Protein AF-A0A5N4C9R6-F1 (afdb_monomer)

pLDDT: mean 80.44, std 19.62, range [25.28, 94.69]

Radius of gyration: 49.01 Å; Cα contacts (8 Å, |Δi|>4): 873; chains: 1; bounding box: 115×78×114 Å

InterPro domains:
  IPR000742 EGF-like domain [PS00022] (72-83)
  IPR000742 EGF-like domain [PS00022] (144-155)
  IPR000742 EGF-like domain [PS00022] (232-243)
  IPR000742 EGF-like domain [PS50026] (50-84)
  IPR000742 EGF-like domain [PS50026] (210-244)
  IPR000742 EGF-like domain [SM00181] (53-84)
  IPR000742 EGF-like domain [SM00181] (95-127)
  IPR000742 EGF-like domain [SM00181] (129-156)
  IPR000742 EGF-like domain [SM00181] (175-215)
  IPR000742 EGF-like domain [SM00181] (217-244)
  IPR000742 EGF-like domain [SM00181] (255-289)
  IPR000742 EGF-like domain [SM00181] (291-334)
  IPR002049 Laminin-type EGF domain [PF00053] (100-131)
  IPR002049 Laminin-type EGF domain [PF00053] (159-190)
  IPR002049 Laminin-type EGF domain [SM00180] (52-96)
  IPR002049 Laminin-type EGF domain [SM00180] (100-144)
  IPR002049 Laminin-type EGF domain [SM00180] (189-215)
  IPR002049 Laminin-type EGF domain [SM00180] (218-256)
  IPR002049 Laminin-type EGF domain [SM00180] (305-346)
  IPR009030 Growth factor receptor cysteine-rich domain superfamily [SSF57184] (219-356)

Secondary structure (DSSP, 8-state):
-------------------------------------------------------SS--PPTTEEEEETTEEEEPBTEESTTS-EEPPTTEESBTT-EEPTTTTTEEE-TTT--EEE-TTEESTTS-EEP--SSEEE-TTT--EEEPTTEESTTS-EE----TTSEE-TTT--EEPPTTEESTTS-EEP-STT--B-TTT--B-PPTTEESTTS-EE---SSEEEPTTT--EEEPTTEETTTT-EEPPTTEESGGG-EEP--BGGGPPPPTTT---SSBPTTEESTTS-EEPPTTEESGGG-EEPP--GGGPPBPTTT--BS---TTEESTTS-EEPPTTEESGGG-EEPP--TTEEE-TTT--EEEPTT--S--

Mean predicted aligned error: 17.15 Å

Sequence (375 aa):
EPAGWGGGRTGHPGPGGGGARDLTAPDLRAPRAALNDAGSAPGRARASGHDAVCEGNSTCSENEVCVRPGECRCRHGYFGANCDTKCPRQFWGPDCKELCVCHPHGQCEDVTGQCTCHARRWGSRCEHACQCQHGACHPRSGACRCEPGWWGAQCASACYCSATSRCDPQTGACLCHSGWWGRSCNNQCSCNTSPCEQQSGRCQCRERTFGARCERYCQCFRGRCHPVDGTCACEPGYRGKYCREPCPAGFYGLGCRRRCGQCKGQQPCTVAEGRCLTCEPGWNGTKCDQPCASGFYGEGCGHRCPPCRDGHSCNHVTGKCTRCNAGWIGDRCETKCSNGTYGEDCAFVCADCGSGHCDFQSGRCLCSPGVHGTQ

Organism: Camelus dromedarius (NCBI:txid9838)

Nearest PDB structures (foldseek):
  8hna-assembly1_B  TM=7.157E-01  e=2.640E-18  Homo sapiens
  8hn0-assembly1_A  TM=8.263E-01  e=8.871E-09  Homo sapiens
  8hn0-assembly1_B  TM=8.198E-01  e=9.963E-09  Homo sapiens
  4k0v-assembly1_A  TM=3.740E-01  e=1.813E-07  Homo sapiens
  2gy7-assembly1_B  TM=3.763E-01  e=3.114E-06  Homo sapiens

Solvent-accessible surface area (backbone atoms only — not comparable to full-atom values): 20984 Å² total; per-residue (Å²): 142,91,87,81,90,80,88,88,90,87,82,87,82,87,89,83,91,85,84,90,82,86,91,77,88,86,86,89,80,87,86,88,88,80,91,86,86,91,86,85,87,87,84,89,82,89,87,87,80,86,75,72,72,78,78,67,100,59,72,52,58,77,56,42,41,68,72,43,81,84,41,66,42,31,32,57,23,13,22,70,100,70,23,83,40,67,34,56,60,55,22,10,27,52,50,32,74,42,73,33,79,16,54,98,38,28,35,30,39,28,56,80,50,52,50,46,47,38,82,60,20,11,34,82,39,23,78,39,76,49,75,33,71,40,42,43,40,37,50,67,78,52,52,43,46,45,41,95,52,22,11,37,81,35,15,78,40,77,48,77,48,30,93,76,38,46,63,37,42,69,79,48,50,38,47,48,41,93,52,24,10,32,78,31,31,78,41,70,45,73,12,71,93,27,50,38,38,46,70,80,46,51,45,49,46,49,93,57,25,9,36,85,28,25,79,40,77,41,73,41,66,43,37,50,60,38,43,65,83,40,51,40,51,41,38,53,17,15,26,69,80,34,14,75,42,63,38,57,84,51,24,11,18,64,65,40,76,42,69,37,39,46,27,42,90,77,49,67,31,40,32,49,83,21,37,38,97,48,44,30,54,13,19,30,70,64,31,14,76,37,65,28,59,92,58,22,9,24,63,79,36,70,41,71,39,67,79,23,59,94,70,48,59,45,34,25,47,80,34,30,38,70,61,45,59,48,17,19,31,66,61,40,34,77,39,67,39,58,93,60,23,9,26,55,75,36,74,40,72,42,69,81,19,85,72,35,45,58,35,33,43,79,43,46,46,46,56,39,96,94,58,86,69,91,76

Structure (mmCIF, N/CA/C/O backbone):
data_AF-A0A5N4C9R6-F1
#
_entry.id   AF-A0A5N4C9R6-F1
#
loop_
_atom_site.group_PDB
_atom_site.id
_atom_site.type_symbol
_atom_site.label_atom_id
_atom_site.label_alt_id
_atom_site.label_comp_id
_atom_site.label_asym_id
_atom_site.label_entity_id
_atom_site.label_seq_id
_atom_site.pdbx_PDB_ins_code
_atom_site.Cartn_x
_atom_site.Cartn_y
_atom_site.Cartn_z
_atom_site.occupancy
_atom_site.B_iso_or_equiv
_atom_site.auth_seq_id
_atom_site.auth_comp_id
_atom_site.auth_asym_id
_atom_site.auth_atom_id
_atom_site.pdbx_PDB_model_num
ATOM 1 N N . GLU A 1 1 ? -46.265 -23.656 1.760 1.00 44.09 1 GLU A N 1
ATOM 2 C CA . GLU A 1 1 ? -45.886 -25.066 1.541 1.00 44.09 1 GLU A CA 1
ATOM 3 C C . GLU A 1 1 ? -44.726 -25.423 2.468 1.00 44.09 1 GLU A C 1
ATOM 5 O O . GLU A 1 1 ? -43.701 -24.755 2.390 1.00 44.09 1 GLU A O 1
ATOM 10 N N . PRO A 1 2 ? -44.897 -26.359 3.416 1.00 49.41 2 PRO A N 1
ATOM 11 C CA . PRO A 1 2 ? -43.826 -26.839 4.290 1.00 49.41 2 PRO A CA 1
ATOM 12 C C . PRO A 1 2 ? -43.415 -28.293 3.972 1.00 49.41 2 PRO A C 1
ATOM 14 O O . PRO A 1 2 ? -44.280 -29.112 3.687 1.00 49.41 2 PRO A O 1
ATOM 17 N N . ALA A 1 3 ? -42.110 -28.591 4.056 1.00 37.62 3 ALA A N 1
ATOM 18 C CA . ALA A 1 3 ? -41.437 -29.885 4.339 1.00 37.62 3 ALA A CA 1
ATOM 19 C C . ALA A 1 3 ? -39.974 -29.768 3.835 1.00 37.62 3 ALA A C 1
ATOM 21 O O . ALA A 1 3 ? -39.758 -29.228 2.760 1.00 37.62 3 ALA A O 1
ATOM 22 N N . GLY A 1 4 ? -38.888 -30.182 4.495 1.00 32.06 4 GLY A N 1
ATOM 23 C CA . GLY A 1 4 ? -38.702 -31.008 5.685 1.00 32.06 4 GLY A CA 1
ATOM 24 C C . GLY A 1 4 ? -37.670 -32.125 5.421 1.00 32.06 4 GLY A C 1
ATOM 25 O O . GLY A 1 4 ? -38.041 -33.101 4.791 1.00 32.06 4 GLY A O 1
ATOM 26 N N . TRP A 1 5 ? -36.446 -31.978 5.976 1.00 33.53 5 TRP A N 1
ATOM 27 C CA . TRP A 1 5 ? -35.481 -33.027 6.427 1.00 33.53 5 TRP A CA 1
ATOM 28 C C . TRP A 1 5 ? -34.819 -33.936 5.361 1.00 33.53 5 TRP A C 1
ATOM 30 O O . TRP A 1 5 ? -35.389 -34.165 4.310 1.00 33.53 5 TRP A O 1
ATOM 40 N N . GLY A 1 6 ? -33.621 -34.529 5.496 1.00 30.03 6 GLY A N 1
ATOM 41 C CA . GLY A 1 6 ? -32.549 -34.696 6.503 1.00 30.03 6 GLY A CA 1
ATOM 42 C C . GLY A 1 6 ? -31.364 -35.388 5.763 1.00 30.03 6 GLY A C 1
ATOM 43 O O . GLY A 1 6 ? -31.570 -35.945 4.693 1.00 30.03 6 GLY A O 1
ATOM 44 N N . GLY A 1 7 ? -30.077 -35.250 6.104 1.00 31.39 7 GLY A N 1
ATOM 45 C CA . GLY A 1 7 ? -29.399 -35.824 7.273 1.00 31.39 7 GLY A CA 1
ATOM 46 C C . GLY A 1 7 ? -28.845 -37.239 6.987 1.00 31.39 7 GLY A C 1
ATOM 47 O O . GLY A 1 7 ? -29.633 -38.163 6.845 1.00 31.39 7 GLY A O 1
ATOM 48 N N . GLY A 1 8 ? -27.513 -37.436 6.959 1.00 30.39 8 GLY A N 1
ATOM 49 C CA . GLY A 1 8 ? -26.916 -38.788 6.964 1.00 30.39 8 GLY A CA 1
ATOM 50 C C . GLY A 1 8 ? -25.402 -38.876 6.708 1.00 30.39 8 GLY A C 1
ATOM 51 O O . GLY A 1 8 ? -24.961 -38.814 5.569 1.00 30.39 8 GLY A O 1
ATOM 52 N N . ARG A 1 9 ? -24.616 -39.052 7.783 1.00 37.06 9 ARG A N 1
ATOM 53 C CA . ARG A 1 9 ? -23.184 -39.429 7.799 1.00 37.06 9 ARG A CA 1
ATOM 54 C C . ARG A 1 9 ? -23.022 -40.953 7.825 1.00 37.06 9 ARG A C 1
ATOM 56 O O . ARG A 1 9 ? -23.869 -41.616 8.406 1.00 37.06 9 ARG A O 1
ATOM 63 N N . THR A 1 10 ? -21.881 -41.454 7.348 1.00 33.34 10 THR A N 1
ATOM 64 C CA . THR A 1 10 ? -21.048 -42.596 7.832 1.00 33.34 10 THR A CA 1
ATOM 65 C C . THR A 1 10 ? -19.875 -42.715 6.829 1.00 33.34 10 THR A C 1
ATOM 67 O O . THR A 1 10 ? -20.065 -42.393 5.665 1.00 33.34 10 THR A O 1
ATOM 70 N N . GLY A 1 11 ? -18.609 -43.034 7.116 1.00 31.91 11 GLY A N 1
ATOM 71 C CA . GLY A 1 11 ? -17.927 -43.645 8.257 1.00 31.91 11 GLY A CA 1
ATOM 72 C C . GLY A 1 11 ? -17.006 -44.771 7.738 1.00 31.91 11 GLY A C 1
ATOM 73 O O . GLY A 1 11 ? -17.548 -45.809 7.407 1.00 31.91 11 GLY A O 1
ATOM 74 N N . HIS A 1 12 ? -15.685 -44.504 7.633 1.00 35.59 12 HIS A N 1
ATOM 75 C CA . HIS A 1 12 ? -14.454 -45.349 7.763 1.00 35.59 12 HIS A CA 1
ATOM 76 C C . HIS A 1 12 ? -14.440 -46.880 7.463 1.00 35.59 12 HIS A C 1
ATOM 78 O O . HIS A 1 12 ? -15.473 -47.519 7.615 1.00 35.59 12 HIS A O 1
ATOM 84 N N . PRO A 1 13 ? -13.277 -47.524 7.131 1.00 43.31 13 PRO A N 1
ATOM 85 C CA . PRO A 1 13 ? -11.973 -47.400 7.834 1.00 43.31 13 PRO A CA 1
ATOM 86 C C . PRO A 1 13 ? -10.665 -47.460 6.993 1.00 43.31 13 PRO A C 1
ATOM 88 O O . PRO A 1 13 ? -10.677 -47.731 5.798 1.00 43.31 13 PRO A O 1
ATOM 91 N N . GLY A 1 14 ? -9.530 -47.163 7.661 1.00 32.09 14 GLY A N 1
ATOM 92 C CA . GLY A 1 14 ? -8.139 -47.456 7.229 1.00 32.09 14 GLY A CA 1
ATOM 93 C C . GLY A 1 14 ? -7.779 -48.953 7.353 1.00 32.09 14 GLY A C 1
ATOM 94 O O . GLY A 1 14 ? -8.715 -49.743 7.489 1.00 32.09 14 GLY A O 1
ATOM 95 N N . PRO A 1 15 ? -6.491 -49.392 7.335 1.00 44.94 15 PRO A N 1
ATOM 96 C CA . PRO A 1 15 ? -5.259 -48.783 7.904 1.00 44.94 15 PRO A CA 1
ATOM 97 C C . PRO A 1 15 ? -4.090 -48.724 6.869 1.00 44.94 15 PRO A C 1
ATOM 99 O O . PRO A 1 15 ? -4.286 -49.101 5.726 1.00 44.94 15 PRO A O 1
ATOM 102 N N . GLY A 1 16 ? -2.842 -48.288 7.092 1.00 31.25 16 GLY A N 1
ATOM 103 C CA . GLY A 1 16 ? -2.062 -47.751 8.210 1.00 31.25 16 GLY A CA 1
ATOM 104 C C . GLY A 1 16 ? -0.559 -47.750 7.829 1.00 31.25 16 GLY A C 1
ATOM 105 O O . GLY A 1 16 ? -0.136 -48.580 7.032 1.00 31.25 16 GLY A O 1
ATOM 106 N N . GLY A 1 17 ? 0.237 -46.853 8.433 1.00 29.61 17 GLY A N 1
ATOM 107 C CA . GLY A 1 17 ? 1.679 -47.057 8.677 1.00 29.61 17 GLY A CA 1
ATOM 108 C C . GLY A 1 17 ? 2.705 -46.250 7.858 1.00 29.61 17 GLY A C 1
ATOM 109 O O . GLY A 1 17 ? 2.921 -46.533 6.687 1.00 29.61 17 GLY A O 1
ATOM 110 N N . GLY A 1 18 ? 3.455 -45.364 8.539 1.00 30.39 18 GLY A N 1
ATOM 111 C CA . GLY A 1 18 ? 4.898 -45.202 8.279 1.00 30.39 18 GLY A CA 1
ATOM 112 C C . GLY A 1 18 ? 5.482 -43.787 8.117 1.00 30.39 18 GLY A C 1
ATOM 113 O O . GLY A 1 18 ? 5.650 -43.327 7.000 1.00 30.39 18 GLY A O 1
ATOM 114 N N . GLY A 1 19 ? 5.926 -43.181 9.229 1.00 31.23 19 GLY A N 1
ATOM 115 C CA . GLY A 1 19 ? 7.279 -42.595 9.351 1.00 31.23 19 GLY A CA 1
ATOM 116 C C . GLY A 1 19 ? 7.577 -41.199 8.779 1.00 31.23 19 GLY A C 1
ATOM 117 O O . GLY A 1 19 ? 7.948 -41.057 7.621 1.00 31.23 19 GLY A O 1
ATOM 118 N N . ALA A 1 20 ? 7.574 -40.188 9.654 1.00 33.88 20 ALA A N 1
ATOM 119 C CA . ALA A 1 20 ? 8.186 -38.871 9.447 1.00 33.88 20 ALA A CA 1
ATOM 120 C C . ALA A 1 20 ? 9.710 -38.917 9.651 1.00 33.88 20 ALA A C 1
ATOM 122 O O . ALA A 1 20 ? 10.138 -39.536 10.626 1.00 33.88 20 ALA A O 1
ATOM 123 N N . ARG A 1 21 ? 10.508 -38.217 8.821 1.00 34.38 21 ARG A N 1
ATOM 124 C CA . ARG A 1 21 ? 11.868 -37.747 9.174 1.00 34.38 21 ARG A CA 1
ATOM 125 C C . ARG A 1 21 ? 12.246 -36.449 8.448 1.00 34.38 21 ARG A C 1
ATOM 127 O O . ARG A 1 21 ? 12.081 -36.333 7.236 1.00 34.38 21 ARG A O 1
ATOM 134 N N . ASP A 1 22 ? 12.771 -35.529 9.251 1.00 31.20 22 ASP A N 1
ATOM 135 C CA . ASP A 1 22 ? 13.370 -34.232 8.939 1.00 31.20 22 ASP A CA 1
ATOM 136 C C . ASP A 1 22 ? 14.572 -34.295 7.982 1.00 31.20 22 ASP A C 1
ATOM 138 O O . ASP A 1 22 ? 15.370 -35.234 8.019 1.00 31.20 22 ASP A O 1
ATOM 142 N N . LEU A 1 23 ? 14.746 -33.237 7.182 1.00 33.28 23 LEU A N 1
ATOM 143 C CA . LEU A 1 23 ? 15.944 -32.974 6.382 1.00 33.28 23 LEU A CA 1
ATOM 144 C C . LEU A 1 23 ? 16.725 -31.802 6.997 1.00 33.28 23 LEU A C 1
ATOM 146 O O . LEU A 1 23 ? 16.427 -30.637 6.742 1.00 33.28 23 LEU A O 1
ATOM 150 N N . THR A 1 24 ? 17.748 -32.128 7.786 1.00 33.88 24 THR A N 1
ATOM 151 C CA . THR A 1 24 ? 18.818 -31.212 8.211 1.00 33.88 24 THR A CA 1
ATOM 152 C C . THR A 1 24 ? 20.143 -31.601 7.553 1.00 33.88 24 THR A C 1
ATOM 154 O O . THR A 1 24 ? 20.473 -32.781 7.450 1.00 33.88 24 THR A O 1
ATOM 157 N N . ALA A 1 25 ? 20.876 -30.580 7.104 1.00 36.88 25 ALA A N 1
ATOM 158 C CA . ALA A 1 25 ? 22.179 -30.630 6.440 1.00 36.88 25 ALA A CA 1
ATOM 159 C C . ALA A 1 25 ? 23.297 -31.283 7.282 1.00 36.88 25 ALA A C 1
ATOM 161 O O . ALA A 1 25 ? 23.206 -31.264 8.510 1.00 36.88 25 ALA A O 1
ATOM 162 N N . PRO A 1 26 ? 24.403 -31.743 6.661 1.00 40.00 26 PRO A N 1
ATOM 163 C CA . PRO A 1 26 ? 25.643 -31.984 7.379 1.00 40.00 26 PRO A CA 1
ATOM 164 C C . PRO A 1 26 ? 26.758 -31.007 6.979 1.00 40.00 26 PRO A C 1
ATOM 166 O O . PRO A 1 26 ? 27.140 -30.875 5.816 1.00 40.00 26 PRO A O 1
ATOM 169 N N . ASP A 1 27 ? 27.281 -30.372 8.020 1.00 30.56 27 ASP A N 1
ATOM 170 C CA . ASP A 1 27 ? 28.571 -29.703 8.140 1.00 30.56 27 ASP A CA 1
ATOM 171 C C . ASP A 1 27 ? 29.613 -30.777 8.527 1.00 30.56 27 ASP A C 1
ATOM 173 O O . ASP A 1 27 ? 29.328 -31.626 9.377 1.00 30.56 27 ASP A O 1
ATOM 177 N N . LEU A 1 28 ? 30.805 -30.790 7.923 1.00 32.62 28 LEU A N 1
ATOM 178 C CA . LEU A 1 28 ? 31.879 -31.730 8.278 1.00 32.62 28 LEU A CA 1
ATOM 179 C C . LEU A 1 28 ? 33.193 -30.981 8.491 1.00 32.62 28 LEU A C 1
ATOM 181 O O . LEU A 1 28 ? 33.879 -30.587 7.547 1.00 32.62 28 LEU A O 1
ATOM 185 N N . ARG A 1 29 ? 33.576 -30.862 9.767 1.00 29.66 29 ARG A N 1
ATOM 186 C CA . ARG A 1 29 ? 34.921 -30.497 10.214 1.00 29.66 29 ARG A CA 1
ATOM 187 C C . ARG A 1 29 ? 35.479 -31.603 11.121 1.00 29.66 29 ARG A C 1
ATOM 189 O O . ARG A 1 29 ? 34.800 -32.073 12.023 1.00 29.66 29 ARG A O 1
ATOM 196 N N . ALA A 1 30 ? 36.716 -31.980 10.794 1.00 32.19 30 ALA A N 1
ATOM 197 C CA . ALA A 1 30 ? 37.706 -32.884 11.398 1.00 32.19 30 ALA A CA 1
ATOM 198 C C . ALA A 1 30 ? 37.570 -33.364 12.863 1.00 32.19 30 ALA A C 1
ATOM 200 O O . ALA A 1 30 ? 37.120 -32.627 13.739 1.00 32.19 30 ALA A O 1
ATOM 201 N N . PRO A 1 31 ? 38.263 -34.482 13.164 1.00 33.44 31 PRO A N 1
ATOM 202 C CA . PRO A 1 31 ? 39.230 -34.474 14.264 1.00 33.44 31 PRO A CA 1
ATOM 203 C C . PRO A 1 31 ? 40.626 -35.033 13.903 1.00 33.44 31 PRO A C 1
ATOM 205 O O . PRO A 1 31 ? 40.820 -35.750 12.925 1.00 33.44 31 PRO A O 1
ATOM 208 N N . ARG A 1 32 ? 41.602 -34.638 14.734 1.00 30.62 32 ARG A N 1
ATOM 209 C CA . ARG A 1 32 ? 43.041 -34.980 14.760 1.00 30.62 32 ARG A CA 1
ATOM 210 C C . ARG A 1 32 ? 43.321 -36.261 15.564 1.00 30.62 32 ARG A C 1
ATOM 212 O O . ARG A 1 32 ? 42.657 -36.453 16.575 1.00 30.62 32 ARG A O 1
ATOM 219 N N . ALA A 1 33 ? 44.395 -36.984 15.214 1.00 28.19 33 ALA A N 1
ATOM 220 C CA . ALA A 1 33 ? 45.407 -37.652 16.077 1.00 28.19 33 ALA A CA 1
ATOM 221 C C . ALA A 1 33 ? 46.212 -38.648 15.207 1.00 28.19 33 ALA A C 1
ATOM 223 O O . ALA A 1 33 ? 45.643 -39.183 14.268 1.00 28.19 33 ALA A O 1
ATOM 224 N N . ALA A 1 34 ? 47.469 -39.038 15.419 1.00 28.11 34 ALA A N 1
ATOM 225 C CA . ALA A 1 34 ? 48.663 -38.556 16.111 1.00 28.11 34 ALA A CA 1
ATOM 226 C C . ALA A 1 34 ? 49.817 -39.496 15.652 1.00 28.11 34 ALA A C 1
ATOM 228 O O . ALA A 1 34 ? 49.571 -40.625 15.239 1.00 28.11 34 ALA A O 1
ATOM 229 N N . LEU A 1 35 ? 51.048 -38.989 15.704 1.00 29.66 35 LEU A N 1
ATOM 230 C CA . LEU A 1 35 ? 52.359 -39.596 15.416 1.00 29.66 35 LEU A CA 1
ATOM 231 C C . LEU A 1 35 ? 52.643 -41.029 15.963 1.00 29.66 35 LEU A C 1
ATOM 233 O O . LEU A 1 35 ? 52.332 -41.281 17.123 1.00 29.66 35 LEU A O 1
ATOM 237 N N . ASN A 1 36 ? 53.349 -41.907 15.212 1.00 27.64 36 ASN A N 1
ATOM 238 C CA . ASN A 1 36 ? 54.810 -42.197 15.335 1.00 27.64 36 ASN A CA 1
ATOM 239 C C . ASN A 1 36 ? 55.304 -43.492 14.612 1.00 27.64 36 ASN A C 1
ATOM 241 O O . ASN A 1 36 ? 54.755 -44.571 14.797 1.00 27.64 36 ASN A O 1
ATOM 245 N N . ASP A 1 37 ? 56.382 -43.300 13.838 1.00 27.91 37 ASP A N 1
ATOM 246 C CA . ASP A 1 37 ? 57.601 -44.080 13.509 1.00 27.91 37 ASP A CA 1
ATOM 247 C C . ASP A 1 37 ? 57.736 -45.616 13.275 1.00 27.91 37 ASP A C 1
ATOM 249 O O . ASP A 1 37 ? 57.458 -46.451 14.128 1.00 27.91 37 ASP A O 1
ATOM 253 N N . ALA A 1 38 ? 58.439 -45.871 12.149 1.00 30.03 38 ALA A N 1
ATOM 254 C CA . ALA A 1 38 ? 59.589 -46.764 11.872 1.00 30.03 38 ALA A CA 1
ATOM 255 C C . ALA A 1 38 ? 59.460 -48.301 11.695 1.00 30.03 38 ALA A C 1
ATOM 257 O O . ALA A 1 38 ? 59.084 -49.043 12.596 1.00 30.03 38 ALA A O 1
ATOM 258 N N . GLY A 1 39 ? 59.977 -48.788 10.548 1.00 25.28 39 GLY A N 1
ATOM 259 C CA . GLY A 1 39 ? 60.382 -50.188 10.318 1.00 25.28 39 GLY A CA 1
ATOM 260 C C . GLY A 1 39 ? 60.564 -50.573 8.835 1.00 25.28 39 GLY A C 1
ATOM 261 O O . GLY A 1 39 ? 59.590 -50.722 8.107 1.00 25.28 39 GLY A O 1
ATOM 262 N N . SER A 1 40 ? 61.812 -50.734 8.387 1.00 28.53 40 SER A N 1
ATOM 263 C CA . SER A 1 40 ? 62.265 -50.978 7.001 1.00 28.53 40 SER A CA 1
ATOM 264 C C . SER A 1 40 ? 61.996 -52.382 6.404 1.00 28.53 40 SER A C 1
ATOM 266 O O . SER A 1 40 ? 62.307 -53.362 7.065 1.00 28.53 40 SER A O 1
ATOM 268 N N . ALA A 1 41 ? 61.591 -52.409 5.111 1.00 32.94 41 ALA A N 1
ATOM 269 C CA . ALA A 1 41 ? 61.956 -53.277 3.943 1.00 32.94 41 ALA A CA 1
ATOM 270 C C . ALA A 1 41 ? 61.961 -54.841 4.046 1.00 32.94 41 ALA A C 1
ATOM 272 O O . ALA A 1 41 ? 61.952 -55.359 5.154 1.00 32.94 41 ALA A O 1
ATOM 273 N N . PRO A 1 42 ? 62.087 -55.648 2.943 1.00 47.03 42 PRO A N 1
ATOM 274 C CA . PRO A 1 42 ? 62.089 -55.377 1.482 1.00 47.03 42 PRO A CA 1
ATOM 275 C C . PRO A 1 42 ? 61.207 -56.335 0.602 1.00 47.03 42 PRO A C 1
ATOM 277 O O . PRO A 1 42 ? 60.759 -57.379 1.058 1.00 47.03 42 PRO A O 1
ATOM 280 N N . GLY A 1 43 ? 61.076 -56.049 -0.714 1.00 30.05 43 GLY A N 1
ATOM 281 C CA . GLY A 1 43 ? 61.004 -57.101 -1.766 1.00 30.05 43 GLY A CA 1
ATOM 282 C C . GLY A 1 43 ? 59.827 -57.141 -2.775 1.00 30.05 43 GLY A C 1
ATOM 283 O O . GLY A 1 43 ? 58.869 -57.859 -2.544 1.00 30.05 43 GLY A O 1
ATOM 284 N N . ARG A 1 44 ? 59.978 -56.426 -3.916 1.00 37.53 44 ARG A N 1
ATOM 285 C CA . ARG A 1 44 ? 59.680 -56.738 -5.363 1.00 37.53 44 ARG A CA 1
ATOM 286 C C . ARG A 1 44 ? 58.530 -57.729 -5.737 1.00 37.53 44 ARG A C 1
ATOM 288 O O . ARG A 1 44 ? 58.480 -58.812 -5.189 1.00 37.53 44 ARG A O 1
ATOM 295 N N . ALA A 1 45 ? 57.682 -57.557 -6.776 1.00 33.31 45 ALA A N 1
ATOM 296 C CA . ALA A 1 45 ? 57.704 -56.734 -8.003 1.00 33.31 45 ALA A CA 1
ATOM 297 C C . ALA A 1 45 ? 56.347 -56.718 -8.788 1.00 33.31 45 ALA A C 1
ATOM 299 O O . ALA A 1 45 ? 55.676 -57.741 -8.829 1.00 33.31 45 ALA A O 1
ATOM 300 N N . ARG A 1 46 ? 56.105 -55.603 -9.526 1.00 37.53 46 ARG A N 1
ATOM 301 C CA . ARG A 1 46 ? 55.545 -55.418 -10.912 1.00 37.53 46 ARG A CA 1
ATOM 302 C C . ARG A 1 46 ? 54.087 -55.824 -11.250 1.00 37.53 46 ARG A C 1
ATOM 304 O O . ARG A 1 46 ? 53.642 -56.878 -10.840 1.00 37.53 46 ARG A O 1
ATOM 311 N N . ALA A 1 47 ? 53.308 -55.101 -12.079 1.00 37.12 47 ALA A N 1
ATOM 312 C CA . ALA A 1 47 ? 53.509 -53.967 -13.017 1.00 37.12 47 ALA A CA 1
ATOM 313 C C . ALA A 1 47 ? 52.127 -53.272 -13.271 1.00 37.12 47 ALA A C 1
ATOM 315 O O . ALA A 1 47 ? 51.111 -53.882 -12.964 1.00 37.12 47 ALA A O 1
ATOM 316 N N . SER A 1 48 ? 51.921 -52.056 -13.796 1.00 34.38 48 SER A N 1
ATOM 317 C CA . SER A 1 48 ? 52.724 -51.121 -14.594 1.00 34.38 48 SER A CA 1
ATOM 318 C C . SER A 1 48 ? 52.153 -49.701 -14.412 1.00 34.38 48 SER A C 1
ATOM 320 O O . SER A 1 48 ? 51.030 -49.438 -14.834 1.00 34.38 48 SER A O 1
ATOM 322 N N . GLY A 1 49 ? 52.922 -48.785 -13.826 1.00 40.50 49 GLY A N 1
ATOM 323 C CA . GLY A 1 49 ? 52.632 -47.350 -13.801 1.00 40.50 49 GLY A CA 1
ATOM 324 C C . GLY A 1 49 ? 53.876 -46.612 -14.273 1.00 40.50 49 GLY A C 1
ATOM 325 O O . GLY A 1 49 ? 54.881 -46.597 -13.570 1.00 40.50 49 GLY A O 1
ATOM 326 N N . HIS A 1 50 ? 53.845 -46.095 -15.498 1.00 41.44 50 HIS A N 1
ATOM 327 C CA . HIS A 1 50 ? 54.821 -45.116 -15.964 1.00 41.44 50 HIS A CA 1
ATOM 328 C C . HIS A 1 50 ? 54.212 -43.736 -15.715 1.00 41.44 50 HIS A C 1
ATOM 330 O O . HIS A 1 50 ? 53.580 -43.166 -16.600 1.00 41.44 50 HIS A O 1
ATOM 336 N N . ASP A 1 51 ? 54.386 -43.213 -14.505 1.00 50.31 51 ASP A N 1
ATOM 337 C CA . ASP A 1 51 ? 54.332 -41.770 -14.303 1.00 50.31 51 ASP A CA 1
ATOM 338 C C . ASP A 1 51 ? 55.544 -41.175 -15.036 1.00 50.31 51 ASP A C 1
ATOM 340 O O . ASP A 1 51 ? 56.685 -41.601 -14.829 1.00 50.31 51 ASP A O 1
ATOM 344 N N . ALA A 1 52 ? 55.309 -40.258 -15.975 1.00 47.19 52 ALA A N 1
ATOM 345 C CA . ALA A 1 52 ? 56.380 -39.576 -16.691 1.00 47.19 52 ALA A CA 1
ATOM 346 C C . ALA A 1 52 ? 57.146 -38.680 -15.703 1.00 47.19 52 ALA A C 1
ATOM 348 O O . ALA A 1 52 ? 56.683 -37.600 -15.345 1.00 47.19 52 ALA A O 1
ATOM 349 N N . VAL A 1 53 ? 58.309 -39.138 -15.234 1.00 57.75 53 VAL A N 1
ATOM 350 C CA . VAL A 1 53 ? 59.177 -38.348 -14.353 1.00 57.75 53 VAL A CA 1
ATOM 351 C C . VAL A 1 53 ? 59.953 -37.344 -15.201 1.00 57.75 53 VAL A C 1
ATOM 353 O O . VAL A 1 53 ? 60.902 -37.694 -15.902 1.00 57.75 53 VAL A O 1
ATOM 356 N N . CYS A 1 54 ? 59.524 -36.089 -15.139 1.00 62.50 54 CYS A N 1
ATOM 357 C CA . CYS A 1 54 ? 60.239 -34.935 -15.666 1.00 62.50 54 CYS A CA 1
ATOM 358 C C . CYS A 1 54 ? 61.074 -34.307 -14.537 1.00 62.50 54 CYS A C 1
ATOM 360 O O . CYS A 1 54 ? 60.654 -33.321 -13.941 1.00 62.50 54 CYS A O 1
ATOM 362 N N . GLU A 1 55 ? 62.233 -34.883 -14.210 1.00 56.28 55 GLU A N 1
ATOM 363 C CA . GLU A 1 55 ? 63.179 -34.316 -13.232 1.00 56.28 55 GLU A CA 1
ATOM 364 C C . GLU A 1 55 ? 64.613 -34.305 -13.789 1.00 56.28 55 GLU A C 1
ATOM 366 O O . GLU A 1 55 ? 65.063 -35.276 -14.398 1.00 56.28 55 GLU A O 1
ATOM 371 N N . GLY A 1 56 ? 65.336 -33.197 -13.577 1.00 61.41 56 GLY A N 1
ATOM 372 C CA . GLY A 1 56 ? 66.688 -32.947 -14.107 1.00 61.41 56 GLY A CA 1
ATOM 373 C C . GLY A 1 56 ? 66.713 -31.935 -15.263 1.00 61.41 56 GLY A C 1
ATOM 374 O O . GLY A 1 56 ? 65.710 -31.275 -15.504 1.00 61.41 56 GLY A O 1
ATOM 375 N N . ASN A 1 57 ? 67.844 -31.808 -15.982 1.00 54.88 57 ASN A N 1
ATOM 376 C CA . ASN A 1 57 ? 68.155 -30.831 -17.064 1.00 54.88 57 ASN A CA 1
ATOM 377 C C . ASN A 1 57 ? 67.223 -30.884 -18.312 1.00 54.88 57 ASN A C 1
ATOM 379 O O . ASN A 1 57 ? 67.595 -30.485 -19.409 1.00 54.88 57 ASN A O 1
ATOM 383 N N . SER A 1 58 ? 66.020 -31.439 -18.158 1.00 57.81 58 SER A N 1
ATOM 384 C CA . SER A 1 58 ? 64.869 -31.430 -19.066 1.00 57.81 58 SER A CA 1
ATOM 385 C C . SER A 1 58 ? 63.859 -30.356 -18.636 1.00 57.81 58 SER A C 1
ATOM 387 O O . SER A 1 58 ? 62.649 -30.583 -18.634 1.00 57.81 58 SER A O 1
ATOM 389 N N . THR A 1 59 ? 64.350 -29.203 -18.185 1.00 64.88 59 THR A N 1
ATOM 390 C CA . THR A 1 59 ? 63.506 -28.060 -17.842 1.00 64.88 59 THR A CA 1
ATOM 391 C C . THR A 1 59 ? 63.037 -27.422 -19.138 1.00 64.88 59 THR A C 1
ATOM 393 O O . THR A 1 59 ? 63.762 -26.634 -19.742 1.00 64.88 59 THR A O 1
ATOM 396 N N . CYS A 1 60 ? 61.848 -27.820 -19.585 1.00 70.75 60 CYS A N 1
ATOM 397 C CA . CYS A 1 60 ? 61.161 -27.156 -20.683 1.00 70.75 60 CYS A CA 1
ATOM 398 C C . CYS A 1 60 ? 61.072 -25.641 -20.421 1.00 70.75 60 CYS A C 1
ATOM 400 O O . CYS A 1 60 ? 61.008 -25.209 -19.264 1.00 70.75 60 CYS A O 1
ATOM 402 N N . SER A 1 61 ? 61.103 -24.846 -21.487 1.00 74.44 61 SER A N 1
ATOM 403 C CA . SER A 1 61 ? 61.110 -23.383 -21.427 1.00 74.44 61 SER A CA 1
ATOM 404 C C . SER A 1 61 ? 59.784 -22.808 -20.899 1.00 74.44 61 SER A C 1
ATOM 406 O O . SER A 1 61 ? 58.813 -23.526 -20.634 1.00 74.44 61 SER A O 1
ATOM 408 N N . GLU A 1 62 ? 59.737 -21.491 -20.676 1.00 70.81 62 GLU A N 1
ATOM 409 C CA . GLU A 1 62 ? 58.503 -20.812 -20.266 1.00 70.81 62 GLU A CA 1
ATOM 410 C C . GLU A 1 62 ? 57.385 -21.096 -21.292 1.00 70.81 62 GLU A C 1
ATOM 412 O O . GLU A 1 62 ? 57.614 -21.069 -22.493 1.00 70.81 62 GLU A O 1
ATOM 417 N N . ASN A 1 63 ? 56.173 -21.414 -20.823 1.00 72.81 63 ASN A N 1
ATOM 418 C CA . ASN A 1 63 ? 55.037 -21.876 -21.642 1.00 72.81 63 ASN A CA 1
ATOM 419 C C . ASN A 1 63 ? 55.129 -23.292 -22.243 1.00 72.81 63 ASN A C 1
ATOM 421 O O . ASN A 1 63 ? 54.270 -23.658 -23.045 1.00 72.81 63 ASN A O 1
ATOM 425 N N . GLU A 1 64 ? 56.044 -24.143 -21.779 1.00 80.12 64 GLU A N 1
ATOM 426 C CA . GLU A 1 64 ? 56.101 -25.559 -22.162 1.00 80.12 64 GLU A CA 1
ATOM 427 C C . GLU A 1 64 ? 55.660 -26.507 -21.028 1.00 80.12 64 GLU A C 1
ATOM 429 O O . GLU A 1 64 ? 55.657 -26.170 -19.833 1.00 80.12 64 GLU A O 1
ATOM 434 N N . VAL A 1 65 ? 55.235 -27.711 -21.411 1.00 81.75 65 VAL A N 1
ATOM 435 C CA . VAL A 1 65 ? 54.945 -28.844 -20.524 1.00 81.75 65 VAL A CA 1
ATOM 436 C C . VAL A 1 65 ? 55.764 -30.038 -20.989 1.00 81.75 65 VAL A C 1
ATOM 438 O O . VAL A 1 65 ? 55.709 -30.424 -22.158 1.00 81.75 65 VAL A O 1
ATOM 441 N N . CYS A 1 66 ? 56.494 -30.645 -20.059 1.00 80.81 66 CYS A N 1
ATOM 442 C CA . CYS A 1 66 ? 57.204 -31.889 -20.310 1.00 80.81 66 CYS A CA 1
ATOM 443 C C . CYS A 1 66 ? 56.192 -33.028 -20.471 1.00 80.81 66 CYS A C 1
ATOM 445 O O . CYS A 1 66 ? 55.410 -33.302 -19.559 1.00 80.81 66 CYS A O 1
ATOM 447 N N . VAL A 1 67 ? 56.188 -33.671 -21.641 1.00 77.50 67 VAL A N 1
ATOM 448 C CA . VAL A 1 67 ? 55.350 -34.854 -21.893 1.00 77.50 67 VAL A CA 1
ATOM 449 C C . VAL A 1 67 ? 56.122 -36.149 -21.677 1.00 77.50 67 VAL A C 1
ATOM 451 O O . VAL A 1 67 ? 55.541 -37.133 -21.221 1.00 77.50 67 VAL A O 1
ATOM 454 N N . ARG A 1 68 ? 57.429 -36.146 -21.970 1.00 73.25 68 ARG A N 1
ATOM 455 C CA . ARG A 1 68 ? 58.395 -37.224 -21.707 1.00 73.25 68 ARG A CA 1
ATOM 456 C C . ARG A 1 68 ? 59.801 -36.619 -21.547 1.00 73.25 68 ARG A C 1
ATOM 458 O O . ARG A 1 68 ? 60.019 -35.499 -22.006 1.00 73.25 68 ARG A O 1
ATOM 465 N N . PRO A 1 69 ? 60.772 -37.332 -20.948 1.00 71.00 69 PRO A N 1
ATOM 466 C CA . PRO A 1 69 ? 62.149 -36.845 -20.845 1.00 71.00 69 PRO A CA 1
ATOM 467 C C . PRO A 1 69 ? 62.717 -36.433 -22.214 1.00 71.00 69 PRO A C 1
ATOM 469 O O . PRO A 1 69 ? 62.743 -37.242 -23.140 1.00 71.00 69 PRO A O 1
ATOM 472 N N . GLY A 1 70 ? 63.148 -35.174 -22.341 1.00 68.00 70 GLY A N 1
ATOM 473 C CA . GLY A 1 70 ? 63.674 -34.601 -23.589 1.00 68.00 70 GLY A CA 1
ATOM 474 C C . GLY A 1 70 ? 62.627 -34.189 -24.636 1.00 68.00 70 GLY A C 1
ATOM 475 O O . GLY A 1 70 ? 63.013 -33.725 -25.705 1.00 68.00 70 GLY A O 1
ATOM 476 N N . GLU A 1 71 ? 61.327 -34.328 -24.354 1.00 76.88 71 GLU A N 1
ATOM 477 C CA . GLU A 1 71 ? 60.232 -33.936 -25.250 1.00 76.88 71 GLU A CA 1
ATOM 478 C C . GLU A 1 71 ? 59.287 -32.952 -24.543 1.00 76.88 71 GLU A C 1
ATOM 480 O O . GLU A 1 71 ? 58.506 -33.313 -23.654 1.00 76.88 71 GLU A O 1
ATOM 485 N N . CYS A 1 72 ? 59.364 -31.690 -24.960 1.00 78.69 72 CYS A N 1
ATOM 486 C CA . CYS A 1 72 ? 58.545 -30.589 -24.466 1.00 78.69 72 CYS A CA 1
ATOM 487 C C . CYS A 1 72 ? 57.462 -30.245 -25.497 1.00 78.69 72 CYS A C 1
ATOM 489 O O . CYS A 1 72 ? 57.712 -30.262 -26.702 1.00 78.69 72 CYS A O 1
ATOM 491 N N . ARG A 1 73 ? 56.244 -29.956 -25.032 1.00 83.50 73 ARG A N 1
ATOM 492 C CA . ARG A 1 73 ? 55.141 -29.454 -25.868 1.00 83.50 73 ARG A CA 1
ATOM 493 C C . ARG A 1 73 ? 54.662 -28.111 -25.353 1.00 83.50 73 ARG A C 1
ATOM 495 O O . ARG A 1 73 ? 54.748 -27.848 -24.153 1.00 83.50 73 ARG A O 1
ATOM 502 N N . CYS A 1 74 ? 54.092 -27.294 -26.228 1.00 86.88 74 CYS A N 1
ATOM 503 C CA . CYS A 1 74 ? 53.536 -26.021 -25.807 1.00 86.88 74 CYS A CA 1
ATOM 504 C C . CYS A 1 74 ? 52.336 -26.218 -24.883 1.00 86.88 74 CYS A C 1
ATOM 506 O O . CYS A 1 74 ? 51.489 -27.099 -25.081 1.00 86.88 74 CYS A O 1
ATOM 508 N N . ARG A 1 75 ? 52.238 -25.352 -23.871 1.00 85.12 75 ARG A N 1
ATOM 509 C CA . ARG A 1 75 ? 51.031 -25.194 -23.059 1.00 85.12 75 ARG A CA 1
ATOM 510 C C . ARG A 1 75 ? 49.862 -24.792 -23.947 1.00 85.12 75 ARG A C 1
ATOM 512 O O . ARG A 1 75 ? 50.019 -24.273 -25.051 1.00 85.12 75 ARG A O 1
ATOM 519 N N . HIS A 1 76 ? 48.667 -25.038 -23.426 1.00 89.88 76 HIS A N 1
ATOM 520 C CA . HIS A 1 76 ? 47.436 -24.653 -24.097 1.00 89.88 76 HIS A CA 1
ATOM 521 C C . HIS A 1 76 ? 47.466 -23.153 -24.422 1.00 89.88 76 HIS A C 1
ATOM 523 O O . HIS A 1 76 ? 47.839 -22.338 -23.575 1.00 89.88 76 HIS A O 1
ATOM 529 N N . GLY A 1 77 ? 47.097 -22.804 -25.652 1.00 85.62 77 GLY A N 1
ATOM 530 C CA . GLY A 1 77 ? 47.076 -21.424 -26.127 1.00 85.62 77 GLY A CA 1
ATOM 531 C C . GLY A 1 77 ? 48.377 -20.919 -26.759 1.00 85.62 77 GLY A C 1
ATOM 532 O O . GLY A 1 77 ? 48.412 -19.763 -27.182 1.00 85.62 77 GLY A O 1
ATOM 533 N N . TYR A 1 78 ? 49.415 -21.755 -26.866 1.00 89.06 78 TYR A N 1
ATOM 534 C CA . TYR A 1 78 ? 50.704 -21.399 -27.467 1.00 89.06 78 TYR A CA 1
ATOM 535 C C . TYR A 1 78 ? 51.150 -22.404 -28.537 1.00 89.06 78 TYR A C 1
ATOM 537 O O . TYR A 1 78 ? 50.830 -23.592 -28.467 1.00 89.06 78 TYR A O 1
ATOM 545 N N . PHE A 1 79 ? 51.911 -21.921 -29.520 1.00 87.94 79 PHE A N 1
ATOM 546 C CA . PHE A 1 79 ? 52.569 -22.726 -30.550 1.00 87.94 79 PHE A CA 1
ATOM 547 C C . PHE A 1 79 ? 53.907 -22.115 -30.986 1.00 87.94 79 PHE A C 1
ATOM 549 O O . PHE A 1 79 ? 54.264 -20.994 -30.616 1.00 87.94 79 PHE A O 1
ATOM 556 N N . GLY A 1 80 ? 54.627 -22.860 -31.825 1.00 85.44 80 GLY A N 1
ATOM 557 C CA . GLY A 1 80 ? 55.951 -22.504 -32.329 1.00 85.44 80 GLY A CA 1
ATOM 558 C C . GLY A 1 80 ? 57.040 -23.346 -31.674 1.00 85.44 80 GLY A C 1
ATOM 559 O O . GLY A 1 80 ? 56.779 -24.064 -30.716 1.00 85.44 80 GLY A O 1
ATOM 560 N N . ALA A 1 81 ? 58.262 -23.266 -32.202 1.00 81.12 81 ALA A N 1
ATOM 561 C CA . ALA A 1 81 ? 59.381 -24.087 -31.732 1.00 81.12 81 ALA A CA 1
ATOM 562 C C . ALA A 1 81 ? 59.750 -23.842 -30.255 1.00 81.12 81 ALA A C 1
ATOM 564 O O . ALA A 1 81 ? 60.221 -24.767 -29.610 1.00 81.12 81 ALA A O 1
ATOM 565 N N . ASN A 1 82 ? 59.483 -22.630 -29.748 1.00 82.19 82 ASN A N 1
ATOM 566 C CA . ASN A 1 82 ? 59.758 -22.210 -28.367 1.00 82.19 82 ASN A CA 1
ATOM 567 C C . ASN A 1 82 ? 58.483 -21.784 -27.611 1.00 82.19 82 ASN A C 1
ATOM 569 O O . ASN A 1 82 ? 58.560 -21.155 -26.565 1.00 82.19 82 ASN A O 1
ATOM 573 N N . CYS A 1 83 ? 57.294 -22.023 -28.177 1.00 84.94 83 CYS A N 1
ATOM 574 C CA . CYS A 1 83 ?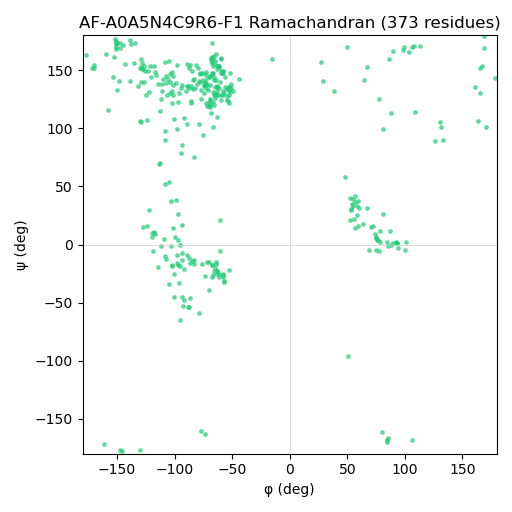 56.014 -21.671 -27.547 1.00 84.94 83 CYS A CA 1
ATOM 575 C C . CYS A 1 83 ? 55.804 -20.180 -27.200 1.00 84.94 83 CYS A C 1
ATOM 577 O O . CYS A 1 83 ? 54.976 -19.853 -26.353 1.00 84.94 83 CYS A O 1
ATOM 579 N N . ASP A 1 84 ? 56.478 -19.268 -27.905 1.00 86.38 84 ASP A N 1
ATOM 580 C CA . ASP A 1 84 ? 56.354 -17.815 -27.696 1.00 86.38 84 ASP A CA 1
ATOM 581 C C . ASP A 1 84 ? 55.148 -17.183 -28.415 1.00 86.38 84 ASP A C 1
ATOM 583 O O . ASP A 1 84 ? 54.784 -16.034 -28.158 1.00 86.38 84 ASP A O 1
ATOM 587 N N . THR A 1 85 ? 54.509 -17.906 -29.344 1.00 89.56 85 THR A N 1
ATOM 588 C CA . THR A 1 85 ? 53.415 -17.358 -30.162 1.00 89.56 85 THR A CA 1
ATOM 589 C C . THR A 1 85 ? 52.060 -17.863 -29.679 1.00 89.56 85 THR A C 1
ATOM 591 O O . THR A 1 85 ? 51.849 -19.062 -29.515 1.00 89.56 85 THR A O 1
ATOM 594 N N . LYS A 1 86 ? 51.107 -16.948 -29.481 1.00 88.00 86 LYS A N 1
ATOM 595 C CA . LYS A 1 86 ? 49.722 -17.270 -29.104 1.00 88.00 86 LYS A CA 1
ATOM 596 C C . LYS A 1 86 ? 48.936 -17.901 -30.247 1.00 88.00 86 LYS A C 1
ATOM 598 O O . LYS A 1 86 ? 49.078 -17.453 -31.383 1.00 88.00 86 LYS A O 1
ATOM 603 N N . CYS A 1 87 ? 48.059 -18.865 -29.948 1.00 89.06 87 CYS A N 1
ATOM 604 C CA . CYS A 1 87 ? 47.244 -19.524 -30.971 1.00 89.06 87 CYS A CA 1
ATOM 605 C C . CYS A 1 87 ? 46.511 -18.521 -31.876 1.00 89.06 87 CYS A C 1
ATOM 607 O O . CYS A 1 87 ? 45.880 -17.581 -31.379 1.00 89.06 87 CYS A O 1
ATOM 609 N N . PRO A 1 88 ? 46.523 -18.726 -33.207 1.00 89.19 88 PRO A N 1
ATOM 610 C CA . PRO A 1 88 ? 45.654 -17.980 -34.103 1.00 89.19 88 PRO A CA 1
ATOM 611 C C . PRO A 1 88 ? 44.187 -18.229 -33.739 1.00 89.19 88 PRO A C 1
ATOM 613 O O . PRO A 1 88 ? 43.826 -19.327 -33.335 1.00 89.19 88 PRO A O 1
ATOM 616 N N . ARG A 1 89 ? 43.304 -17.251 -33.973 1.00 84.31 89 ARG A N 1
ATOM 617 C CA . ARG A 1 89 ? 41.882 -17.288 -33.547 1.00 84.31 89 ARG A CA 1
ATOM 618 C C . ARG A 1 89 ? 41.033 -18.437 -34.128 1.00 84.31 89 ARG A C 1
ATOM 620 O O . ARG A 1 89 ? 39.858 -18.555 -33.787 1.00 84.31 89 ARG A O 1
ATOM 627 N N . GLN A 1 90 ? 41.600 -19.222 -35.041 1.00 87.94 90 GLN A N 1
ATOM 628 C CA . GLN A 1 90 ? 40.971 -20.376 -35.685 1.00 87.94 90 GLN A CA 1
ATOM 629 C C . GLN A 1 90 ? 41.369 -21.701 -35.024 1.00 87.94 90 GLN A C 1
ATOM 631 O O . GLN A 1 90 ? 40.792 -22.724 -35.372 1.00 87.94 90 GLN A O 1
ATOM 636 N N . PHE A 1 91 ? 42.333 -21.691 -34.101 1.00 89.75 91 PHE A N 1
ATOM 637 C CA . PHE A 1 91 ? 42.891 -22.881 -33.472 1.00 89.75 91 PHE A CA 1
ATOM 638 C C . PHE A 1 91 ? 43.032 -22.698 -31.957 1.00 89.75 91 PHE A C 1
ATOM 640 O O . PHE A 1 91 ? 43.128 -21.575 -31.464 1.00 89.75 91 PHE A O 1
ATOM 647 N N . TRP A 1 92 ? 43.049 -23.799 -31.213 1.00 92.06 92 TRP A N 1
ATOM 648 C CA . TRP A 1 92 ? 43.161 -23.803 -29.754 1.00 92.06 92 TRP A CA 1
ATOM 649 C C . TRP A 1 92 ? 43.830 -25.088 -29.244 1.00 92.06 92 TRP A C 1
ATOM 651 O O . TRP A 1 92 ? 44.183 -25.980 -30.020 1.00 92.06 92 TRP A O 1
ATOM 661 N N . GLY A 1 93 ? 44.041 -25.172 -27.930 1.00 88.12 93 GLY A N 1
ATOM 662 C CA . GLY A 1 93 ? 44.647 -26.336 -27.284 1.00 88.12 93 GLY A CA 1
ATOM 663 C C . GLY A 1 93 ? 46.183 -26.309 -27.304 1.00 88.12 93 GLY A C 1
ATOM 664 O O . GLY A 1 93 ? 46.789 -25.275 -27.603 1.00 88.12 93 GLY A O 1
ATOM 665 N N . PRO A 1 94 ? 46.848 -27.414 -26.927 1.00 87.56 94 PRO A N 1
ATOM 666 C CA . PRO A 1 94 ? 48.306 -27.494 -26.890 1.00 87.56 94 PRO A CA 1
ATOM 667 C C . PRO A 1 94 ? 48.881 -27.556 -28.309 1.00 87.56 94 PRO A C 1
ATOM 669 O O . PRO A 1 94 ? 48.389 -28.301 -29.160 1.00 87.56 94 PRO A O 1
ATOM 672 N N . ASP A 1 95 ? 49.929 -26.776 -28.566 1.00 86.06 95 ASP A N 1
ATOM 673 C CA . ASP A 1 95 ? 50.506 -26.550 -29.900 1.00 86.06 95 ASP A CA 1
ATOM 674 C C . ASP A 1 95 ? 49.500 -26.001 -30.942 1.00 86.06 95 ASP A C 1
ATOM 676 O O . ASP A 1 95 ? 49.772 -26.062 -32.140 1.00 86.06 95 ASP A O 1
ATOM 680 N N . CYS A 1 96 ? 48.327 -25.511 -30.514 1.00 88.31 96 CYS A N 1
ATOM 681 C CA . CYS A 1 96 ? 47.238 -25.029 -31.378 1.00 88.31 96 CYS A CA 1
ATOM 682 C C . CYS A 1 96 ? 46.798 -26.035 -32.460 1.00 88.31 96 CYS A C 1
ATOM 684 O O . CYS A 1 96 ? 46.547 -25.663 -33.606 1.00 88.31 96 CYS A O 1
ATOM 686 N N . LYS A 1 97 ? 46.738 -27.326 -32.112 1.00 88.88 97 LYS A N 1
ATOM 687 C CA . LYS A 1 97 ? 46.385 -28.407 -33.052 1.00 88.88 97 LYS A CA 1
ATOM 688 C C . LYS A 1 97 ? 44.879 -28.607 -33.236 1.00 88.88 97 LYS A C 1
ATOM 690 O O . LYS A 1 97 ? 44.481 -29.233 -34.214 1.00 88.88 97 LYS A O 1
ATOM 695 N N . GLU A 1 98 ? 44.052 -28.079 -32.335 1.00 90.38 98 GLU A N 1
ATOM 696 C CA . GLU A 1 98 ? 42.595 -28.206 -32.421 1.00 90.38 98 GLU A CA 1
ATOM 697 C C . GLU A 1 98 ? 41.996 -27.056 -33.234 1.00 90.38 98 GLU A C 1
ATOM 699 O O . GLU A 1 98 ? 42.355 -25.898 -33.036 1.00 90.38 98 GLU A O 1
ATOM 704 N N . LEU A 1 99 ? 41.055 -27.352 -34.132 1.00 90.19 99 LEU A N 1
ATOM 705 C CA . LEU A 1 99 ? 40.355 -26.346 -34.943 1.00 90.19 99 LEU A CA 1
ATOM 706 C C . LEU A 1 99 ? 39.170 -25.737 -34.166 1.00 90.19 99 LEU A C 1
ATOM 708 O O . LEU A 1 99 ? 38.431 -26.459 -33.489 1.00 90.19 99 LEU A O 1
ATOM 712 N N . CYS A 1 100 ? 38.911 -24.427 -34.293 1.00 89.44 100 CYS A N 1
ATOM 713 C CA . CYS A 1 100 ? 37.686 -23.844 -33.737 1.00 89.44 100 CYS A CA 1
ATOM 714 C C . CYS A 1 100 ? 36.463 -24.321 -34.508 1.00 89.44 100 CYS A C 1
ATOM 716 O O . CYS A 1 100 ? 36.241 -23.933 -35.656 1.00 89.44 100 CYS A O 1
ATOM 718 N N . VAL A 1 101 ? 35.575 -25.018 -33.809 1.00 89.75 101 VAL A N 1
ATOM 719 C CA . VAL A 1 101 ? 34.249 -25.402 -34.314 1.00 89.75 101 VAL A CA 1
ATOM 720 C C . VAL A 1 101 ? 33.334 -24.205 -34.607 1.00 89.75 101 VAL A C 1
ATOM 722 O O . VAL A 1 101 ? 32.334 -24.351 -35.300 1.00 89.75 101 VAL A O 1
ATOM 725 N N . CYS A 1 102 ? 33.666 -23.029 -34.073 1.00 89.38 102 CYS A N 1
ATOM 726 C CA . CYS A 1 102 ? 32.948 -21.776 -34.271 1.00 89.38 102 CYS A CA 1
ATOM 727 C C . CYS A 1 102 ? 33.335 -21.005 -35.530 1.00 89.38 102 CYS A C 1
ATOM 729 O O . CYS A 1 102 ? 32.666 -20.032 -35.879 1.00 89.38 102 CYS A O 1
ATOM 731 N N . HIS A 1 103 ? 34.447 -21.352 -36.176 1.00 88.31 103 HIS A N 1
ATOM 732 C CA . HIS A 1 103 ? 34.943 -20.624 -37.336 1.00 88.31 103 HIS A CA 1
ATOM 733 C C . HIS A 1 103 ? 34.065 -20.933 -38.566 1.00 88.31 103 HIS A C 1
ATOM 735 O O . HIS A 1 103 ? 33.698 -22.092 -38.752 1.00 88.31 103 HIS A O 1
ATOM 741 N N . PRO A 1 104 ? 33.701 -19.950 -39.419 1.00 88.06 104 PRO A N 1
ATOM 742 C CA . PRO A 1 104 ? 34.174 -18.556 -39.504 1.00 88.06 104 PRO A CA 1
ATOM 743 C C . PRO A 1 104 ? 33.266 -17.538 -38.786 1.00 88.06 104 PRO A C 1
ATOM 745 O O . PRO A 1 104 ? 33.126 -16.384 -39.184 1.00 88.06 104 PRO A O 1
ATOM 748 N N . HIS A 1 105 ? 32.540 -17.985 -37.774 1.00 89.00 105 HIS A N 1
ATOM 749 C CA . HIS A 1 105 ? 31.330 -17.353 -37.255 1.00 89.00 105 HIS A CA 1
ATOM 750 C C . HIS A 1 105 ? 31.435 -16.912 -35.787 1.00 89.00 105 HIS A C 1
ATOM 752 O O . HIS A 1 105 ? 30.567 -16.199 -35.271 1.00 89.00 105 HIS A O 1
ATOM 758 N N . GLY A 1 106 ? 32.548 -17.264 -35.161 1.00 88.44 106 GLY A N 1
ATOM 759 C CA . GLY A 1 106 ? 33.013 -16.830 -33.862 1.00 88.44 106 GLY A CA 1
ATOM 760 C C . GLY A 1 106 ? 34.509 -17.109 -33.734 1.00 88.44 106 GLY A C 1
ATOM 761 O O . GLY A 1 106 ? 35.173 -17.491 -34.700 1.00 88.44 106 GLY A O 1
ATOM 762 N N . GLN A 1 107 ? 35.032 -16.916 -32.531 1.00 90.38 107 GLN A N 1
ATOM 763 C CA . GLN A 1 107 ? 36.437 -17.135 -32.182 1.00 90.38 107 GLN A CA 1
ATOM 764 C C . GLN A 1 107 ? 36.515 -18.021 -30.936 1.00 90.38 107 GLN A C 1
ATOM 766 O O . GLN A 1 107 ? 35.707 -17.838 -30.024 1.00 90.38 107 GLN A O 1
ATOM 771 N N . CYS A 1 108 ? 37.452 -18.970 -30.881 1.00 90.31 108 CYS A N 1
ATOM 772 C CA . CYS A 1 108 ? 37.703 -19.745 -29.664 1.00 90.31 108 CYS A CA 1
ATOM 773 C C . CYS A 1 108 ? 38.659 -19.018 -28.727 1.00 90.31 108 CYS A C 1
ATOM 775 O O . CYS A 1 108 ? 39.582 -18.328 -29.163 1.00 90.31 108 CYS A O 1
ATOM 777 N N . GLU A 1 109 ? 38.468 -19.250 -27.436 1.00 91.00 109 GLU A N 1
ATOM 778 C CA . GLU A 1 109 ? 39.524 -19.093 -26.447 1.00 91.00 109 GLU A CA 1
ATOM 779 C C . GLU A 1 109 ? 40.667 -20.082 -26.731 1.00 91.00 109 GLU A C 1
ATOM 781 O O . GLU A 1 109 ? 40.430 -21.255 -27.030 1.00 91.00 109 GLU A O 1
ATOM 786 N N . ASP A 1 110 ? 41.902 -19.594 -26.635 1.00 86.44 110 ASP A N 1
ATOM 787 C CA . ASP A 1 110 ? 43.127 -20.302 -27.023 1.00 86.44 110 ASP A CA 1
ATOM 788 C C . ASP A 1 110 ? 43.427 -21.521 -26.121 1.00 86.44 110 ASP A C 1
ATOM 790 O O . ASP A 1 110 ? 43.991 -22.514 -26.587 1.00 86.44 110 ASP A O 1
ATOM 794 N N . VAL A 1 111 ? 42.983 -21.488 -24.858 1.00 87.12 111 VAL A N 1
ATOM 795 C CA . VAL A 1 111 ? 43.162 -22.573 -23.882 1.00 87.12 111 VAL A CA 1
ATOM 796 C C . VAL A 1 111 ? 42.048 -23.622 -23.934 1.00 87.12 111 VAL A C 1
ATOM 798 O O . VAL A 1 111 ? 42.336 -24.813 -24.028 1.00 87.12 111 VAL A O 1
ATOM 801 N N . THR A 1 112 ? 40.783 -23.204 -23.831 1.00 89.31 112 THR A N 1
ATOM 802 C CA . THR A 1 112 ? 39.644 -24.114 -23.588 1.00 89.31 112 THR A CA 1
ATOM 803 C C . THR A 1 112 ? 38.874 -24.499 -24.849 1.00 89.31 112 THR A C 1
ATOM 805 O O . THR A 1 112 ? 38.063 -25.424 -24.809 1.00 89.31 112 THR A O 1
ATOM 808 N N . GLY A 1 113 ? 39.057 -23.762 -25.949 1.00 86.31 113 GLY A N 1
ATOM 809 C CA . GLY A 1 113 ? 38.236 -23.911 -27.150 1.00 86.31 113 GLY A CA 1
ATOM 810 C C . GLY A 1 113 ? 36.841 -23.294 -27.039 1.00 86.31 113 GLY A C 1
ATOM 811 O O . GLY A 1 113 ? 36.039 -23.416 -27.970 1.00 86.31 113 GLY A O 1
ATOM 812 N N . GLN A 1 114 ? 36.514 -22.618 -25.929 1.00 90.38 114 GLN A N 1
ATOM 813 C CA . GLN A 1 114 ? 35.197 -22.019 -25.740 1.00 90.38 114 GLN A CA 1
ATOM 814 C C . GLN A 1 114 ? 34.934 -20.926 -26.779 1.00 90.38 114 GLN A C 1
ATOM 816 O O . GLN A 1 114 ? 35.718 -19.998 -26.967 1.00 90.38 114 GLN A O 1
ATOM 821 N N . CYS A 1 115 ? 33.786 -21.029 -27.441 1.00 89.88 115 CYS A N 1
ATOM 822 C CA . CYS A 1 115 ? 33.430 -20.173 -28.560 1.00 89.88 115 CYS A CA 1
ATOM 823 C C . CYS A 1 115 ? 32.818 -18.843 -28.095 1.00 89.88 115 CYS A C 1
ATOM 825 O O . CYS A 1 115 ? 31.905 -18.810 -27.267 1.00 89.88 115 CYS A O 1
ATOM 827 N N . THR A 1 116 ? 33.281 -17.747 -28.692 1.00 90.81 116 THR A N 1
ATOM 828 C CA . THR A 1 116 ? 32.696 -16.407 -28.592 1.00 90.81 116 THR A CA 1
ATOM 829 C C . THR A 1 116 ? 32.141 -16.013 -29.954 1.00 90.81 116 THR A C 1
ATOM 831 O O . THR A 1 116 ? 32.889 -15.873 -30.923 1.00 90.81 116 THR A O 1
ATOM 834 N N . CYS A 1 117 ? 30.824 -15.850 -30.045 1.00 90.88 117 CYS A N 1
ATOM 835 C CA . CYS A 1 117 ? 30.159 -15.577 -31.316 1.00 90.88 117 CYS A CA 1
ATOM 836 C C . CYS A 1 117 ? 30.298 -14.129 -31.769 1.00 90.88 117 CYS A C 1
ATOM 838 O O . CYS A 1 117 ? 30.294 -13.198 -30.963 1.00 90.88 117 CYS A O 1
ATOM 840 N N . HIS A 1 118 ? 30.375 -13.937 -33.086 1.00 89.38 118 HIS A N 1
ATOM 841 C CA . HIS A 1 118 ? 30.234 -12.614 -33.685 1.00 89.38 118 HIS A CA 1
ATOM 842 C C . HIS A 1 118 ? 28.800 -12.087 -33.519 1.00 89.38 118 HIS A C 1
ATOM 844 O O . HIS A 1 118 ? 27.859 -12.866 -33.399 1.00 89.38 118 HIS A O 1
ATOM 850 N N . ALA A 1 119 ? 28.618 -10.761 -33.571 1.00 84.00 119 ALA A N 1
ATOM 851 C CA . ALA A 1 119 ? 27.371 -10.065 -33.208 1.00 84.00 119 ALA A CA 1
ATOM 852 C C . ALA A 1 119 ? 26.085 -10.568 -33.903 1.00 84.00 119 ALA A C 1
ATOM 854 O O . ALA A 1 119 ? 24.985 -10.349 -33.406 1.00 84.00 119 ALA A O 1
ATOM 855 N N . ARG A 1 120 ? 26.209 -11.242 -35.053 1.00 85.94 120 ARG A N 1
ATOM 856 C CA . ARG A 1 120 ? 25.087 -11.751 -35.859 1.00 85.94 120 ARG A CA 1
ATOM 857 C C . ARG A 1 120 ? 24.844 -13.251 -35.686 1.00 85.94 120 ARG A C 1
ATOM 859 O O . ARG A 1 120 ? 24.125 -13.837 -36.496 1.00 85.94 120 ARG A O 1
ATOM 866 N N . ARG A 1 121 ? 25.433 -13.883 -34.668 1.00 92.00 121 ARG A N 1
ATOM 867 C CA . ARG A 1 121 ? 25.339 -15.328 -34.435 1.00 92.00 121 ARG A CA 1
ATOM 868 C C . ARG A 1 121 ? 25.251 -15.678 -32.960 1.00 92.00 121 ARG A C 1
ATOM 870 O O . ARG A 1 121 ? 25.712 -14.930 -32.105 1.00 92.00 121 ARG A O 1
ATOM 877 N N . TRP A 1 122 ? 24.666 -16.832 -32.682 1.00 93.38 122 TRP A N 1
ATOM 878 C CA . TRP A 1 122 ? 24.498 -17.352 -31.332 1.00 93.38 122 TRP A CA 1
ATOM 879 C C . TRP A 1 122 ? 24.488 -18.884 -31.339 1.00 93.38 122 TRP A C 1
ATOM 881 O O . TRP A 1 122 ? 24.406 -19.515 -32.394 1.00 93.38 122 TRP A O 1
ATOM 891 N N . GLY A 1 123 ? 24.581 -19.469 -30.151 1.00 90.81 123 GLY A N 1
ATOM 892 C CA . GLY A 1 123 ? 24.677 -20.910 -29.944 1.00 90.81 123 GLY A CA 1
ATOM 893 C C . GLY A 1 123 ? 26.035 -21.295 -29.370 1.00 90.81 123 GLY A C 1
ATOM 894 O O . GLY A 1 123 ? 26.943 -20.473 -29.256 1.00 90.81 123 GLY A O 1
ATOM 895 N N . SER A 1 124 ? 26.173 -22.554 -28.968 1.00 89.56 124 SER A N 1
ATOM 896 C CA . SER A 1 124 ? 27.407 -23.050 -28.343 1.00 89.56 124 SER A CA 1
ATOM 897 C C . SER A 1 124 ? 28.612 -23.040 -29.295 1.00 89.56 124 SER A C 1
ATOM 899 O O . SER A 1 124 ? 29.753 -22.975 -28.842 1.00 89.56 124 SER A O 1
ATOM 901 N N . ARG A 1 125 ? 28.347 -23.058 -30.606 1.00 89.88 125 ARG A N 1
ATOM 902 C CA . ARG A 1 125 ? 29.305 -23.049 -31.718 1.00 89.88 125 ARG A CA 1
ATOM 903 C C . ARG A 1 125 ? 28.997 -21.942 -32.734 1.00 89.88 125 ARG A C 1
ATOM 905 O O . ARG A 1 125 ? 29.522 -21.966 -33.842 1.00 89.88 125 ARG A O 1
ATOM 912 N N . CYS A 1 126 ? 28.160 -20.966 -32.383 1.00 91.19 126 CYS A N 1
ATOM 913 C CA . CYS A 1 126 ? 27.747 -19.878 -33.279 1.00 91.19 126 CYS A CA 1
ATOM 914 C C . CYS A 1 126 ? 27.025 -20.364 -34.552 1.00 91.19 126 CYS A C 1
ATOM 916 O O . CYS A 1 126 ? 27.110 -19.753 -35.625 1.00 91.19 126 CYS A O 1
ATOM 918 N N . GLU A 1 127 ? 26.308 -21.476 -34.416 1.00 90.69 127 GLU A N 1
ATOM 919 C CA . GLU A 1 127 ? 25.612 -22.207 -35.467 1.00 90.69 127 GLU A CA 1
ATOM 920 C C . GLU A 1 127 ? 24.342 -21.491 -35.952 1.00 90.69 127 GLU A C 1
ATOM 922 O O . GLU A 1 127 ? 23.964 -21.617 -37.118 1.00 90.69 127 GLU A O 1
ATOM 927 N N . HIS A 1 128 ? 23.711 -20.680 -35.101 1.00 92.69 128 HIS A N 1
ATOM 928 C CA . HIS A 1 128 ? 22.454 -20.013 -35.419 1.00 92.69 128 HIS A CA 1
ATOM 929 C C . HIS A 1 128 ? 22.661 -18.550 -35.809 1.00 92.69 128 HIS A C 1
ATOM 931 O O . HIS A 1 128 ? 23.406 -17.804 -35.170 1.00 92.69 128 HIS A O 1
ATOM 937 N N . ALA A 1 129 ? 21.954 -18.118 -36.855 1.00 91.69 129 ALA A N 1
ATOM 938 C CA . ALA A 1 129 ? 21.903 -16.718 -37.250 1.00 91.69 129 ALA A CA 1
ATOM 939 C C . ALA A 1 129 ? 21.011 -15.910 -36.294 1.00 91.69 129 ALA A C 1
ATOM 941 O O . ALA A 1 129 ? 19.956 -16.364 -35.847 1.00 91.69 129 ALA A O 1
ATOM 942 N N . CYS A 1 130 ? 21.439 -14.689 -35.997 1.00 91.81 130 CYS A N 1
ATOM 943 C CA . CYS A 1 130 ? 20.682 -13.724 -35.212 1.00 91.81 130 CYS A CA 1
ATOM 944 C C . CYS A 1 130 ? 19.518 -13.171 -36.043 1.00 91.81 130 CYS A C 1
ATOM 946 O O . CYS A 1 130 ? 19.747 -12.605 -37.110 1.00 91.81 130 CYS A O 1
ATOM 948 N N . GLN A 1 131 ? 18.286 -13.325 -35.555 1.00 91.94 131 GLN A N 1
ATOM 949 C CA . GLN A 1 131 ? 17.067 -12.851 -36.233 1.00 91.94 131 GLN A CA 1
ATOM 950 C C . GLN A 1 131 ? 16.575 -11.490 -35.713 1.00 91.94 131 GLN A C 1
ATOM 952 O O . GLN A 1 131 ? 15.516 -11.020 -36.119 1.00 91.94 131 GLN A O 1
ATOM 957 N N . CYS A 1 132 ? 17.312 -10.867 -34.792 1.00 91.88 132 CYS A N 1
ATOM 958 C CA . CYS A 1 132 ? 16.955 -9.564 -34.243 1.00 91.88 132 CYS A CA 1
ATOM 959 C C . CYS A 1 132 ? 17.113 -8.491 -35.328 1.00 91.88 132 CYS A C 1
ATOM 961 O O . CYS A 1 132 ? 18.190 -8.381 -35.914 1.00 91.88 132 CYS A O 1
ATOM 963 N N . GLN A 1 133 ? 16.061 -7.714 -35.595 1.00 90.81 133 GLN A N 1
ATOM 964 C CA . GLN A 1 133 ? 16.112 -6.631 -36.584 1.00 90.81 133 GLN A CA 1
ATOM 965 C C . GLN A 1 133 ? 16.806 -5.397 -35.994 1.00 90.81 133 GLN A C 1
ATOM 967 O O . GLN A 1 133 ? 17.858 -4.990 -36.479 1.00 90.81 133 GLN A O 1
ATOM 972 N N . HIS A 1 134 ? 16.259 -4.868 -34.895 1.00 90.94 134 HIS A N 1
ATOM 973 C CA . HIS A 1 134 ? 16.779 -3.703 -34.170 1.00 90.94 134 HIS A CA 1
ATOM 974 C C . HIS A 1 134 ? 17.281 -4.094 -32.777 1.00 90.94 134 HIS A C 1
ATOM 976 O O . HIS A 1 134 ? 16.646 -3.818 -31.755 1.00 90.94 134 HIS A O 1
ATOM 982 N N . GLY A 1 135 ? 18.390 -4.832 -32.728 1.00 90.69 135 GLY A N 1
ATOM 983 C CA . GLY A 1 135 ? 18.947 -5.337 -31.477 1.00 90.69 135 GLY A CA 1
ATOM 984 C C . GLY A 1 135 ? 20.055 -6.368 -31.652 1.00 90.69 135 GLY A C 1
ATOM 985 O O . GLY A 1 135 ? 20.397 -6.770 -32.761 1.00 90.69 135 GLY A O 1
ATOM 986 N N . ALA A 1 136 ? 20.586 -6.836 -30.525 1.00 91.50 136 ALA A N 1
ATOM 987 C CA . ALA A 1 136 ? 21.605 -7.882 -30.473 1.00 91.50 136 ALA A CA 1
ATOM 988 C C . ALA A 1 136 ? 21.053 -9.143 -29.800 1.00 91.50 136 ALA A C 1
ATOM 990 O O . ALA A 1 136 ? 20.377 -9.059 -28.775 1.00 91.50 136 ALA A O 1
ATOM 991 N N . CYS A 1 137 ? 21.356 -10.322 -30.336 1.00 92.31 137 CYS A N 1
ATOM 992 C CA . CYS A 1 137 ? 21.001 -11.585 -29.692 1.00 92.31 137 CYS A CA 1
ATOM 993 C C . CYS A 1 137 ? 21.960 -11.919 -28.551 1.00 92.31 137 CYS A C 1
ATOM 995 O O . CYS A 1 137 ? 23.162 -11.651 -28.591 1.00 92.31 137 CYS A O 1
ATOM 997 N N . HIS A 1 138 ? 21.420 -12.576 -27.534 1.00 91.75 138 HIS A N 1
ATOM 998 C CA . HIS A 1 138 ? 22.206 -13.174 -26.477 1.00 91.75 138 HIS A CA 1
ATOM 999 C C . HIS A 1 138 ? 23.077 -14.317 -27.045 1.00 91.75 138 HIS A C 1
ATOM 1001 O O . HIS A 1 138 ? 22.524 -15.219 -27.684 1.00 91.75 138 HIS A O 1
ATOM 1007 N N . PRO A 1 139 ? 24.400 -14.357 -26.773 1.00 87.62 139 PRO A N 1
ATOM 1008 C CA . PRO A 1 139 ? 25.336 -15.271 -27.441 1.00 87.62 139 PRO A CA 1
ATOM 1009 C C . PRO A 1 139 ? 25.016 -16.764 -27.307 1.00 87.62 139 PRO A C 1
ATOM 1011 O O . PRO A 1 139 ? 25.401 -17.548 -28.167 1.00 87.62 139 PRO A O 1
ATOM 1014 N N . ARG A 1 140 ? 24.310 -17.177 -26.244 1.00 86.94 140 ARG A N 1
ATOM 1015 C CA . ARG A 1 140 ? 23.981 -18.593 -25.990 1.00 86.94 140 ARG A CA 1
ATOM 1016 C C . ARG A 1 140 ? 22.531 -18.976 -26.272 1.00 86.94 140 ARG A C 1
ATOM 1018 O O . ARG A 1 140 ? 22.288 -20.104 -26.670 1.00 86.94 140 ARG A O 1
ATOM 1025 N N . SER A 1 141 ? 21.582 -18.073 -26.036 1.00 90.81 141 SER A N 1
ATOM 1026 C CA . SER A 1 141 ? 20.144 -18.391 -26.097 1.00 90.81 141 SER A CA 1
ATOM 1027 C C . SER A 1 141 ? 19.440 -17.810 -27.316 1.00 90.81 141 SER A C 1
ATOM 1029 O O . SER A 1 141 ? 18.286 -18.146 -27.555 1.00 90.81 141 SER A O 1
ATOM 1031 N N . GLY A 1 142 ? 20.080 -16.892 -28.045 1.00 89.50 142 GLY A N 1
ATOM 1032 C CA . GLY A 1 142 ? 19.472 -16.236 -29.201 1.00 89.50 142 GLY A CA 1
ATOM 1033 C C . GLY A 1 142 ? 18.431 -15.174 -28.858 1.00 89.50 142 GLY A C 1
ATOM 1034 O O . GLY A 1 142 ? 17.964 -14.485 -29.759 1.00 89.50 142 GLY A O 1
ATOM 1035 N N . ALA A 1 143 ? 18.096 -14.996 -27.576 1.00 91.25 143 ALA A N 1
ATOM 1036 C CA . ALA A 1 143 ? 17.121 -14.008 -27.130 1.00 91.25 143 ALA A CA 1
ATOM 1037 C C . ALA A 1 143 ? 17.558 -12.590 -27.516 1.00 91.25 143 ALA A C 1
ATOM 1039 O O . ALA A 1 143 ? 18.683 -12.183 -27.216 1.00 91.25 143 ALA A O 1
ATOM 1040 N N . CYS A 1 144 ? 16.675 -11.837 -28.166 1.00 91.75 144 CYS A N 1
ATOM 1041 C CA . CYS A 1 144 ? 16.985 -10.495 -28.631 1.00 91.75 144 CYS A CA 1
ATOM 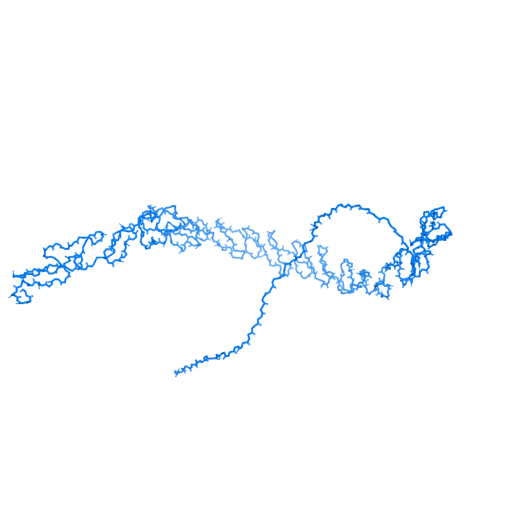1042 C C . CYS A 1 144 ? 16.948 -9.471 -27.494 1.00 91.75 144 CYS A C 1
ATOM 1044 O O . CYS A 1 144 ? 15.997 -9.401 -26.717 1.00 91.75 144 CYS A O 1
ATOM 1046 N N . ARG A 1 145 ? 17.984 -8.636 -27.432 1.00 92.88 145 ARG A N 1
ATOM 1047 C CA . ARG A 1 145 ? 18.020 -7.395 -26.665 1.00 92.88 145 ARG A CA 1
ATOM 1048 C C . ARG A 1 145 ? 17.783 -6.243 -27.630 1.00 92.88 145 ARG A C 1
ATOM 1050 O O . ARG A 1 145 ? 18.664 -5.931 -28.430 1.00 92.88 145 ARG A O 1
ATOM 1057 N N . CYS A 1 146 ? 16.601 -5.647 -27.546 1.00 92.62 146 CYS A N 1
ATOM 1058 C CA . CYS A 1 146 ? 16.194 -4.579 -28.448 1.00 92.62 146 CYS A CA 1
ATOM 1059 C C . CYS A 1 146 ? 16.904 -3.260 -28.153 1.00 92.62 146 CYS A C 1
ATOM 1061 O O . CYS A 1 146 ? 17.218 -2.943 -27.002 1.00 92.62 146 CYS A O 1
ATOM 1063 N N . GLU A 1 147 ? 17.144 -2.499 -29.214 1.00 91.81 147 GLU A N 1
ATOM 1064 C CA . GLU A 1 147 ? 17.568 -1.106 -29.137 1.00 91.81 147 GLU A CA 1
ATOM 1065 C C . GLU A 1 147 ? 16.439 -0.224 -28.570 1.00 91.81 147 GLU A C 1
ATOM 1067 O O . GLU A 1 147 ? 15.258 -0.586 -28.660 1.00 91.81 147 GLU A O 1
ATOM 1072 N N . PRO A 1 148 ? 16.761 0.943 -27.979 1.00 89.12 148 PRO A N 1
ATOM 1073 C CA . PRO A 1 148 ? 15.747 1.866 -27.480 1.00 89.12 148 PRO A CA 1
ATOM 1074 C C . PRO A 1 148 ? 14.727 2.235 -28.566 1.00 89.12 148 PRO A C 1
ATOM 1076 O O . PRO A 1 148 ? 15.098 2.670 -29.652 1.00 89.12 148 PRO A O 1
ATOM 1079 N N . GLY A 1 149 ? 13.437 2.082 -28.256 1.00 88.56 149 GLY A N 1
ATOM 1080 C CA . GLY A 1 149 ? 12.344 2.378 -29.188 1.00 88.56 149 GLY A CA 1
ATOM 1081 C C . GLY A 1 149 ? 11.849 1.183 -30.005 1.00 88.56 149 GLY A C 1
ATOM 1082 O O . GLY A 1 149 ? 10.914 1.358 -30.782 1.00 88.56 149 GLY A O 1
ATOM 1083 N N . TRP A 1 150 ? 12.403 -0.015 -29.801 1.00 92.62 150 TRP A N 1
ATOM 1084 C CA . TRP A 1 150 ? 11.945 -1.252 -30.436 1.00 92.62 150 TRP A CA 1
ATOM 1085 C C . TRP A 1 150 ? 11.574 -2.314 -29.407 1.00 92.62 150 TRP A C 1
ATOM 1087 O O . TRP A 1 150 ? 12.149 -2.376 -28.319 1.00 92.62 150 TRP A O 1
ATOM 1097 N N . TRP A 1 151 ? 10.618 -3.168 -29.762 1.00 94.31 151 TRP A N 1
ATOM 1098 C CA . TRP A 1 151 ? 10.123 -4.216 -28.879 1.00 94.31 151 TRP A CA 1
ATOM 1099 C C . TRP A 1 151 ? 9.695 -5.486 -29.623 1.00 94.31 151 TRP A C 1
ATOM 1101 O O . TRP A 1 151 ? 9.585 -5.532 -30.856 1.00 94.31 151 TRP A O 1
ATOM 1111 N N . GLY A 1 152 ? 9.459 -6.533 -28.835 1.00 92.31 152 GLY A N 1
ATOM 1112 C CA . GLY A 1 152 ? 9.016 -7.849 -29.282 1.00 92.31 152 GLY A CA 1
ATOM 1113 C C . GLY A 1 152 ? 10.166 -8.850 -29.390 1.00 92.31 152 GLY A C 1
ATOM 1114 O O . GLY A 1 152 ? 11.340 -8.494 -29.318 1.00 92.31 152 GLY A O 1
ATOM 1115 N N . ALA A 1 153 ? 9.834 -10.126 -29.597 1.00 91.44 153 ALA A N 1
ATOM 1116 C CA . ALA A 1 153 ? 10.805 -11.228 -29.552 1.00 91.44 153 ALA A CA 1
ATOM 1117 C C . ALA A 1 153 ? 11.983 -11.085 -30.539 1.00 91.44 153 ALA A C 1
ATOM 1119 O O . ALA A 1 153 ? 13.070 -11.586 -30.266 1.00 91.44 153 ALA A O 1
ATOM 1120 N N . GLN A 1 154 ? 11.771 -10.392 -31.664 1.00 91.81 154 GLN A N 1
ATOM 1121 C CA . GLN A 1 154 ? 12.779 -10.115 -32.698 1.00 91.81 154 GLN A CA 1
ATOM 1122 C C . GLN A 1 154 ? 13.081 -8.615 -32.865 1.00 91.81 154 GLN A C 1
ATOM 1124 O O . GLN A 1 154 ? 13.767 -8.230 -33.812 1.00 91.81 154 GLN A O 1
ATOM 1129 N N . CYS A 1 155 ? 12.570 -7.757 -31.975 1.00 93.38 155 CYS A N 1
ATOM 1130 C CA . CYS A 1 155 ? 12.725 -6.301 -32.069 1.00 93.38 155 CYS A CA 1
ATOM 1131 C C . CYS A 1 155 ? 12.235 -5.724 -33.410 1.00 93.38 155 CYS A C 1
ATOM 1133 O O . CYS A 1 155 ? 12.883 -4.863 -33.998 1.00 93.38 155 CYS A O 1
ATOM 1135 N N . ALA A 1 156 ? 11.118 -6.251 -33.920 1.00 93.00 156 ALA A N 1
ATOM 1136 C CA . ALA A 1 156 ? 10.549 -5.881 -35.218 1.00 93.00 156 ALA A CA 1
ATOM 1137 C C . ALA A 1 156 ? 9.489 -4.771 -35.120 1.00 93.00 156 ALA A C 1
ATOM 1139 O O . ALA A 1 156 ? 9.071 -4.224 -36.135 1.00 93.00 156 ALA A O 1
ATOM 1140 N N . SER A 1 157 ? 9.009 -4.467 -33.911 1.00 93.81 157 SER A N 1
ATOM 1141 C CA . SER A 1 157 ? 7.951 -3.480 -33.692 1.00 93.81 157 SER A CA 1
ATOM 1142 C C . SER A 1 157 ? 8.524 -2.206 -33.090 1.00 93.81 157 SER A C 1
ATOM 1144 O O . SER A 1 157 ? 9.225 -2.259 -32.081 1.00 93.81 157 SER A O 1
ATOM 1146 N N . ALA A 1 158 ? 8.209 -1.062 -33.695 1.00 92.12 158 ALA A N 1
ATOM 1147 C CA . ALA A 1 158 ? 8.558 0.240 -33.145 1.00 92.12 158 ALA A CA 1
ATOM 1148 C C . ALA A 1 158 ? 7.621 0.609 -31.983 1.00 92.12 158 ALA A C 1
ATOM 1150 O O . ALA A 1 158 ? 6.438 0.254 -31.967 1.00 92.12 158 ALA A O 1
ATOM 1151 N N . CYS A 1 159 ? 8.148 1.334 -31.004 1.00 91.31 159 CYS A N 1
ATOM 1152 C CA . CYS A 1 159 ? 7.388 1.885 -29.893 1.00 91.31 159 CYS A CA 1
ATOM 1153 C C . CYS A 1 159 ? 6.862 3.280 -30.237 1.00 91.31 159 CYS A C 1
ATOM 1155 O O . CYS A 1 159 ? 7.618 4.157 -30.649 1.00 91.31 159 CYS A O 1
ATOM 1157 N N . TYR A 1 160 ? 5.578 3.514 -29.975 1.00 90.56 160 TYR A N 1
ATOM 1158 C CA . TYR A 1 160 ? 4.914 4.803 -30.198 1.00 90.56 160 TYR A CA 1
ATOM 1159 C C . TYR A 1 160 ? 4.691 5.543 -28.873 1.00 90.56 160 TYR A C 1
ATOM 1161 O O . TYR A 1 160 ? 3.566 5.894 -28.516 1.00 90.56 160 TYR A O 1
ATOM 1169 N N . CYS A 1 161 ? 5.770 5.724 -28.113 1.00 90.81 161 CYS A N 1
ATOM 1170 C CA . CYS A 1 161 ? 5.756 6.396 -26.816 1.00 90.81 161 CYS A CA 1
ATOM 1171 C C . CYS A 1 161 ? 6.191 7.867 -26.952 1.00 90.81 161 CYS A C 1
ATOM 1173 O O . CYS A 1 161 ? 6.923 8.219 -27.877 1.00 90.81 161 CYS A O 1
ATOM 1175 N N . SER A 1 162 ? 5.761 8.738 -26.037 1.00 89.38 162 SER A N 1
ATOM 1176 C CA . SER A 1 162 ? 6.193 10.139 -26.004 1.00 89.38 162 SER A CA 1
ATOM 1177 C C . SER A 1 162 ? 7.697 10.269 -25.733 1.00 89.38 162 SER A C 1
ATOM 1179 O O . SER A 1 162 ? 8.302 9.400 -25.103 1.00 89.38 162 SER A O 1
ATOM 1181 N N . ALA A 1 163 ? 8.315 11.371 -26.170 1.00 84.25 163 ALA A N 1
ATOM 1182 C CA . ALA A 1 163 ? 9.773 11.552 -26.135 1.00 84.25 163 ALA A CA 1
ATOM 1183 C C . ALA A 1 163 ? 10.410 11.427 -24.735 1.00 84.25 163 ALA A C 1
ATOM 1185 O O . ALA A 1 163 ? 11.588 11.104 -24.615 1.00 84.25 163 ALA A O 1
ATOM 1186 N N . THR A 1 164 ? 9.646 11.679 -23.670 1.00 82.88 164 THR A N 1
ATOM 1187 C CA . THR A 1 164 ? 10.109 11.609 -22.274 1.00 82.88 164 THR A CA 1
ATOM 1188 C C . THR A 1 164 ? 9.814 10.267 -21.600 1.00 82.88 164 THR A C 1
ATOM 1190 O O . THR A 1 164 ? 10.146 10.082 -20.428 1.00 82.88 164 THR A O 1
ATOM 1193 N N . SER A 1 165 ? 9.191 9.326 -22.311 1.00 86.75 165 SER A N 1
ATOM 1194 C CA . SER A 1 165 ? 8.771 8.026 -21.785 1.00 86.75 165 SER A CA 1
ATOM 1195 C C . SER A 1 165 ? 9.676 6.888 -22.260 1.00 86.75 165 SER A C 1
ATOM 1197 O O . SER A 1 165 ? 10.396 7.004 -23.252 1.00 86.75 165 SER A O 1
ATOM 1199 N N . ARG A 1 166 ? 9.680 5.778 -21.516 1.00 90.25 166 ARG A N 1
ATOM 1200 C CA . ARG A 1 166 ? 10.491 4.591 -21.830 1.00 90.25 166 ARG A CA 1
ATOM 1201 C C . ARG A 1 166 ? 9.597 3.477 -22.342 1.00 90.25 166 ARG A C 1
ATOM 1203 O O . ARG A 1 166 ? 8.537 3.250 -21.779 1.00 90.25 166 ARG A O 1
ATOM 1210 N N . CYS A 1 167 ? 10.032 2.760 -23.369 1.00 91.25 167 CYS A N 1
ATOM 1211 C CA . CYS A 1 167 ? 9.304 1.599 -23.865 1.00 91.25 167 CYS A CA 1
ATOM 1212 C C . CYS A 1 167 ? 9.826 0.310 -23.228 1.00 91.25 167 CYS A C 1
ATOM 1214 O O . CYS A 1 167 ? 11.040 0.127 -23.110 1.00 91.25 167 CYS A O 1
ATOM 1216 N N . ASP A 1 168 ? 8.919 -0.580 -22.845 1.00 91.12 168 ASP A N 1
ATOM 1217 C CA . ASP A 1 168 ? 9.246 -1.948 -22.468 1.00 91.12 168 ASP A CA 1
ATOM 1218 C C . ASP A 1 168 ? 9.636 -2.758 -23.727 1.00 91.12 168 ASP A C 1
ATOM 1220 O O . ASP A 1 168 ? 8.808 -2.923 -24.627 1.00 91.12 168 ASP A O 1
ATOM 1224 N N . PRO A 1 169 ? 10.870 -3.292 -23.809 1.00 88.38 169 PRO A N 1
ATOM 1225 C CA . PRO A 1 169 ? 11.356 -4.011 -24.987 1.00 88.38 169 PRO A CA 1
ATOM 1226 C C . PRO A 1 169 ? 10.685 -5.378 -25.203 1.00 88.38 169 PRO A C 1
ATOM 1228 O O . PRO A 1 169 ? 10.805 -5.954 -26.283 1.00 88.38 169 PRO A O 1
ATOM 1231 N N . GLN A 1 170 ? 9.983 -5.926 -24.210 1.00 86.69 170 GLN A N 1
ATOM 1232 C CA . GLN A 1 170 ? 9.276 -7.202 -24.335 1.00 86.69 170 GLN A CA 1
ATOM 1233 C C . GLN A 1 170 ? 7.818 -7.009 -24.744 1.00 86.69 170 GLN A C 1
ATOM 1235 O O . GLN A 1 170 ? 7.336 -7.712 -25.631 1.00 86.69 170 GLN A O 1
ATOM 1240 N N . THR A 1 171 ? 7.123 -6.065 -24.106 1.00 90.56 171 THR A N 1
ATOM 1241 C CA . THR A 1 171 ? 5.668 -5.889 -24.266 1.00 90.56 171 THR A CA 1
ATOM 1242 C C . THR A 1 171 ? 5.275 -4.729 -25.175 1.00 90.56 171 THR A C 1
ATOM 1244 O O . THR A 1 171 ? 4.132 -4.673 -25.623 1.00 90.56 171 THR A O 1
ATOM 1247 N N . GLY A 1 172 ? 6.186 -3.784 -25.425 1.00 89.25 172 GLY A N 1
ATOM 1248 C CA . GLY A 1 172 ? 5.889 -2.548 -26.148 1.00 89.25 172 GLY A CA 1
ATOM 1249 C C . GLY A 1 172 ? 5.111 -1.516 -25.335 1.00 89.25 172 GLY A C 1
ATOM 1250 O O . GLY A 1 172 ? 4.678 -0.503 -25.885 1.00 89.25 172 GLY A O 1
ATOM 1251 N N . ALA A 1 173 ? 4.895 -1.757 -24.038 1.00 91.06 173 ALA A N 1
ATOM 1252 C CA . ALA A 1 173 ? 4.185 -0.829 -23.171 1.00 91.06 173 ALA A CA 1
ATOM 1253 C C . ALA A 1 173 ? 5.031 0.419 -22.878 1.00 91.06 173 ALA A C 1
ATOM 1255 O O . ALA A 1 173 ? 6.225 0.329 -22.585 1.00 91.06 173 ALA A O 1
ATOM 1256 N N . CYS A 1 174 ? 4.399 1.592 -22.911 1.00 91.62 174 CYS A N 1
ATOM 1257 C CA . CYS A 1 174 ? 5.054 2.848 -22.567 1.00 91.62 174 CYS A CA 1
ATOM 1258 C C . CYS A 1 174 ? 4.990 3.095 -21.053 1.00 91.62 174 CYS A C 1
ATOM 1260 O O . CYS A 1 174 ? 3.915 3.153 -20.458 1.00 91.62 174 CYS A O 1
ATOM 1262 N N . LEU A 1 175 ? 6.157 3.268 -20.441 1.00 91.56 175 LEU A N 1
ATOM 1263 C CA . LEU A 1 175 ? 6.355 3.679 -19.058 1.00 91.56 175 LEU A CA 1
ATOM 1264 C C . LEU A 1 175 ? 6.483 5.201 -19.018 1.00 91.56 175 LEU A C 1
ATOM 1266 O O . LEU A 1 175 ? 7.481 5.774 -19.475 1.00 91.56 175 LEU A O 1
ATOM 1270 N N . CYS A 1 176 ? 5.456 5.855 -18.487 1.00 91.38 176 CYS A N 1
ATOM 1271 C CA . CYS A 1 176 ? 5.356 7.304 -18.511 1.00 91.38 176 CYS A CA 1
ATOM 1272 C C . CYS A 1 176 ? 6.232 7.942 -17.436 1.00 91.38 176 CYS A C 1
ATOM 1274 O O . CYS A 1 176 ? 6.301 7.474 -16.298 1.00 91.38 176 CYS A O 1
ATOM 1276 N N . HIS A 1 177 ? 6.870 9.060 -17.785 1.00 89.19 177 HIS A N 1
ATOM 1277 C CA . HIS A 1 177 ? 7.492 9.919 -16.786 1.00 89.19 177 HIS A CA 1
ATOM 1278 C C . HIS A 1 177 ? 6.423 10.477 -15.831 1.00 89.19 177 HIS A C 1
ATOM 1280 O O . HIS A 1 177 ? 5.261 10.646 -16.211 1.00 89.19 177 HIS A O 1
ATOM 1286 N N . SER A 1 178 ? 6.814 10.809 -14.597 1.00 87.81 178 SER A N 1
ATOM 1287 C CA . SER A 1 178 ? 5.923 11.479 -13.648 1.00 87.81 178 SER A CA 1
ATOM 1288 C C . SER A 1 178 ? 5.297 12.726 -14.282 1.00 87.81 178 SER A C 1
ATOM 1290 O O . SER A 1 178 ? 5.985 13.534 -14.910 1.00 87.81 178 SER A O 1
ATOM 1292 N N . GLY A 1 179 ? 3.975 12.852 -14.154 1.00 88.62 179 GLY A N 1
ATOM 1293 C CA . GLY A 1 179 ? 3.212 13.929 -14.784 1.00 88.62 179 GLY A CA 1
ATOM 1294 C C . GLY A 1 179 ? 2.622 13.593 -16.157 1.00 88.62 179 GLY A C 1
ATOM 1295 O O . GLY A 1 179 ? 1.948 14.453 -16.714 1.00 88.62 179 GLY A O 1
ATOM 1296 N N . TRP A 1 180 ? 2.806 12.375 -16.680 1.00 91.75 180 TRP A N 1
ATOM 1297 C CA . TRP A 1 180 ? 2.203 11.924 -17.938 1.00 91.75 180 TRP A CA 1
ATOM 1298 C C . TRP A 1 180 ? 1.483 10.583 -17.791 1.00 91.75 180 TRP A C 1
ATOM 1300 O O . TRP A 1 180 ? 1.837 9.759 -16.948 1.00 91.75 180 TRP A O 1
ATOM 1310 N N . TRP A 1 181 ? 0.475 10.361 -18.630 1.00 93.00 181 TRP A N 1
ATOM 1311 C CA . TRP A 1 181 ? -0.331 9.146 -18.642 1.00 93.00 181 TRP A CA 1
ATOM 1312 C C . TRP A 1 181 ? -0.880 8.829 -20.042 1.00 93.00 181 TRP A C 1
ATOM 1314 O O . TRP A 1 181 ? -0.740 9.599 -20.998 1.00 93.00 181 TRP A O 1
ATOM 1324 N N . GLY A 1 182 ? -1.533 7.678 -20.151 1.00 91.69 182 GLY A N 1
ATOM 1325 C CA . GLY A 1 182 ? -2.100 7.113 -21.366 1.00 91.69 182 GLY A CA 1
ATOM 1326 C C . GLY A 1 182 ? -1.181 6.065 -21.984 1.00 91.69 182 GLY A C 1
ATOM 1327 O O . GLY A 1 182 ? -0.008 5.957 -21.640 1.00 91.69 182 GLY A O 1
ATOM 1328 N N . ARG A 1 183 ? -1.708 5.304 -22.949 1.00 90.25 183 ARG A N 1
ATOM 1329 C CA . ARG A 1 183 ? -0.974 4.207 -23.605 1.00 90.25 183 ARG A CA 1
ATOM 1330 C C . ARG A 1 183 ? 0.339 4.655 -24.260 1.00 90.25 183 ARG A C 1
ATOM 1332 O O . ARG A 1 183 ? 1.277 3.874 -24.294 1.00 90.25 183 ARG A O 1
ATOM 1339 N N . SER A 1 184 ? 0.392 5.889 -24.759 1.00 90.50 184 SER A N 1
ATOM 1340 C CA . SER A 1 184 ? 1.569 6.498 -25.391 1.00 90.50 184 SER A CA 1
ATOM 1341 C C . SER A 1 184 ? 2.224 7.595 -24.546 1.00 90.50 184 SER A C 1
ATOM 1343 O O . SER A 1 184 ? 3.146 8.249 -25.020 1.00 90.50 184 SER A O 1
ATOM 1345 N N . CYS A 1 185 ? 1.759 7.838 -23.314 1.00 92.75 185 CYS A N 1
ATOM 1346 C CA . CYS A 1 185 ? 2.266 8.909 -22.446 1.00 92.75 185 CYS A CA 1
ATOM 1347 C C . CYS A 1 185 ? 2.160 10.329 -23.038 1.00 92.75 185 CYS A C 1
ATOM 1349 O O . CYS A 1 185 ? 3.012 11.176 -22.769 1.00 92.75 185 CYS A O 1
ATOM 1351 N N . ASN A 1 186 ? 1.121 10.593 -23.840 1.00 91.38 186 ASN A N 1
ATOM 1352 C CA . ASN A 1 186 ? 0.867 11.897 -24.475 1.00 91.38 186 ASN A CA 1
ATOM 1353 C C . ASN A 1 186 ? -0.067 12.811 -23.665 1.00 91.38 186 ASN A C 1
ATOM 1355 O O . ASN A 1 186 ? -0.254 13.968 -24.034 1.00 91.38 186 ASN A O 1
ATOM 1359 N N . ASN A 1 187 ? -0.664 12.320 -22.577 1.00 91.38 187 ASN A N 1
ATOM 1360 C CA . ASN A 1 187 ? -1.588 13.110 -21.768 1.00 91.38 187 ASN A CA 1
ATOM 1361 C C . ASN A 1 187 ? -0.888 13.614 -20.507 1.00 91.38 187 ASN A C 1
ATOM 1363 O O . ASN A 1 187 ? -0.322 12.821 -19.759 1.00 91.38 187 ASN A O 1
ATOM 1367 N N . GLN A 1 188 ? -0.958 14.916 -20.236 1.00 91.25 188 GLN A N 1
ATOM 1368 C CA . GLN A 1 188 ? -0.393 15.499 -19.016 1.00 91.25 188 GLN A CA 1
ATOM 1369 C C . GLN A 1 188 ? -1.335 15.298 -17.821 1.00 91.25 188 GLN A C 1
ATOM 1371 O O . GLN A 1 188 ? -2.554 15.470 -17.927 1.00 91.25 188 GLN A O 1
ATOM 1376 N N . CYS A 1 189 ? -0.774 14.959 -16.661 1.00 91.69 189 CYS A N 1
ATOM 1377 C CA . CYS A 1 189 ? -1.511 14.841 -15.408 1.00 91.69 189 CYS A CA 1
ATOM 1378 C C . CYS A 1 189 ? -2.060 16.208 -14.986 1.00 91.69 189 CYS A C 1
ATOM 1380 O O . CYS A 1 189 ? -1.327 17.178 -14.806 1.00 91.69 189 CYS A O 1
ATOM 1382 N N . SER A 1 190 ? -3.365 16.262 -14.743 1.00 92.12 190 SER A N 1
ATOM 1383 C CA . SER A 1 190 ? -4.102 17.482 -14.416 1.00 92.12 190 SER A CA 1
ATOM 1384 C C . SER A 1 190 ? -4.540 17.505 -12.947 1.00 92.12 190 SER A C 1
ATOM 1386 O O . SER A 1 190 ? -5.717 17.697 -12.656 1.00 92.12 190 SER A O 1
ATOM 1388 N N . CYS A 1 191 ? -3.590 17.286 -12.030 1.00 91.56 191 CYS A N 1
ATOM 1389 C CA . CYS A 1 191 ? -3.852 16.915 -10.630 1.00 91.56 191 CYS A CA 1
ATOM 1390 C C . CYS A 1 191 ? -3.261 17.881 -9.588 1.00 91.56 191 CYS A C 1
ATOM 1392 O O . CYS A 1 191 ? -2.859 17.450 -8.507 1.00 91.56 191 CYS A O 1
ATOM 1394 N N . ASN A 1 192 ? -3.130 19.170 -9.920 1.00 89.19 192 ASN A N 1
ATOM 1395 C CA . ASN A 1 192 ? -2.632 20.208 -9.007 1.00 89.19 192 ASN A CA 1
ATOM 1396 C C . ASN A 1 192 ? -1.337 19.792 -8.273 1.00 89.19 192 ASN A C 1
ATOM 1398 O O . ASN A 1 192 ? -1.300 19.684 -7.049 1.00 89.19 192 ASN A O 1
ATOM 1402 N N . THR A 1 193 ? -0.286 19.470 -9.040 1.00 86.62 193 THR A N 1
ATOM 1403 C CA . THR A 1 193 ? 1.030 18.950 -8.585 1.00 86.62 193 THR A CA 1
ATOM 1404 C C . THR A 1 193 ? 1.046 17.530 -7.996 1.00 86.62 193 THR A C 1
ATOM 1406 O O . THR A 1 193 ? 2.118 16.981 -7.715 1.00 86.62 193 THR A O 1
ATOM 1409 N N . SER A 1 194 ? -0.114 16.891 -7.844 1.00 90.06 194 SER A N 1
ATOM 1410 C CA . SER A 1 194 ? -0.216 15.493 -7.415 1.00 90.06 194 SER A CA 1
ATOM 1411 C C . SER A 1 194 ? 0.057 14.524 -8.580 1.00 90.06 194 SER A C 1
ATOM 1413 O O . SER A 1 194 ? -0.160 14.883 -9.740 1.00 90.06 194 SER A O 1
ATOM 1415 N N . PRO A 1 195 ? 0.560 13.307 -8.308 1.00 91.94 195 PRO A N 1
ATOM 1416 C CA . PRO A 1 195 ? 0.733 12.285 -9.339 1.00 91.94 195 PRO A CA 1
ATOM 1417 C C . PRO A 1 195 ? -0.616 11.789 -9.884 1.00 91.94 195 PRO A C 1
ATOM 1419 O O . PRO A 1 195 ? -1.655 11.930 -9.238 1.00 91.94 195 PRO A O 1
ATOM 1422 N N . CYS A 1 196 ? -0.600 11.190 -11.075 1.00 92.00 196 CYS A N 1
ATOM 1423 C CA . CYS A 1 196 ? -1.763 10.528 -11.659 1.00 92.00 196 CYS A CA 1
ATOM 1424 C C . CYS A 1 196 ? -1.427 9.104 -12.106 1.00 92.00 196 CYS A C 1
ATOM 1426 O O . CYS A 1 196 ? -0.265 8.766 -12.334 1.00 92.00 196 CYS A O 1
ATOM 1428 N N . GLU A 1 197 ? -2.444 8.254 -12.188 1.00 91.81 197 GLU A N 1
ATOM 1429 C CA . GLU A 1 197 ? -2.296 6.882 -12.657 1.00 91.81 197 GLU A CA 1
ATOM 1430 C C . GLU A 1 197 ? -1.908 6.848 -14.142 1.00 91.81 197 GLU A C 1
ATOM 1432 O O . GLU A 1 197 ? -2.556 7.480 -14.975 1.00 91.81 197 GLU A O 1
ATOM 1437 N N . GLN A 1 198 ? -0.881 6.062 -14.482 1.00 89.12 198 GLN A N 1
ATOM 1438 C CA . GLN A 1 198 ? -0.279 6.049 -15.821 1.00 89.12 198 GLN A CA 1
ATOM 1439 C C . GLN A 1 198 ? -1.232 5.589 -16.934 1.00 89.12 198 GLN A C 1
ATOM 1441 O O . GLN A 1 198 ? -1.006 5.930 -18.087 1.00 89.12 198 GLN A O 1
ATOM 1446 N N . GLN A 1 199 ? -2.292 4.835 -16.626 1.00 86.38 199 GLN A N 1
ATOM 1447 C CA . GLN A 1 199 ? -3.208 4.301 -17.643 1.00 86.38 199 GLN A CA 1
ATOM 1448 C C . GLN A 1 199 ? -4.503 5.106 -17.774 1.00 86.38 199 GLN A C 1
ATOM 1450 O O . GLN A 1 199 ? -4.914 5.403 -18.893 1.00 86.38 199 GLN A O 1
ATOM 1455 N N . SER A 1 200 ? -5.136 5.465 -16.652 1.00 90.25 200 SER A N 1
ATOM 1456 C CA . SER A 1 200 ? -6.433 6.157 -16.646 1.00 90.25 200 SER A CA 1
ATOM 1457 C C . SER A 1 200 ? -6.337 7.675 -16.489 1.00 90.25 200 SER A C 1
ATOM 1459 O O . SER A 1 200 ? -7.317 8.373 -16.736 1.00 90.25 200 SER A O 1
ATOM 1461 N N . GLY A 1 201 ? -5.195 8.191 -16.021 1.00 89.69 201 GLY A N 1
ATOM 1462 C CA . GLY A 1 201 ? -5.036 9.605 -15.682 1.00 89.69 201 GLY A CA 1
ATOM 1463 C C . GLY A 1 201 ? -5.714 10.017 -14.380 1.00 89.69 201 GLY A C 1
ATOM 1464 O O . GLY A 1 201 ? -5.717 11.202 -14.044 1.00 89.69 201 GLY A O 1
ATOM 1465 N N . ARG A 1 202 ? -6.279 9.069 -13.619 1.00 91.69 202 ARG A N 1
ATOM 1466 C CA . ARG A 1 202 ? -6.919 9.355 -12.334 1.00 91.69 202 ARG A CA 1
ATOM 1467 C C . ARG A 1 202 ? -5.905 9.923 -11.346 1.00 91.69 202 ARG A C 1
ATOM 1469 O O . ARG A 1 202 ? -4.846 9.338 -11.114 1.00 91.69 202 ARG A O 1
ATOM 1476 N N . CYS A 1 203 ? -6.249 11.051 -10.739 1.00 92.00 203 CYS A N 1
ATOM 1477 C CA . CYS A 1 203 ? -5.377 11.726 -9.793 1.00 92.00 203 CYS A CA 1
ATOM 1478 C C . CYS A 1 203 ? -5.217 10.943 -8.485 1.00 92.00 203 CYS A C 1
ATOM 1480 O O . CYS A 1 203 ? -6.185 10.440 -7.912 1.00 92.00 203 CYS A O 1
ATOM 1482 N N . GLN A 1 204 ? -3.979 10.886 -8.003 1.00 92.06 204 GLN A N 1
ATOM 1483 C CA . GLN A 1 204 ? -3.605 10.343 -6.705 1.00 92.06 204 GLN A CA 1
ATOM 1484 C C . GLN A 1 204 ? -3.212 11.513 -5.808 1.00 92.06 204 GLN A C 1
ATOM 1486 O O . GLN A 1 204 ? -2.067 11.964 -5.813 1.00 92.06 204 GLN A O 1
ATOM 1491 N N . CYS A 1 205 ? -4.195 12.055 -5.092 1.00 91.44 205 CYS A N 1
ATOM 1492 C CA . CYS A 1 205 ? -3.999 13.264 -4.305 1.00 91.44 205 CYS A CA 1
ATOM 1493 C C . CYS A 1 205 ? -2.976 13.065 -3.191 1.00 91.44 205 CYS A C 1
ATOM 1495 O O . CYS A 1 205 ? -2.983 12.055 -2.484 1.00 91.44 205 CYS A O 1
ATOM 1497 N N . ARG A 1 206 ? -2.085 14.052 -3.056 1.00 89.12 206 ARG A N 1
ATOM 1498 C CA . ARG A 1 206 ? -1.142 14.131 -1.939 1.00 89.12 206 ARG A CA 1
ATOM 1499 C C . ARG A 1 206 ? -1.899 14.316 -0.625 1.00 89.12 206 ARG A C 1
ATOM 1501 O O . ARG A 1 206 ? -3.076 14.677 -0.601 1.00 89.12 206 ARG A O 1
ATOM 1508 N N . GLU A 1 207 ? -1.211 14.080 0.488 1.00 84.38 207 GLU A N 1
ATOM 1509 C CA . GLU A 1 207 ? -1.813 14.277 1.803 1.00 84.38 207 GLU A CA 1
ATOM 1510 C C . GLU A 1 207 ? -2.399 15.689 1.928 1.00 84.38 207 GLU A C 1
ATOM 1512 O O . GLU A 1 207 ? -1.760 16.681 1.574 1.00 84.38 207 GLU A O 1
ATOM 1517 N N . ARG A 1 208 ? -3.621 15.760 2.464 1.00 85.56 208 ARG A N 1
ATOM 1518 C CA . ARG A 1 208 ? -4.401 16.988 2.675 1.00 85.56 208 ARG A CA 1
ATOM 1519 C C . ARG A 1 208 ? -5.019 17.622 1.422 1.00 85.56 208 ARG A C 1
ATOM 1521 O O . ARG A 1 208 ? -5.608 18.690 1.557 1.00 85.56 208 ARG A O 1
ATOM 1528 N N . THR A 1 209 ? -5.001 16.975 0.256 1.00 93.06 209 THR A N 1
ATOM 1529 C CA . THR A 1 209 ? -5.820 17.397 -0.897 1.00 93.06 209 THR A CA 1
ATOM 1530 C C . THR A 1 209 ? -6.832 16.336 -1.317 1.00 93.06 209 THR A C 1
ATOM 1532 O O . THR A 1 209 ? -6.665 15.146 -1.056 1.00 93.06 209 THR A O 1
ATOM 1535 N N . PHE A 1 210 ? -7.924 16.777 -1.937 1.00 93.81 210 PHE A N 1
ATOM 1536 C CA . PHE A 1 210 ? -8.982 15.910 -2.445 1.00 93.81 210 PHE A CA 1
ATOM 1537 C C . PHE A 1 210 ? -9.689 16.529 -3.656 1.00 93.81 210 PHE A C 1
ATOM 1539 O O . PHE A 1 210 ? -9.501 17.706 -3.976 1.00 93.81 210 PHE A O 1
ATOM 1546 N N . GLY A 1 211 ? -10.529 15.730 -4.308 1.00 92.00 211 GLY A N 1
ATOM 1547 C CA . GLY A 1 211 ? -11.271 16.102 -5.510 1.00 92.00 211 GLY A CA 1
ATOM 1548 C C . GLY A 1 211 ? -10.725 15.400 -6.748 1.00 92.00 211 GLY A C 1
ATOM 1549 O O . GLY A 1 211 ? -9.676 14.759 -6.712 1.00 92.00 211 GLY A O 1
ATOM 1550 N N . ALA A 1 212 ? -11.438 15.518 -7.867 1.00 90.81 212 ALA A N 1
ATOM 1551 C CA . ALA A 1 212 ? -11.064 14.835 -9.105 1.00 90.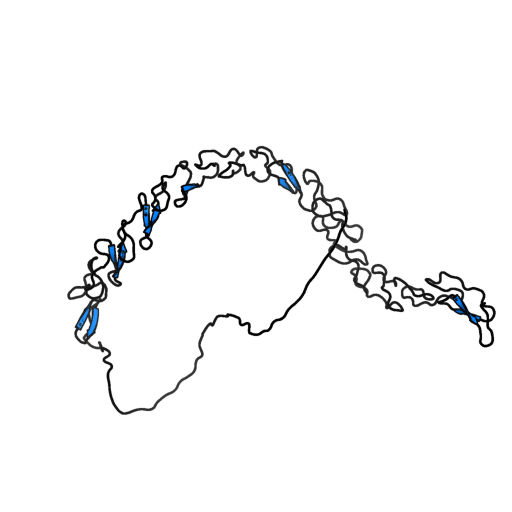81 212 ALA A CA 1
ATOM 1552 C C . ALA A 1 212 ? -9.688 15.274 -9.636 1.00 90.81 212 ALA A C 1
ATOM 1554 O O . ALA A 1 212 ? -9.034 14.499 -10.331 1.00 90.81 212 ALA A O 1
ATOM 1555 N N . ARG A 1 213 ? -9.244 16.493 -9.296 1.00 91.31 213 ARG A N 1
ATOM 1556 C CA . ARG A 1 213 ? -7.972 17.097 -9.716 1.00 91.31 213 ARG A CA 1
ATOM 1557 C C . ARG A 1 213 ? -7.112 17.546 -8.530 1.00 91.31 213 ARG A C 1
ATOM 1559 O O . ARG A 1 213 ? -6.159 18.299 -8.725 1.00 91.31 213 ARG A O 1
ATOM 1566 N N . CYS A 1 214 ? -7.409 17.072 -7.318 1.00 93.19 214 CYS A N 1
ATOM 1567 C CA . CYS A 1 214 ? -6.696 17.428 -6.083 1.00 93.19 214 CYS A CA 1
ATOM 1568 C C . CYS A 1 214 ? -6.626 18.945 -5.824 1.00 93.19 214 CYS A C 1
ATOM 1570 O O . CYS A 1 214 ? -5.647 19.478 -5.296 1.00 93.19 214 CYS A O 1
ATOM 1572 N N . GLU A 1 215 ? -7.668 19.653 -6.241 1.00 92.69 215 GLU A N 1
ATOM 1573 C CA . GLU A 1 215 ? -7.791 21.104 -6.191 1.00 92.69 215 GLU A CA 1
ATOM 1574 C C . GLU A 1 215 ? -8.342 21.612 -4.852 1.00 92.69 215 GLU A C 1
ATOM 1576 O O . GLU A 1 215 ? -8.214 22.793 -4.535 1.00 92.69 215 GLU A O 1
ATOM 1581 N N . ARG A 1 216 ? -8.942 20.730 -4.044 1.00 92.88 216 ARG A N 1
ATOM 1582 C CA . ARG A 1 216 ? -9.558 21.081 -2.759 1.00 92.88 216 ARG A CA 1
ATOM 1583 C C . ARG A 1 216 ? -8.670 20.640 -1.605 1.00 92.88 216 ARG A C 1
ATOM 1585 O O . ARG A 1 216 ? -8.012 19.606 -1.680 1.00 92.88 216 ARG A O 1
ATOM 1592 N N . TYR A 1 217 ? -8.683 21.402 -0.515 1.00 92.69 217 TYR A N 1
ATOM 1593 C CA . TYR A 1 217 ? -7.874 21.119 0.670 1.00 92.69 217 TYR A CA 1
ATOM 1594 C C . TYR A 1 217 ? -8.702 20.479 1.789 1.00 92.69 217 TYR A C 1
ATOM 1596 O O . TYR A 1 217 ? -9.783 20.958 2.142 1.00 92.69 217 TYR A O 1
ATOM 1604 N N . CYS A 1 218 ? -8.182 19.399 2.365 1.00 92.94 218 CYS A N 1
ATOM 1605 C CA . CYS A 1 218 ? -8.814 18.661 3.447 1.00 92.94 218 CYS A CA 1
ATOM 1606 C C . CYS A 1 218 ? -8.717 19.414 4.775 1.00 92.94 218 CYS A C 1
ATOM 1608 O O . CYS A 1 218 ? -7.660 19.909 5.155 1.00 92.94 218 CYS A O 1
ATOM 1610 N N . GLN A 1 219 ? -9.811 19.420 5.533 1.00 92.75 219 GLN A N 1
ATOM 1611 C CA . GLN A 1 219 ? -9.897 20.113 6.825 1.00 92.75 219 GLN A CA 1
ATOM 1612 C C . GLN A 1 219 ? -9.714 19.181 8.036 1.00 92.75 219 GLN A C 1
ATOM 1614 O O . GLN A 1 219 ? -9.918 19.608 9.176 1.00 92.75 219 GLN A O 1
ATOM 1619 N N . CYS A 1 220 ? -9.364 17.913 7.794 1.00 93.38 220 CYS A N 1
ATOM 1620 C CA . CYS A 1 220 ? -9.151 16.908 8.831 1.00 93.38 220 CYS A CA 1
ATOM 1621 C C . CYS A 1 220 ? -7.977 17.307 9.735 1.00 93.38 220 CYS A C 1
ATOM 1623 O O . CYS A 1 220 ? -6.915 17.669 9.232 1.00 93.38 220 CYS A O 1
ATOM 1625 N N . PHE A 1 221 ? -8.164 17.232 11.056 1.00 92.00 221 PHE A N 1
ATOM 1626 C CA . PHE A 1 221 ? -7.120 17.563 12.029 1.00 92.00 221 PHE A CA 1
ATOM 1627 C C . PHE A 1 221 ? -6.362 16.313 12.498 1.00 92.00 221 PHE A C 1
ATOM 1629 O O . PHE A 1 221 ? -5.189 16.156 12.176 1.00 92.00 221 PHE A O 1
ATOM 1636 N N . ARG A 1 222 ? -7.040 15.386 13.191 1.00 91.12 222 ARG A N 1
ATOM 1637 C CA . ARG A 1 222 ? -6.484 14.087 13.617 1.00 91.12 222 ARG A CA 1
ATOM 1638 C C . ARG A 1 222 ? -7.156 12.933 12.888 1.00 91.12 222 ARG A C 1
ATOM 1640 O O . ARG A 1 222 ? -7.986 12.214 13.443 1.00 91.12 222 ARG A O 1
ATOM 1647 N N . GLY A 1 223 ? -6.876 12.820 11.595 1.00 91.38 223 GLY A N 1
ATOM 1648 C CA . GLY A 1 223 ? -7.515 11.828 10.740 1.00 91.38 223 GLY A CA 1
ATOM 1649 C C . GLY A 1 223 ? -6.997 11.834 9.311 1.00 91.38 223 GLY A C 1
ATOM 1650 O O . GLY A 1 223 ? -6.387 12.798 8.850 1.00 91.38 223 GLY A O 1
ATOM 1651 N N . ARG A 1 224 ? -7.284 10.747 8.597 1.00 92.25 224 ARG A N 1
ATOM 1652 C CA . ARG A 1 224 ? -6.971 10.601 7.176 1.00 92.25 224 ARG A CA 1
ATOM 1653 C C . ARG A 1 224 ? -8.103 11.163 6.332 1.00 92.25 224 ARG A C 1
ATOM 1655 O O . ARG A 1 224 ? -9.270 10.892 6.597 1.00 92.25 224 ARG A O 1
ATOM 1662 N N . CYS A 1 225 ? -7.745 11.931 5.313 1.00 93.25 225 CYS A N 1
ATOM 1663 C CA . CYS A 1 225 ? -8.704 12.476 4.366 1.00 93.25 225 CYS A CA 1
ATOM 1664 C C . CYS A 1 225 ? -8.941 11.497 3.219 1.00 93.25 225 CYS A C 1
ATOM 1666 O O . CYS A 1 225 ? -7.991 10.937 2.670 1.00 93.25 225 CYS A O 1
ATOM 1668 N N . HIS A 1 226 ? -10.196 11.315 2.837 1.00 92.38 226 HIS A N 1
ATOM 1669 C CA . HIS A 1 226 ? -10.552 10.549 1.663 1.00 92.38 226 HIS A CA 1
ATOM 1670 C C . HIS A 1 226 ? -10.292 11.388 0.394 1.00 92.38 226 HIS A C 1
ATOM 1672 O O . HIS A 1 226 ? -10.810 12.501 0.275 1.00 92.38 226 HIS A O 1
ATOM 1678 N N . PRO A 1 227 ? -9.501 10.884 -0.571 1.00 89.50 227 PRO A N 1
ATOM 1679 C CA . PRO A 1 227 ? -8.974 11.695 -1.673 1.00 89.50 227 PRO A CA 1
ATOM 1680 C C . PRO A 1 227 ? -10.031 12.102 -2.710 1.00 89.50 227 PRO A C 1
ATOM 1682 O O . PRO A 1 227 ? -9.782 12.996 -3.513 1.00 89.50 227 PRO A O 1
ATOM 1685 N N . VAL A 1 228 ? -11.210 11.470 -2.719 1.00 88.88 228 VAL A N 1
ATOM 1686 C CA . VAL A 1 228 ? -12.268 11.766 -3.703 1.00 88.88 228 VAL A CA 1
ATOM 1687 C C . VAL A 1 228 ? -13.243 12.823 -3.186 1.00 88.88 228 VAL A C 1
ATOM 1689 O O . VAL A 1 228 ? -13.480 13.823 -3.857 1.00 88.88 228 VAL A O 1
ATOM 1692 N N . ASP A 1 229 ? -13.802 12.615 -1.995 1.00 91.62 229 ASP A N 1
ATOM 1693 C CA . ASP A 1 229 ? -14.892 13.436 -1.446 1.00 91.62 229 ASP A CA 1
ATOM 1694 C C . ASP A 1 229 ? -14.461 14.344 -0.281 1.00 91.62 229 ASP A C 1
ATOM 1696 O O . ASP A 1 229 ? -15.215 15.235 0.113 1.00 91.62 229 ASP A O 1
ATOM 1700 N N . GLY A 1 230 ? -13.248 14.161 0.248 1.00 91.88 230 GLY A N 1
ATOM 1701 C CA . GLY A 1 230 ? -12.703 14.963 1.339 1.00 91.88 230 GLY A CA 1
ATOM 1702 C C . GLY A 1 230 ? -13.227 14.593 2.726 1.00 91.88 230 GLY A C 1
ATOM 1703 O O . GLY A 1 230 ? -13.015 15.352 3.674 1.00 91.88 230 GLY A O 1
ATOM 1704 N N . THR A 1 231 ? -13.928 13.464 2.871 1.00 93.38 231 THR A N 1
ATOM 1705 C CA . THR A 1 231 ? -14.398 12.989 4.180 1.00 93.38 231 THR A CA 1
ATOM 1706 C C . THR A 1 231 ? -13.231 12.574 5.078 1.00 93.38 231 THR A C 1
ATOM 1708 O O . THR A 1 231 ? -12.190 12.119 4.607 1.00 93.38 231 THR A O 1
ATOM 1711 N N . CYS A 1 232 ? -13.377 12.755 6.393 1.00 93.75 232 CYS A N 1
ATOM 1712 C CA . CYS A 1 232 ? -12.315 12.467 7.353 1.00 93.75 232 CYS A CA 1
ATOM 1713 C C . CYS A 1 232 ? -12.561 11.139 8.076 1.00 93.75 232 CYS A C 1
ATOM 1715 O O . CYS A 1 232 ? -13.559 10.975 8.777 1.00 93.75 232 CYS A O 1
ATOM 1717 N N . ALA A 1 233 ? -11.609 10.219 7.969 1.00 93.44 233 ALA A N 1
ATOM 1718 C CA . ALA A 1 233 ? -11.510 9.041 8.816 1.00 93.44 233 ALA A CA 1
ATOM 1719 C C . ALA A 1 233 ? -10.664 9.385 10.049 1.00 93.44 233 ALA A C 1
ATOM 1721 O O . ALA A 1 233 ? -9.441 9.508 9.958 1.00 93.44 233 ALA A O 1
ATOM 1722 N N . CYS A 1 234 ? -11.319 9.585 11.193 1.00 94.31 234 CYS A N 1
ATOM 1723 C CA . CYS A 1 234 ? -10.647 10.019 12.416 1.00 94.31 234 CYS A CA 1
ATOM 1724 C C . CYS A 1 234 ? -9.709 8.960 12.990 1.00 94.31 234 CYS A C 1
ATOM 1726 O O . CYS A 1 234 ? -9.983 7.763 12.921 1.00 94.31 234 CYS A O 1
ATOM 1728 N N . GLU A 1 235 ? -8.616 9.416 13.593 1.00 94.31 235 GLU A N 1
ATOM 1729 C CA . GLU A 1 235 ? -7.765 8.580 14.433 1.00 94.31 235 GLU A CA 1
ATOM 1730 C C . GLU A 1 235 ? -8.557 8.097 15.667 1.00 94.31 235 GLU A C 1
ATOM 1732 O O . GLU A 1 235 ? -9.473 8.790 16.130 1.00 94.31 235 GLU A O 1
ATOM 1737 N N . PRO A 1 236 ? -8.234 6.917 16.229 1.00 94.19 236 PRO A N 1
ATOM 1738 C CA . PRO A 1 236 ? -8.830 6.465 17.483 1.00 94.19 236 PRO A CA 1
ATOM 1739 C C . PRO A 1 236 ? -8.694 7.521 18.587 1.00 94.19 236 PRO A C 1
ATOM 1741 O O . PRO A 1 236 ? -7.618 8.077 18.795 1.00 94.19 236 PRO A O 1
ATOM 1744 N N . GLY A 1 237 ? -9.788 7.786 19.302 1.00 91.69 237 GLY A N 1
ATOM 1745 C CA . GLY A 1 237 ? -9.834 8.824 20.334 1.00 91.69 237 GLY A CA 1
ATOM 1746 C C . GLY A 1 237 ? -10.339 10.187 19.867 1.00 91.69 237 GLY A C 1
ATOM 1747 O O . GLY A 1 237 ? -10.498 11.071 20.705 1.00 91.69 237 GLY A O 1
ATOM 1748 N N . TYR A 1 238 ? -10.639 10.345 18.574 1.00 93.94 238 TYR A N 1
ATOM 1749 C CA . TYR A 1 238 ? -11.225 11.559 18.009 1.00 93.94 238 TYR A CA 1
ATOM 1750 C C . TYR A 1 238 ? -12.495 11.256 17.206 1.00 93.94 238 TYR A C 1
ATOM 1752 O O . TYR A 1 238 ? -12.695 10.161 16.671 1.00 93.94 238 TYR A O 1
ATOM 1760 N N . ARG A 1 239 ? -13.373 12.255 17.124 1.00 92.38 239 ARG A N 1
ATOM 1761 C CA . ARG A 1 239 ? -14.658 12.218 16.422 1.00 92.38 239 ARG A CA 1
ATOM 1762 C C . ARG A 1 239 ? -15.000 13.575 15.797 1.00 92.38 239 ARG A C 1
ATOM 1764 O O . ARG A 1 239 ? -14.229 14.535 15.844 1.00 92.38 239 ARG A O 1
ATOM 1771 N N . GLY A 1 240 ? -16.182 13.622 15.192 1.00 92.69 240 GLY A N 1
ATOM 1772 C CA . GLY A 1 240 ? -16.696 14.785 14.478 1.00 92.69 240 GLY A CA 1
ATOM 1773 C C . GLY A 1 240 ? -16.303 14.775 13.002 1.00 92.69 240 GLY A C 1
ATOM 1774 O O . GLY A 1 240 ? -15.427 14.025 12.575 1.00 92.69 240 GLY A O 1
ATOM 1775 N N . LYS A 1 241 ? -16.951 15.635 12.209 1.00 92.56 241 LYS A N 1
ATOM 1776 C CA . LYS A 1 241 ? -16.766 15.708 10.746 1.00 92.56 241 LYS A CA 1
ATOM 1777 C C . LYS A 1 241 ? -15.309 15.954 10.329 1.00 92.56 241 LYS A C 1
ATOM 1779 O O . LYS A 1 241 ? -14.889 15.490 9.276 1.00 92.56 241 LYS A O 1
ATOM 1784 N N . TYR A 1 242 ? -14.555 16.679 11.158 1.00 93.75 242 TYR A N 1
ATOM 1785 C CA . TYR A 1 242 ? -13.167 17.076 10.893 1.00 93.75 242 TYR A CA 1
ATOM 1786 C C . TYR A 1 242 ? -12.157 16.512 11.905 1.00 93.75 242 TYR A C 1
ATOM 1788 O O . TYR A 1 242 ? -10.999 16.931 11.906 1.00 93.75 242 TYR A O 1
ATOM 1796 N N . CYS A 1 243 ? -12.571 15.577 12.768 1.00 94.56 243 CYS A N 1
ATOM 1797 C CA . CYS A 1 243 ? -11.696 14.919 13.748 1.00 94.56 243 CYS A CA 1
ATOM 1798 C C . CYS A 1 243 ? -10.985 15.895 14.701 1.00 94.56 243 CYS A C 1
ATOM 1800 O O . CYS A 1 243 ? -9.786 15.773 14.954 1.00 94.56 243 CYS A O 1
ATOM 1802 N N . ARG A 1 244 ? -11.722 16.908 15.173 1.00 94.25 244 ARG A N 1
ATOM 1803 C CA . ARG A 1 244 ? -11.240 17.922 16.130 1.00 94.25 244 ARG A CA 1
ATOM 1804 C C . ARG A 1 244 ? -11.698 17.641 17.554 1.00 94.25 244 ARG A C 1
ATOM 1806 O O . ARG A 1 244 ? -11.054 18.079 18.498 1.00 94.25 244 ARG A O 1
ATOM 1813 N N . GLU A 1 245 ? -12.807 16.929 17.697 1.00 92.75 245 GLU A N 1
ATOM 1814 C CA . GLU A 1 245 ? -13.393 16.623 18.993 1.00 92.75 245 GLU A CA 1
ATOM 1815 C C . GLU A 1 245 ? -12.721 15.361 19.547 1.00 92.75 245 GLU A C 1
ATOM 1817 O O . GLU A 1 245 ? -12.771 14.321 18.882 1.00 92.75 245 GLU A O 1
ATOM 1822 N N . PRO A 1 246 ? -12.095 15.405 20.733 1.00 91.06 246 PRO A N 1
ATOM 1823 C CA . PRO A 1 246 ? -11.684 14.187 21.418 1.00 91.06 246 PRO A CA 1
ATOM 1824 C C . PRO A 1 246 ? -12.916 13.375 21.844 1.00 91.06 246 PRO A C 1
ATOM 1826 O O . PRO A 1 246 ? -14.038 13.889 21.902 1.00 91.06 246 PRO A O 1
ATOM 1829 N N . CYS A 1 247 ? -12.727 12.091 22.145 1.00 91.38 247 CYS A N 1
ATOM 1830 C CA . CYS A 1 247 ? -13.815 11.281 22.678 1.00 91.38 247 CYS A CA 1
ATOM 1831 C C . CYS A 1 247 ? -14.344 11.844 24.006 1.00 91.38 247 CYS A C 1
ATOM 1833 O O . CYS A 1 247 ? -13.550 12.276 24.844 1.00 91.38 247 CYS A O 1
ATOM 1835 N N . PRO A 1 248 ? -15.676 11.830 24.213 1.00 90.06 248 PRO A N 1
ATOM 1836 C CA . PRO A 1 248 ? -16.258 12.229 25.486 1.00 90.06 248 PRO A CA 1
ATOM 1837 C C . PRO A 1 248 ? -15.788 11.293 26.604 1.00 90.06 248 PRO A C 1
ATOM 1839 O O . PRO A 1 248 ? -15.472 10.125 26.356 1.00 90.06 248 PRO A O 1
ATOM 1842 N N . ALA A 1 249 ? -15.767 11.802 27.837 1.00 86.50 249 ALA A N 1
ATOM 1843 C CA . ALA A 1 249 ? -15.376 11.022 29.007 1.00 86.50 249 ALA A CA 1
ATOM 1844 C C . ALA A 1 249 ? -16.178 9.712 29.089 1.00 86.50 249 ALA A C 1
ATOM 1846 O O . ALA A 1 249 ? -17.386 9.688 28.852 1.00 86.50 249 ALA A O 1
ATOM 1847 N N . GLY A 1 250 ? -15.488 8.610 29.385 1.00 87.69 250 GLY A N 1
ATOM 1848 C CA . GLY A 1 250 ? -16.095 7.280 29.410 1.00 87.69 250 GLY A CA 1
ATOM 1849 C C . GLY A 1 250 ? -16.159 6.573 28.051 1.00 87.69 250 GLY A C 1
ATOM 1850 O O . GLY A 1 250 ? -16.601 5.427 28.012 1.00 87.69 250 GLY A O 1
ATOM 1851 N N . PHE A 1 251 ? -15.698 7.188 26.953 1.00 90.88 251 PHE A N 1
ATOM 1852 C CA . PHE A 1 251 ? -15.662 6.565 25.627 1.00 90.88 251 PHE A CA 1
ATOM 1853 C C . PHE A 1 251 ? -14.273 6.604 24.987 1.00 90.88 251 PHE A C 1
ATOM 1855 O O . PHE A 1 251 ? -13.497 7.534 25.187 1.00 90.88 251 PHE A O 1
ATOM 1862 N N . TYR A 1 252 ? -13.973 5.602 24.162 1.00 92.44 252 TYR A N 1
ATOM 1863 C CA . TYR A 1 252 ? -12.686 5.476 23.483 1.00 92.44 252 TYR A CA 1
ATOM 1864 C C . TYR A 1 252 ? -12.794 4.768 22.123 1.00 92.44 252 TYR A C 1
ATOM 1866 O O . TYR A 1 252 ? -13.836 4.224 21.734 1.00 92.44 252 TYR A O 1
ATOM 1874 N N . GLY A 1 253 ? -11.677 4.751 21.397 1.00 91.75 253 GLY A N 1
ATOM 1875 C CA . GLY A 1 253 ? -11.494 4.025 20.147 1.00 91.75 253 GLY A CA 1
ATOM 1876 C C . GLY A 1 253 ? -11.972 4.792 18.917 1.00 91.75 253 GLY A C 1
ATOM 1877 O O . GLY A 1 253 ? -12.211 6.000 18.948 1.00 91.75 253 GLY A O 1
ATOM 1878 N N . LEU A 1 254 ? -12.093 4.079 17.796 1.00 92.50 254 LEU A N 1
ATOM 1879 C CA . LEU A 1 254 ? -12.516 4.665 16.525 1.00 92.50 254 LEU A CA 1
ATOM 1880 C C . LEU A 1 254 ? -13.967 5.163 16.613 1.00 92.50 254 LEU A C 1
ATOM 1882 O O . LEU A 1 254 ? -14.886 4.386 16.888 1.00 92.50 254 LEU A O 1
ATOM 1886 N N . GLY A 1 255 ? -14.170 6.464 16.397 1.00 88.50 255 GLY A N 1
ATOM 1887 C CA . GLY A 1 255 ? -15.489 7.096 16.467 1.00 88.50 255 GLY A CA 1
ATOM 1888 C C . GLY A 1 255 ? -16.144 7.054 17.853 1.00 88.50 255 GLY A C 1
ATOM 1889 O O . GLY A 1 255 ? -17.358 7.229 17.941 1.00 88.50 255 GLY A O 1
ATOM 1890 N N . CYS A 1 256 ? -15.372 6.805 18.919 1.00 91.88 256 CYS A N 1
ATOM 1891 C CA . CYS A 1 256 ? -15.834 6.811 20.313 1.00 91.88 256 CYS A CA 1
ATOM 1892 C C . CYS A 1 256 ? -17.001 5.850 20.595 1.00 91.88 256 CYS A C 1
ATOM 1894 O O . CYS A 1 256 ? -17.918 6.167 21.348 1.00 91.88 256 CYS A O 1
ATOM 1896 N N . ARG A 1 257 ? -16.996 4.677 19.951 1.00 92.38 257 ARG A N 1
ATOM 1897 C CA . ARG A 1 257 ? -18.075 3.679 20.074 1.00 92.38 257 ARG A CA 1
ATOM 1898 C C . ARG A 1 257 ? -17.890 2.707 21.242 1.00 92.38 257 ARG A C 1
ATOM 1900 O O . ARG A 1 257 ? -18.813 1.959 21.547 1.00 92.38 257 ARG A O 1
ATOM 1907 N N . ARG A 1 258 ? -16.710 2.675 21.869 1.00 92.25 258 ARG A N 1
ATOM 1908 C CA . ARG A 1 258 ? -16.400 1.776 22.994 1.00 92.25 258 ARG A CA 1
ATOM 1909 C C . ARG A 1 258 ? -16.471 2.539 24.308 1.00 92.25 258 ARG A C 1
ATOM 1911 O O . ARG A 1 258 ? -16.103 3.708 24.333 1.00 92.25 258 ARG A O 1
ATOM 1918 N N . ARG A 1 259 ? -16.927 1.878 25.373 1.00 91.69 259 ARG A N 1
ATOM 1919 C CA . ARG A 1 259 ? -17.038 2.447 26.725 1.00 91.69 259 ARG A CA 1
ATOM 1920 C C . ARG A 1 259 ? -15.849 2.027 27.581 1.00 91.69 259 ARG A C 1
ATOM 1922 O O . ARG A 1 259 ? -15.445 0.870 27.494 1.00 91.69 259 ARG A O 1
ATOM 1929 N N . CYS A 1 260 ? -15.310 2.944 28.380 1.00 91.50 260 CYS A N 1
ATOM 1930 C CA . CYS A 1 260 ? -14.314 2.635 29.407 1.00 91.50 260 CYS A CA 1
ATOM 1931 C C . CYS A 1 260 ? -14.874 1.605 30.404 1.00 91.50 260 CYS A C 1
ATOM 1933 O O . CYS A 1 260 ? -16.084 1.582 30.641 1.00 91.50 260 CYS A O 1
ATOM 1935 N N . GLY A 1 261 ? -14.003 0.774 30.981 1.00 90.88 261 GLY A N 1
ATOM 1936 C CA . GLY A 1 261 ? -14.364 -0.054 32.132 1.00 90.88 261 GLY A CA 1
ATOM 1937 C C . GLY A 1 261 ? -14.399 0.754 33.431 1.00 90.88 261 GLY A C 1
ATOM 1938 O O . GLY A 1 261 ? -14.472 1.985 33.414 1.00 90.88 261 GLY A O 1
ATOM 1939 N N . GLN A 1 262 ? -14.320 0.057 34.562 1.00 91.62 262 GLN A N 1
ATOM 1940 C CA . GLN A 1 262 ? -14.407 0.654 35.896 1.00 91.62 262 GLN A CA 1
ATOM 1941 C C . GLN A 1 262 ? -13.051 1.221 36.343 1.00 91.62 262 GLN A C 1
ATOM 1943 O O . GLN A 1 262 ? -12.321 0.618 37.134 1.00 91.62 262 GLN A O 1
ATOM 1948 N N . CYS A 1 263 ? -12.670 2.370 35.779 1.00 91.06 263 CYS A N 1
ATOM 1949 C CA . CYS A 1 263 ? -11.465 3.091 36.189 1.00 91.06 263 CYS A CA 1
ATOM 1950 C C . CYS A 1 263 ? -11.679 3.789 37.547 1.00 91.06 263 CYS A C 1
ATOM 1952 O O . CYS A 1 263 ? -12.688 4.465 37.756 1.00 91.06 263 CYS A O 1
ATOM 1954 N N . LYS A 1 264 ? -10.690 3.704 38.447 1.00 89.50 264 LYS A N 1
ATOM 1955 C CA . LYS A 1 264 ? -10.750 4.293 39.796 1.00 89.50 264 LYS A CA 1
ATOM 1956 C C . LYS A 1 264 ? -11.010 5.804 39.746 1.00 89.50 264 LYS A C 1
ATOM 1958 O O . LYS A 1 264 ? -10.309 6.530 39.045 1.00 89.50 264 LYS A O 1
ATOM 1963 N N . GLY A 1 265 ? -11.993 6.284 40.515 1.00 82.19 265 GLY A N 1
ATOM 1964 C CA . GLY A 1 265 ? -12.269 7.719 40.679 1.00 82.19 265 GLY A CA 1
ATOM 1965 C C . GLY A 1 265 ? -12.783 8.415 39.415 1.00 82.19 265 GLY A C 1
ATOM 1966 O O . GLY A 1 265 ? -12.461 9.583 39.200 1.00 82.19 265 GLY A O 1
ATOM 1967 N N . GLN A 1 266 ? -13.525 7.694 38.561 1.00 69.25 266 GLN A N 1
ATOM 1968 C CA . GLN A 1 266 ? -14.078 8.191 37.288 1.00 69.25 266 GLN A CA 1
ATOM 1969 C C . GLN A 1 266 ? -13.018 8.766 36.328 1.00 69.25 266 GLN A C 1
ATOM 1971 O O . GLN A 1 266 ? -13.335 9.569 35.447 1.00 69.25 266 GLN A O 1
ATOM 1976 N N . GLN A 1 267 ? -11.749 8.373 36.485 1.00 72.69 267 GLN A N 1
ATOM 1977 C CA . GLN A 1 267 ? -10.680 8.841 35.609 1.00 72.69 267 GLN A CA 1
ATOM 1978 C C . GLN A 1 267 ? -10.951 8.409 34.159 1.00 72.69 267 GLN A C 1
ATOM 1980 O O . GLN A 1 267 ? -11.301 7.249 33.921 1.00 72.69 267 GLN A O 1
ATOM 1985 N N . PRO A 1 268 ? -10.789 9.311 33.174 1.00 79.00 268 PRO A N 1
ATOM 1986 C CA . PRO A 1 268 ? -11.009 8.967 31.779 1.00 79.00 268 PRO A CA 1
ATOM 1987 C C . PRO A 1 268 ? -9.982 7.922 31.332 1.00 79.00 268 PRO A C 1
ATOM 1989 O O . PRO A 1 268 ? -8.777 8.092 31.519 1.00 79.00 268 PRO A O 1
ATOM 1992 N N . CYS A 1 269 ? -10.457 6.833 30.726 1.00 89.50 269 CYS A N 1
ATOM 1993 C CA . CYS A 1 269 ? -9.572 5.845 30.123 1.00 89.50 269 CYS A CA 1
ATOM 1994 C C . CYS A 1 269 ? -8.851 6.424 28.892 1.00 89.50 269 CYS A C 1
ATOM 1996 O O . CYS A 1 269 ? -9.281 7.424 28.310 1.00 89.50 269 CYS A O 1
ATOM 1998 N N . THR A 1 270 ? -7.752 5.796 28.462 1.00 90.88 270 THR A N 1
ATOM 1999 C CA . THR A 1 270 ? -7.005 6.274 27.289 1.00 90.88 270 THR A CA 1
ATOM 2000 C C . THR A 1 270 ? -7.901 6.322 26.050 1.00 90.88 270 THR A C 1
ATOM 2002 O O . THR A 1 270 ? -8.539 5.338 25.682 1.00 90.88 270 THR 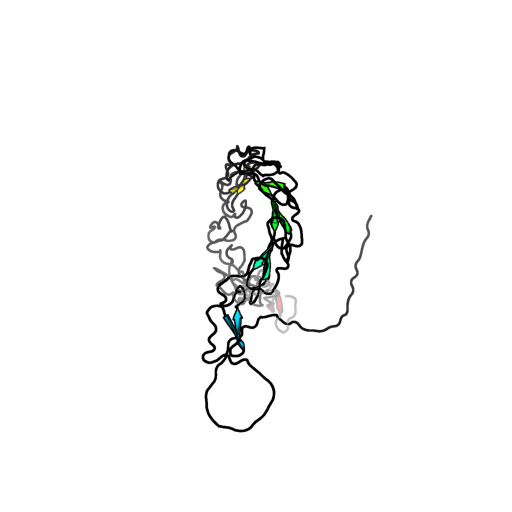A O 1
ATOM 2005 N N . VAL A 1 271 ? -7.923 7.465 25.362 1.00 87.25 271 VAL A N 1
ATOM 2006 C CA . VAL A 1 271 ? -8.888 7.723 24.277 1.00 87.25 271 VAL A CA 1
ATOM 2007 C C . VAL A 1 271 ? -8.741 6.778 23.076 1.00 87.25 271 VAL A C 1
ATOM 2009 O O . VAL A 1 271 ? -9.714 6.531 22.369 1.00 87.25 271 VAL A O 1
ATOM 2012 N N . ALA A 1 272 ? -7.556 6.205 22.847 1.00 86.69 272 ALA A N 1
ATOM 2013 C CA . ALA A 1 272 ? -7.314 5.276 21.741 1.00 86.69 272 ALA A CA 1
ATOM 2014 C C . ALA A 1 272 ? -7.655 3.815 22.093 1.00 86.69 272 ALA A C 1
ATOM 2016 O O . ALA A 1 272 ? -8.316 3.12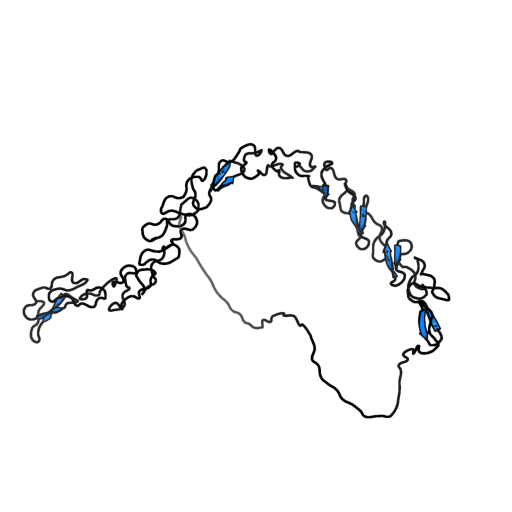5 21.314 1.00 86.69 272 ALA A O 1
ATOM 2017 N N . GLU A 1 273 ? -7.225 3.342 23.267 1.00 89.88 273 GLU A N 1
ATOM 2018 C CA . GLU A 1 273 ? -7.207 1.910 23.617 1.00 89.88 273 GLU A CA 1
ATOM 2019 C C . GLU A 1 273 ? -8.157 1.537 24.758 1.00 89.88 273 GLU A C 1
ATOM 2021 O O . GLU A 1 273 ? -8.520 0.363 24.892 1.00 89.88 273 GLU A O 1
ATOM 2026 N N . GLY A 1 274 ? -8.579 2.522 25.547 1.00 91.00 274 GLY A N 1
ATOM 2027 C CA . GLY A 1 274 ? -9.510 2.354 26.652 1.00 91.00 274 GLY A CA 1
ATOM 2028 C C . GLY A 1 274 ? -8.878 1.842 27.936 1.00 91.00 274 GLY A C 1
ATOM 2029 O O . GLY A 1 274 ? -9.550 1.172 28.712 1.00 91.00 274 GLY A O 1
ATOM 2030 N N . ARG A 1 275 ? -7.584 2.096 28.143 1.00 92.12 275 ARG A N 1
ATOM 2031 C CA . ARG A 1 275 ? -6.846 1.605 29.313 1.00 92.12 275 ARG A CA 1
ATOM 2032 C C . ARG A 1 275 ? -7.044 2.519 30.510 1.00 92.12 275 ARG A C 1
ATOM 2034 O O . ARG A 1 275 ? -7.062 3.738 30.349 1.00 92.12 275 ARG A O 1
ATOM 2041 N N . CYS A 1 276 ? -7.138 1.929 31.692 1.00 90.94 276 CYS A N 1
ATOM 2042 C CA . CYS A 1 276 ? -7.153 2.650 32.958 1.00 90.94 276 CYS A CA 1
ATOM 2043 C C . CYS A 1 276 ? -5.773 2.549 33.619 1.00 90.94 276 CYS A C 1
ATOM 2045 O O . CYS A 1 276 ? -5.094 1.531 33.489 1.00 90.94 276 CYS A O 1
ATOM 2047 N N . LEU A 1 277 ? -5.376 3.582 34.366 1.00 88.44 277 LEU A N 1
ATOM 2048 C CA . LEU A 1 277 ? -4.174 3.520 35.205 1.00 88.44 277 LEU A CA 1
ATOM 2049 C C . LEU A 1 277 ? -4.375 2.583 36.407 1.00 88.44 277 LEU A C 1
ATOM 2051 O O . LEU A 1 277 ? -3.469 1.854 36.800 1.00 88.44 277 LEU A O 1
ATOM 2055 N N . THR A 1 278 ? -5.571 2.607 36.997 1.00 89.00 278 THR A N 1
ATOM 2056 C CA . THR A 1 278 ? -5.944 1.785 38.153 1.00 89.00 278 THR A CA 1
ATOM 2057 C C . THR A 1 278 ? -7.429 1.449 38.075 1.00 89.00 278 THR A C 1
ATOM 2059 O O . THR A 1 278 ? -8.235 2.298 37.682 1.00 89.00 278 THR A O 1
ATOM 2062 N N . CYS A 1 279 ? -7.785 0.218 38.439 1.00 92.56 279 CYS A N 1
ATOM 2063 C CA . CYS A 1 279 ? -9.168 -0.248 38.472 1.00 92.56 279 CYS A CA 1
ATOM 2064 C C . CYS A 1 279 ? -9.848 0.074 39.798 1.00 92.56 279 CYS A C 1
ATOM 2066 O O . CYS A 1 279 ? -9.194 0.195 40.836 1.00 92.56 279 CYS A O 1
ATOM 2068 N N . GLU A 1 280 ? -11.172 0.190 39.765 1.00 93.44 280 GLU A N 1
ATOM 2069 C CA . GLU A 1 280 ? -11.970 0.125 40.984 1.00 93.44 280 GLU A CA 1
ATOM 2070 C C . GLU A 1 280 ? -11.811 -1.244 41.674 1.00 93.44 280 GLU A C 1
ATOM 2072 O O . GLU A 1 280 ? -11.518 -2.245 41.008 1.00 93.44 280 GLU A O 1
ATOM 2077 N N . PRO A 1 281 ? -11.990 -1.317 43.007 1.00 94.38 281 PRO A N 1
ATOM 2078 C CA . PRO A 1 281 ? -11.935 -2.580 43.734 1.00 94.38 281 PRO A CA 1
ATOM 2079 C C . PRO A 1 281 ? -12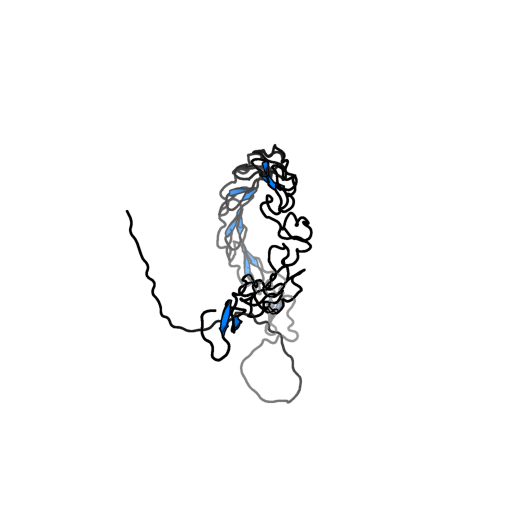.871 -3.628 43.126 1.00 94.38 281 PRO A C 1
ATOM 2081 O O . PRO A 1 281 ? -14.019 -3.342 42.793 1.00 94.38 281 PRO A O 1
ATOM 2084 N N . GLY A 1 282 ? -12.374 -4.853 42.983 1.00 93.94 282 GLY A N 1
ATOM 2085 C CA . GLY A 1 282 ? -13.113 -5.954 42.377 1.00 93.94 282 GLY A CA 1
ATOM 2086 C C . GLY A 1 282 ? -13.070 -6.029 40.856 1.00 93.94 282 GLY A C 1
ATOM 2087 O O . GLY A 1 282 ? -13.682 -6.943 40.298 1.00 93.94 282 GLY A O 1
ATOM 2088 N N . TRP A 1 283 ? -12.340 -5.131 40.194 1.00 94.69 283 TRP A N 1
ATOM 2089 C CA . TRP A 1 283 ? -12.101 -5.155 38.753 1.00 94.69 283 TRP A CA 1
ATOM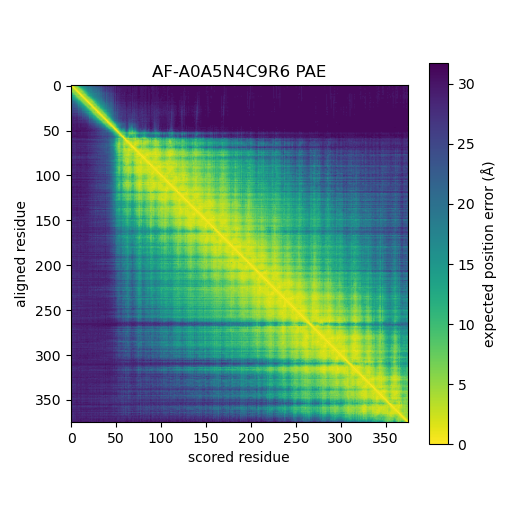 2090 C C . TRP A 1 283 ? -10.617 -5.340 38.436 1.00 94.69 283 TRP A C 1
ATOM 2092 O O . TRP A 1 283 ? -9.733 -4.902 39.172 1.00 94.69 283 TRP A O 1
ATOM 2102 N N . ASN A 1 284 ? -10.351 -6.002 37.318 1.00 91.75 284 ASN A N 1
ATOM 2103 C CA . ASN A 1 284 ? -9.037 -6.397 36.842 1.00 91.75 284 ASN A CA 1
ATOM 2104 C C . ASN A 1 284 ? -8.906 -6.163 35.328 1.00 91.75 284 ASN A C 1
ATOM 2106 O O . ASN A 1 284 ? -9.870 -5.853 34.623 1.00 91.75 284 ASN A O 1
ATOM 2110 N N . GLY A 1 285 ? -7.690 -6.342 34.823 1.00 91.38 285 GLY A N 1
ATOM 2111 C CA . GLY A 1 285 ? -7.332 -6.143 33.429 1.00 91.38 285 GLY A CA 1
ATOM 2112 C C . GLY A 1 285 ? -6.958 -4.693 33.131 1.00 91.38 285 GLY A C 1
ATOM 2113 O O . GLY A 1 285 ? -7.326 -3.758 33.832 1.00 91.38 285 GLY A O 1
ATOM 2114 N N . THR A 1 286 ? -6.226 -4.483 32.035 1.00 91.69 286 THR A N 1
ATOM 2115 C CA . THR A 1 286 ? -5.719 -3.142 31.664 1.00 91.69 286 THR A CA 1
ATOM 2116 C C . THR A 1 286 ? -6.816 -2.121 31.342 1.00 91.69 286 THR A C 1
ATOM 2118 O O . THR A 1 286 ? -6.541 -0.924 31.286 1.00 91.69 286 THR A O 1
ATOM 2121 N N . LYS A 1 287 ? -8.050 -2.583 31.116 1.00 92.44 287 LYS A N 1
ATOM 2122 C CA . LYS A 1 287 ? -9.228 -1.760 30.820 1.00 92.44 287 LYS A CA 1
ATOM 2123 C C . LYS A 1 287 ? -10.267 -1.766 31.940 1.00 92.44 287 LYS A C 1
ATOM 2125 O O . LYS A 1 287 ? -11.282 -1.090 31.799 1.00 92.44 287 LYS A O 1
ATOM 2130 N N . CYS A 1 288 ? -10.025 -2.516 33.019 1.00 93.00 288 CYS A N 1
ATOM 2131 C CA . CYS A 1 288 ? -10.943 -2.663 34.149 1.00 93.00 288 CYS A CA 1
ATOM 2132 C C . CYS A 1 288 ? -12.357 -3.104 33.736 1.00 93.00 288 CYS A C 1
ATOM 2134 O O . CYS A 1 288 ? -13.354 -2.652 34.293 1.00 93.00 288 CYS A O 1
ATOM 2136 N N . ASP A 1 289 ? -12.443 -3.948 32.709 1.00 92.25 289 ASP A N 1
ATOM 2137 C CA . ASP A 1 289 ? -13.672 -4.522 32.156 1.00 92.25 289 ASP A CA 1
ATOM 2138 C C . ASP A 1 289 ? -13.883 -5.982 32.585 1.00 92.25 289 ASP A C 1
ATOM 2140 O O . ASP A 1 289 ? -14.898 -6.589 32.244 1.00 92.25 289 ASP A O 1
ATOM 2144 N N . GLN A 1 290 ? -12.948 -6.541 33.358 1.00 93.88 290 GLN A N 1
ATOM 2145 C CA . GLN A 1 290 ? -13.014 -7.900 33.883 1.00 93.88 290 GLN A CA 1
ATOM 2146 C C . GLN A 1 290 ? -13.224 -7.863 35.400 1.00 93.88 290 GLN A C 1
ATOM 2148 O O . GLN A 1 290 ? -12.504 -7.134 36.079 1.00 93.88 290 GLN A O 1
ATOM 2153 N N . PRO A 1 291 ? -14.161 -8.633 35.970 1.00 94.38 291 PRO A N 1
ATOM 2154 C CA . PRO A 1 291 ? -14.231 -8.796 37.418 1.00 94.38 291 PRO A CA 1
ATOM 2155 C C . PRO A 1 291 ? -13.014 -9.585 37.929 1.00 94.38 291 PRO A C 1
ATOM 2157 O O . PRO A 1 291 ? -12.357 -10.301 37.166 1.00 94.38 291 PRO A O 1
ATOM 2160 N N . CYS A 1 292 ? -12.715 -9.488 39.227 1.00 94.38 292 CYS A N 1
ATOM 2161 C CA . CYS A 1 292 ? -11.712 -10.362 39.837 1.00 94.38 292 CYS A CA 1
ATOM 2162 C C . CYS A 1 292 ? -12.054 -11.838 39.615 1.00 94.38 292 CYS A C 1
ATOM 2164 O O . CYS A 1 292 ? -13.220 -12.240 39.638 1.00 94.38 292 CYS A O 1
ATOM 2166 N N . ALA A 1 293 ? -11.013 -12.649 39.418 1.00 92.94 293 ALA A N 1
ATOM 2167 C CA . ALA A 1 293 ? -11.162 -14.090 39.300 1.00 92.94 293 ALA A CA 1
ATOM 2168 C C . ALA A 1 293 ? -11.821 -14.668 40.561 1.00 92.94 293 ALA A C 1
ATOM 2170 O O . ALA A 1 293 ? -11.613 -14.172 41.671 1.00 92.94 293 ALA A O 1
ATOM 2171 N N . SER A 1 294 ? -12.597 -15.739 40.392 1.00 89.75 294 SER A N 1
ATOM 2172 C CA . SER A 1 294 ? -13.277 -16.406 41.500 1.00 89.75 294 SER A CA 1
ATOM 2173 C C . SER A 1 294 ? -12.293 -16.758 42.619 1.00 89.75 294 SER A C 1
ATOM 2175 O O . SER A 1 294 ? -11.254 -17.371 42.379 1.00 89.75 294 SER A O 1
ATOM 2177 N N . GLY A 1 295 ? -12.628 -16.362 43.849 1.00 89.06 295 GLY A N 1
ATOM 2178 C CA . GLY A 1 295 ? -11.761 -16.545 45.013 1.00 89.06 295 GLY A CA 1
ATOM 2179 C C . GLY A 1 295 ? -10.837 -15.363 45.320 1.00 89.06 295 GLY A C 1
ATOM 2180 O O . GLY A 1 295 ? -10.086 -15.452 46.290 1.00 89.06 295 GLY A O 1
ATOM 2181 N N . PHE A 1 296 ? -10.915 -14.265 44.563 1.00 93.38 296 PHE A N 1
ATOM 2182 C CA . PHE A 1 296 ? -10.201 -13.017 44.837 1.00 93.38 296 PHE A CA 1
ATOM 2183 C C . PHE A 1 296 ? -11.141 -11.810 44.847 1.00 93.38 296 PHE A C 1
ATOM 2185 O O . PHE A 1 296 ? -12.154 -11.791 44.146 1.00 93.38 296 PHE A O 1
ATOM 2192 N N . TYR A 1 297 ? -10.795 -10.789 45.629 1.00 94.31 297 TYR A N 1
ATOM 2193 C CA . TYR A 1 297 ? -11.574 -9.560 45.743 1.00 94.31 297 TYR A CA 1
ATOM 2194 C C . TYR A 1 297 ? -10.715 -8.331 46.078 1.00 94.31 297 TYR A C 1
ATOM 2196 O O . TYR A 1 297 ? -9.521 -8.437 46.373 1.00 94.31 297 TYR A O 1
ATOM 2204 N N . GLY A 1 298 ? -11.344 -7.154 46.050 1.00 91.81 298 GLY A N 1
ATOM 2205 C CA . GLY A 1 298 ? -10.758 -5.893 46.510 1.00 91.81 298 GLY A CA 1
ATOM 2206 C C . GLY A 1 298 ? -9.815 -5.229 45.500 1.00 91.81 298 GLY A C 1
ATOM 2207 O O . GLY A 1 298 ? -9.879 -5.488 44.297 1.00 91.81 298 GLY A O 1
ATOM 2208 N N . GLU A 1 299 ? -8.971 -4.307 45.969 1.00 91.75 299 GLU A N 1
ATOM 2209 C CA . GLU A 1 299 ? -8.065 -3.542 45.102 1.00 91.75 299 GLU A CA 1
ATOM 2210 C C . GLU A 1 299 ? -7.015 -4.452 44.448 1.00 91.75 299 GLU A C 1
ATOM 2212 O O . GLU A 1 299 ? -6.370 -5.267 45.111 1.00 91.75 299 GLU A O 1
ATOM 2217 N N . GLY A 1 300 ? -6.888 -4.358 43.119 1.00 89.12 300 GLY A N 1
ATOM 2218 C CA . GLY A 1 300 ? -5.970 -5.191 42.335 1.00 89.12 300 GLY A CA 1
ATOM 2219 C C . GLY A 1 300 ? -6.224 -6.699 42.443 1.00 89.12 300 GLY A C 1
ATOM 2220 O O . GLY A 1 300 ? -5.334 -7.479 42.114 1.00 89.12 300 GLY A O 1
ATOM 2221 N N . CYS A 1 301 ? -7.398 -7.119 42.934 1.00 93.12 301 CYS A N 1
ATOM 2222 C CA . CYS A 1 301 ? -7.704 -8.514 43.261 1.00 93.12 301 CYS A CA 1
ATOM 2223 C C . CYS A 1 301 ? -6.673 -9.161 44.205 1.00 93.12 301 CYS A C 1
ATOM 2225 O O . CYS A 1 301 ? -6.428 -10.365 44.129 1.00 93.12 301 CYS A O 1
ATOM 2227 N N . GLY A 1 302 ? -6.044 -8.364 45.076 1.00 92.62 302 GLY A N 1
ATOM 2228 C CA . GLY A 1 302 ? -4.972 -8.824 45.959 1.00 92.62 302 GLY A CA 1
ATOM 2229 C C . GLY A 1 302 ? -5.452 -9.638 47.163 1.00 92.62 302 GLY A C 1
ATOM 2230 O O . GLY A 1 302 ? -4.652 -10.340 47.781 1.00 92.62 302 GLY A O 1
ATOM 2231 N N . HIS A 1 303 ? -6.742 -9.576 47.508 1.00 92.62 303 HIS A N 1
ATOM 2232 C CA . HIS A 1 303 ? -7.280 -10.287 48.665 1.00 92.62 303 HIS A CA 1
ATOM 2233 C C . HIS A 1 303 ? -7.896 -11.618 48.259 1.00 92.62 303 HIS A C 1
ATOM 2235 O O . HIS A 1 303 ? -8.716 -11.685 47.346 1.00 92.62 303 HIS A O 1
ATOM 2241 N N . ARG A 1 304 ? -7.524 -12.689 48.966 1.00 91.81 304 ARG A N 1
ATOM 2242 C CA . ARG A 1 304 ? -8.129 -14.009 48.788 1.00 91.81 304 ARG A CA 1
ATOM 2243 C C . ARG A 1 304 ? -9.431 -14.082 49.567 1.00 91.81 304 ARG A C 1
ATOM 2245 O O . ARG A 1 304 ? -9.483 -13.693 50.731 1.00 91.81 304 ARG A O 1
ATOM 2252 N N . CYS A 1 305 ? -10.462 -14.611 48.934 1.00 89.12 305 CYS A N 1
ATOM 2253 C CA . CYS A 1 305 ? -11.765 -14.709 49.552 1.00 89.12 305 CYS A CA 1
ATOM 2254 C C . CYS A 1 305 ? -11.758 -15.619 50.777 1.00 89.12 305 CYS A C 1
ATOM 2256 O O . CYS A 1 305 ? -11.104 -16.672 50.762 1.00 89.12 305 CYS A O 1
ATOM 2258 N N . PRO A 1 306 ? -12.502 -15.237 51.829 1.00 83.88 306 PRO A N 1
ATOM 2259 C CA . PRO A 1 306 ? -12.712 -16.121 52.955 1.00 83.88 306 PRO A CA 1
ATOM 2260 C C . PRO A 1 306 ? -13.400 -17.408 52.479 1.00 83.88 306 PRO A C 1
ATOM 2262 O O . PRO A 1 306 ? -14.201 -17.367 51.542 1.00 83.88 306 PRO A O 1
ATOM 2265 N N . PRO A 1 307 ? -13.120 -18.561 53.113 1.00 84.00 307 PRO A N 1
ATOM 2266 C CA . PRO A 1 307 ? -13.892 -19.763 52.857 1.00 84.00 307 PRO A CA 1
ATOM 2267 C C . PRO A 1 307 ? -15.333 -19.503 53.297 1.00 84.00 307 PRO A C 1
ATOM 2269 O O . PRO A 1 307 ? -15.603 -19.360 54.492 1.00 84.00 307 PRO A O 1
ATOM 2272 N N . CYS A 1 308 ? -16.224 -19.399 52.314 1.00 85.38 308 CYS A N 1
ATOM 2273 C CA . CYS A 1 308 ? -17.657 -19.353 52.534 1.00 85.38 308 CYS A CA 1
ATOM 2274 C C . CYS A 1 308 ? -18.122 -20.731 52.976 1.00 85.38 308 CYS A C 1
ATOM 2276 O O . CYS A 1 308 ? -17.752 -21.745 52.371 1.00 85.38 308 CYS A O 1
ATOM 2278 N N . ARG A 1 309 ? -18.933 -20.763 54.033 1.00 78.12 309 ARG A N 1
ATOM 2279 C CA . ARG A 1 309 ? -19.560 -21.998 54.489 1.00 78.12 309 ARG A CA 1
ATOM 2280 C C . ARG A 1 309 ? -20.330 -22.628 53.318 1.00 78.12 309 ARG A C 1
ATOM 2282 O O . ARG A 1 309 ? -21.133 -21.956 52.678 1.00 78.12 309 ARG A O 1
ATOM 2289 N N . ASP A 1 310 ? -20.007 -23.886 53.015 1.00 72.38 310 ASP A N 1
ATOM 2290 C CA . ASP A 1 310 ? -20.597 -24.699 51.937 1.00 72.38 310 ASP A CA 1
ATOM 2291 C C . ASP A 1 310 ? -20.208 -24.320 50.486 1.00 72.38 310 ASP A C 1
ATOM 2293 O O . ASP A 1 310 ? -20.815 -24.801 49.532 1.00 72.38 310 ASP A O 1
ATOM 2297 N N . GLY A 1 311 ? -19.142 -23.529 50.293 1.00 73.12 311 GLY A N 1
ATOM 2298 C CA . GLY A 1 311 ? -18.467 -23.395 48.989 1.00 73.12 311 GLY A CA 1
ATOM 2299 C C . GLY A 1 311 ? -19.032 -22.342 48.028 1.00 73.12 311 GLY A C 1
ATOM 2300 O O . GLY A 1 311 ? -18.633 -22.311 46.863 1.00 73.12 311 GLY A O 1
ATOM 2301 N N . HIS A 1 312 ? -19.923 -21.461 48.495 1.00 80.69 312 HIS A N 1
ATOM 2302 C CA . HIS A 1 312 ? -20.416 -20.324 47.704 1.00 80.69 312 HIS A CA 1
ATOM 2303 C C . HIS A 1 312 ? -19.288 -19.353 47.312 1.00 80.69 312 HIS A C 1
ATOM 2305 O O . HIS A 1 312 ? -18.280 -19.223 48.008 1.00 80.69 312 HIS A O 1
ATOM 2311 N N . SER A 1 313 ? -19.457 -18.631 46.200 1.00 86.31 313 SER A N 1
ATOM 2312 C CA . SER A 1 313 ? -18.500 -17.598 45.787 1.00 86.31 313 SER A CA 1
ATOM 2313 C C . SER A 1 313 ? -18.583 -16.357 46.676 1.00 86.31 313 SER A C 1
ATOM 2315 O O . SER A 1 313 ? -19.653 -15.978 47.151 1.00 86.31 313 SER A O 1
ATOM 2317 N N . CYS A 1 314 ? -17.460 -15.675 46.853 1.00 90.19 314 CYS A N 1
ATOM 2318 C CA . CYS A 1 314 ? -17.399 -14.332 47.425 1.00 90.19 314 CYS A CA 1
ATOM 2319 C C . CYS A 1 314 ? -17.716 -13.256 46.376 1.00 90.19 314 CYS A C 1
ATOM 2321 O O . CYS A 1 314 ? -17.494 -13.435 45.177 1.00 90.19 314 CYS A O 1
ATOM 2323 N N . ASN A 1 315 ? -18.198 -12.108 46.835 1.00 92.50 315 ASN A N 1
ATOM 2324 C CA . ASN A 1 315 ? -18.350 -10.908 46.037 1.00 92.50 315 ASN A CA 1
ATOM 2325 C C . ASN A 1 315 ? -16.960 -10.352 45.691 1.00 92.50 315 ASN A C 1
ATOM 2327 O O . ASN A 1 315 ? -16.158 -10.069 46.579 1.00 92.50 315 ASN A O 1
ATOM 2331 N N . HIS A 1 316 ? -16.688 -10.168 44.402 1.00 92.12 316 HIS A N 1
ATOM 2332 C CA . HIS A 1 316 ? -15.393 -9.700 43.904 1.00 92.12 316 HIS A CA 1
ATOM 2333 C C . HIS A 1 316 ? -15.026 -8.278 44.372 1.00 92.12 316 HIS A C 1
ATOM 2335 O O . HIS A 1 316 ? -13.849 -7.941 44.421 1.00 92.12 316 HIS A O 1
ATOM 2341 N N . VAL A 1 317 ? -15.991 -7.439 44.755 1.00 93.88 317 VAL A N 1
ATOM 2342 C CA . VAL A 1 317 ? -15.742 -6.085 45.276 1.00 93.88 317 VAL A CA 1
ATOM 2343 C C . VAL A 1 317 ? -15.534 -6.112 46.789 1.00 93.88 317 VAL A C 1
ATOM 2345 O O . VAL A 1 317 ? -14.521 -5.620 47.281 1.00 93.88 317 VAL A O 1
ATOM 2348 N N . THR A 1 318 ? -16.482 -6.690 47.532 1.00 91.75 318 THR A N 1
ATOM 2349 C CA . THR A 1 318 ? -16.530 -6.581 49.002 1.00 91.75 318 THR A CA 1
ATOM 2350 C C . THR A 1 318 ? -15.876 -7.745 49.742 1.00 91.75 318 THR A C 1
ATOM 2352 O O . THR A 1 318 ? -15.583 -7.615 50.926 1.00 91.75 318 THR A O 1
ATOM 2355 N N . GLY A 1 319 ? -15.675 -8.889 49.085 1.00 89.44 319 GLY A N 1
ATOM 2356 C CA . GLY A 1 319 ? -15.162 -10.119 49.697 1.00 89.44 319 GLY A CA 1
ATOM 2357 C C . GLY A 1 319 ? -16.177 -10.906 50.524 1.00 89.44 319 GLY A C 1
ATOM 2358 O O . GLY A 1 319 ? -15.866 -12.018 50.949 1.00 89.44 319 GLY A O 1
ATOM 2359 N N . LYS A 1 320 ? -17.389 -10.372 50.723 1.00 90.50 320 LYS A N 1
ATOM 2360 C CA . LYS A 1 320 ? -18.475 -11.046 51.448 1.00 90.50 320 LYS A CA 1
ATOM 2361 C C . LYS A 1 320 ? -19.014 -12.222 50.647 1.00 90.50 320 LYS A C 1
ATOM 2363 O O . LYS A 1 320 ? -19.093 -12.139 49.421 1.00 90.50 320 LYS A O 1
ATOM 2368 N N . CYS A 1 321 ? -19.415 -13.297 51.310 1.00 88.50 321 CYS A N 1
ATOM 2369 C CA . CYS A 1 321 ? -20.068 -14.417 50.640 1.00 88.50 321 CYS A CA 1
ATOM 2370 C C . CYS A 1 321 ? -21.335 -13.946 49.916 1.00 88.50 321 CYS A C 1
ATOM 2372 O O . CYS A 1 321 ? -22.130 -13.187 50.459 1.00 88.50 321 CYS A O 1
ATOM 2374 N N . THR A 1 322 ? -21.491 -14.356 48.656 1.00 87.44 322 THR A N 1
ATOM 2375 C CA . THR A 1 322 ? -22.614 -13.914 47.806 1.00 87.44 322 THR A CA 1
ATOM 2376 C C . THR A 1 322 ? -23.965 -14.424 48.294 1.00 87.44 322 THR A C 1
ATOM 2378 O O . THR A 1 322 ? -24.981 -13.796 48.012 1.00 87.44 322 THR A O 1
ATOM 2381 N N . ARG A 1 323 ? -23.973 -15.553 49.009 1.00 85.38 323 ARG A N 1
ATOM 2382 C CA . ARG A 1 323 ? -25.148 -16.138 49.650 1.00 85.38 323 ARG A CA 1
ATOM 2383 C C . ARG A 1 323 ? -24.718 -16.973 50.851 1.00 85.38 323 ARG A C 1
ATOM 2385 O O . ARG A 1 323 ? -23.691 -17.652 50.786 1.00 85.38 323 ARG A O 1
ATOM 2392 N N . CYS A 1 324 ? -25.539 -16.955 51.896 1.00 85.44 324 CYS A N 1
ATOM 2393 C CA . CYS A 1 324 ? -25.472 -17.887 53.012 1.00 85.44 324 CYS A CA 1
ATOM 2394 C C . CYS A 1 324 ? -26.637 -18.873 52.953 1.00 85.44 324 CYS A C 1
ATOM 2396 O O . CYS A 1 324 ? -27.737 -18.528 52.530 1.00 85.44 324 CYS A O 1
ATOM 2398 N N . ASN A 1 325 ? -26.388 -20.117 53.360 1.00 84.50 325 ASN A N 1
ATOM 2399 C CA . ASN A 1 325 ? -27.451 -21.109 53.470 1.00 84.50 325 ASN A CA 1
ATOM 2400 C C . ASN A 1 325 ? -28.429 -20.726 54.586 1.00 84.50 325 ASN A C 1
ATOM 2402 O O . ASN A 1 325 ? -28.044 -20.075 55.559 1.00 84.50 325 ASN A O 1
ATOM 2406 N N . ALA A 1 326 ? -29.676 -21.185 54.469 1.00 87.88 326 ALA A N 1
ATOM 2407 C CA . ALA A 1 326 ? -30.714 -20.928 55.457 1.00 87.88 326 ALA A CA 1
ATOM 2408 C C . ALA A 1 326 ? -30.238 -21.234 56.891 1.00 87.88 326 ALA A C 1
ATOM 2410 O O . ALA A 1 326 ? -29.637 -22.282 57.165 1.00 87.88 326 ALA A O 1
ATOM 2411 N N . GLY A 1 327 ? -30.488 -20.294 57.802 1.00 86.75 327 GLY A N 1
ATOM 2412 C CA . GLY A 1 327 ? -30.032 -20.368 59.186 1.00 86.75 327 GLY A CA 1
ATOM 2413 C C . GLY A 1 327 ? -28.638 -19.787 59.458 1.00 86.75 327 GLY A C 1
ATOM 2414 O O . GLY A 1 327 ? -28.196 -19.815 60.609 1.00 86.75 327 GLY A O 1
ATOM 2415 N N . TRP A 1 328 ? -27.941 -19.265 58.444 1.00 88.25 328 TRP A N 1
ATOM 2416 C CA . TRP A 1 328 ? -26.610 -18.664 58.576 1.00 88.25 328 TRP A CA 1
ATOM 2417 C C . TRP A 1 328 ? -26.567 -17.251 57.994 1.00 88.25 328 TRP A C 1
ATOM 2419 O O . TRP A 1 328 ? -27.120 -16.992 56.931 1.00 88.25 328 TRP A O 1
ATOM 2429 N N . ILE A 1 329 ? -25.861 -16.359 58.684 1.00 86.44 329 ILE A N 1
ATOM 2430 C CA . ILE A 1 329 ? -25.610 -14.959 58.324 1.00 86.44 329 ILE A CA 1
ATOM 2431 C C . ILE A 1 329 ? -24.153 -14.583 58.630 1.00 86.44 329 ILE A C 1
ATOM 2433 O O . ILE A 1 329 ? -23.389 -15.379 59.182 1.00 86.44 329 ILE A O 1
ATOM 2437 N N . GLY A 1 330 ? -23.765 -13.361 58.270 1.00 86.81 330 GLY A N 1
ATOM 2438 C CA . GLY A 1 330 ? -22.407 -12.841 58.437 1.00 86.81 330 GLY A CA 1
ATOM 2439 C C . GLY A 1 330 ? -21.624 -12.820 57.126 1.00 86.81 330 GLY A C 1
ATOM 2440 O O . GLY A 1 330 ? -22.013 -13.434 56.134 1.00 86.81 330 GLY A O 1
ATOM 2441 N N . ASP A 1 331 ? -20.504 -12.099 57.113 1.00 86.25 331 ASP A N 1
ATOM 2442 C CA . ASP A 1 331 ? -19.713 -11.862 55.898 1.00 86.25 331 ASP A CA 1
ATOM 2443 C C . ASP A 1 331 ? -19.088 -13.151 55.328 1.00 86.25 331 ASP A C 1
ATOM 2445 O O . ASP A 1 331 ? -18.749 -13.198 54.141 1.00 86.25 331 ASP A O 1
ATOM 2449 N N . ARG A 1 332 ? -18.966 -14.205 56.149 1.00 85.62 332 ARG A N 1
ATOM 2450 C CA . ARG A 1 332 ? -18.447 -15.534 55.793 1.00 85.62 332 ARG A CA 1
ATOM 2451 C C . ARG A 1 332 ? -19.467 -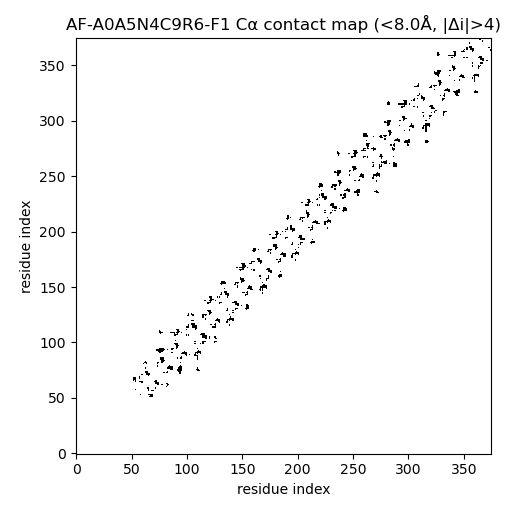16.660 55.999 1.00 85.62 332 ARG A C 1
ATOM 2453 O O . ARG A 1 332 ? -19.108 -17.833 55.853 1.00 85.62 332 ARG A O 1
ATOM 2460 N N . CYS A 1 333 ? -20.714 -16.324 56.333 1.00 87.12 333 CYS A N 1
ATOM 2461 C CA . CYS A 1 333 ? -21.750 -17.271 56.755 1.00 87.12 333 CYS A CA 1
ATOM 2462 C C . CYS A 1 333 ? -21.363 -18.069 58.016 1.00 87.12 333 CYS A C 1
ATOM 2464 O O . CYS A 1 333 ? -21.619 -19.271 58.127 1.00 87.12 333 CYS A O 1
ATOM 2466 N N . GLU A 1 334 ? -20.689 -17.407 58.956 1.00 86.50 334 GLU A N 1
ATOM 2467 C CA . GLU A 1 334 ? -20.175 -17.980 60.200 1.00 86.50 334 GLU A CA 1
ATOM 2468 C C . GLU A 1 334 ? -21.151 -17.867 61.375 1.00 86.50 334 GLU A C 1
ATOM 2470 O O . GLU A 1 334 ? -21.040 -18.617 62.346 1.00 86.50 334 GLU A O 1
ATOM 2475 N N . THR A 1 335 ? -22.106 -16.942 61.303 1.00 88.88 335 THR A N 1
ATOM 2476 C CA . THR A 1 335 ? -23.021 -16.641 62.400 1.00 88.88 335 THR A CA 1
ATOM 2477 C C . THR A 1 335 ? -24.327 -17.393 62.198 1.00 88.88 335 THR A C 1
ATOM 2479 O O . THR A 1 335 ? -24.996 -17.249 61.181 1.00 88.88 335 THR A O 1
ATOM 2482 N N . LYS A 1 336 ? -24.702 -18.213 63.180 1.00 87.69 336 LYS A N 1
ATOM 2483 C CA . LYS A 1 336 ? -26.014 -18.865 63.211 1.00 87.69 336 LYS A CA 1
ATOM 2484 C C . LYS A 1 336 ? -27.101 -17.814 63.454 1.00 87.69 336 LYS A C 1
ATOM 2486 O O . LYS A 1 336 ? -26.875 -16.902 64.249 1.00 87.69 336 LYS A O 1
ATOM 2491 N N . CYS A 1 337 ? -28.273 -17.969 62.840 1.00 89.38 337 CYS A N 1
ATOM 2492 C CA . CYS A 1 337 ? -29.430 -17.135 63.163 1.00 89.38 337 CYS A CA 1
ATOM 2493 C C . CYS A 1 337 ? -29.704 -17.107 64.670 1.00 89.38 337 CYS A C 1
ATOM 2495 O O . CYS A 1 337 ? -29.624 -18.133 65.357 1.00 89.38 337 CYS A O 1
ATOM 2497 N N . SER A 1 338 ? -30.031 -15.915 65.168 1.00 89.31 338 SER A N 1
ATOM 2498 C CA . SER A 1 338 ? -30.441 -15.710 66.554 1.00 89.31 338 SER A CA 1
ATOM 2499 C C . SER A 1 338 ? -31.678 -16.542 66.869 1.00 89.31 338 SER A C 1
ATOM 2501 O O . SER A 1 338 ? -32.534 -16.769 66.007 1.00 89.31 338 SER A O 1
ATOM 2503 N N . ASN A 1 339 ? -31.779 -16.988 68.120 1.00 83.00 339 ASN A N 1
ATOM 2504 C CA . ASN A 1 339 ? -32.884 -17.833 68.549 1.00 83.00 339 ASN A CA 1
ATOM 2505 C C . ASN A 1 339 ? -34.220 -17.100 68.331 1.00 83.00 339 ASN A C 1
ATOM 2507 O O . ASN A 1 339 ? -34.381 -15.973 68.797 1.00 83.00 339 ASN A O 1
ATOM 2511 N N . GLY A 1 340 ? -35.139 -17.725 67.592 1.00 84.75 340 GLY A N 1
ATOM 2512 C CA . GLY A 1 340 ? -36.395 -17.102 67.163 1.00 84.75 340 GLY A CA 1
ATOM 2513 C C . GLY A 1 340 ? -36.419 -16.590 65.716 1.00 84.75 340 GLY A C 1
ATOM 2514 O O . GLY A 1 340 ? -37.443 -16.059 65.300 1.00 84.75 340 GLY A O 1
ATOM 2515 N N . THR A 1 341 ? -35.351 -16.770 64.931 1.00 90.62 341 THR A N 1
ATOM 2516 C CA . THR A 1 341 ? -35.328 -16.459 63.487 1.00 90.62 341 THR A CA 1
ATOM 2517 C C . THR A 1 341 ? -34.783 -17.624 62.659 1.00 90.62 341 THR A C 1
ATOM 2519 O O . THR A 1 341 ? -33.988 -18.421 63.162 1.00 90.62 341 THR A O 1
ATOM 2522 N N . TYR A 1 342 ? -35.216 -17.744 61.403 1.00 90.44 342 TYR A N 1
ATOM 2523 C CA . TYR A 1 342 ? -34.828 -18.828 60.499 1.00 90.44 342 TYR A CA 1
ATOM 2524 C C . TYR A 1 342 ? -34.843 -18.416 59.017 1.00 90.44 342 TYR A C 1
ATOM 2526 O O . TYR A 1 342 ? -35.282 -17.322 58.656 1.00 90.44 342 TYR A O 1
ATOM 2534 N N . GLY A 1 343 ? -34.376 -19.321 58.151 1.00 87.19 343 GLY A N 1
ATOM 2535 C CA . GLY A 1 343 ? -34.390 -19.164 56.692 1.00 87.19 343 GLY A CA 1
ATOM 2536 C C . GLY A 1 343 ? -33.198 -18.381 56.136 1.00 87.19 343 GLY A C 1
ATOM 2537 O O . GLY A 1 343 ? -32.199 -18.180 56.830 1.00 87.19 343 GLY A O 1
ATOM 2538 N N . GLU A 1 344 ? -33.260 -17.993 54.858 1.00 87.69 344 GLU A N 1
ATOM 2539 C CA . GLU A 1 344 ? -32.210 -17.177 54.223 1.00 87.69 344 GLU A CA 1
ATOM 2540 C C . GLU A 1 344 ? -32.137 -15.790 54.875 1.00 87.69 344 GLU A C 1
ATOM 2542 O O . GLU A 1 344 ? -33.166 -15.188 55.184 1.00 87.69 344 GLU A O 1
ATOM 2547 N N . ASP A 1 345 ? -30.917 -15.322 55.148 1.00 85.19 345 ASP A N 1
ATOM 2548 C CA . ASP A 1 345 ? -30.626 -14.064 55.852 1.00 85.19 345 ASP A CA 1
ATOM 2549 C C . ASP A 1 345 ? -31.351 -13.885 57.207 1.00 85.19 345 ASP A C 1
ATOM 2551 O O . ASP A 1 345 ? -31.493 -12.769 57.704 1.00 85.19 345 ASP A O 1
ATOM 2555 N N . CYS A 1 346 ? -31.808 -14.986 57.823 1.00 88.81 346 CYS A N 1
ATOM 2556 C CA . CYS A 1 346 ? -32.667 -14.982 59.014 1.00 88.81 346 CYS A CA 1
ATOM 2557 C C . CYS A 1 346 ? -33.939 -14.128 58.851 1.00 88.81 346 CYS A C 1
ATOM 2559 O O . CYS A 1 346 ? -34.433 -13.553 59.823 1.00 88.81 346 CYS A O 1
ATOM 2561 N N . ALA A 1 347 ? -34.461 -14.014 57.627 1.00 91.12 347 ALA A N 1
ATOM 2562 C CA . ALA A 1 347 ? -35.555 -13.102 57.303 1.00 91.12 347 ALA A CA 1
ATOM 2563 C C . ALA A 1 347 ? -36.899 -13.483 57.951 1.00 91.12 347 ALA A C 1
ATOM 2565 O O . ALA A 1 347 ? -37.802 -12.647 58.024 1.00 91.12 347 ALA A O 1
ATOM 2566 N N . PHE A 1 348 ? -37.053 -14.727 58.413 1.00 90.25 348 PHE A N 1
ATOM 2567 C CA . PHE A 1 348 ? -38.301 -15.224 58.984 1.00 90.25 348 PHE A CA 1
ATOM 2568 C C . PHE A 1 348 ? -38.214 -15.357 60.502 1.00 90.25 348 PHE A C 1
ATOM 2570 O O . PHE A 1 348 ? -37.193 -15.769 61.048 1.00 90.25 348 PHE A O 1
ATOM 2577 N N . VAL A 1 349 ? -39.313 -15.042 61.186 1.00 90.75 349 VAL A N 1
ATOM 2578 C CA . VAL A 1 349 ? -39.457 -15.196 62.640 1.00 90.75 349 VAL A CA 1
ATOM 2579 C C . VAL A 1 349 ? -40.119 -16.540 62.937 1.00 90.75 349 VAL A C 1
ATOM 2581 O O . VAL A 1 349 ? -41.095 -16.915 62.287 1.00 90.75 349 VAL A O 1
ATOM 2584 N N . CYS A 1 350 ? -39.582 -17.274 63.906 1.00 86.88 350 CYS A N 1
ATOM 2585 C CA . CYS A 1 350 ? -40.120 -18.554 64.350 1.00 86.88 350 CYS A CA 1
ATOM 2586 C C . CYS A 1 350 ? -41.500 -18.401 64.998 1.00 86.88 350 CYS A C 1
ATOM 2588 O O . CYS A 1 350 ? -41.749 -17.445 65.733 1.00 86.88 350 CYS A O 1
ATOM 2590 N N . ALA A 1 351 ? -42.369 -19.386 64.769 1.00 83.12 351 ALA A N 1
ATOM 2591 C CA . ALA A 1 351 ? -43.592 -19.538 65.549 1.00 83.12 351 ALA A CA 1
ATOM 2592 C C . ALA A 1 351 ? -43.267 -19.950 66.999 1.00 83.12 351 ALA A C 1
ATOM 2594 O O . ALA A 1 351 ? -42.188 -20.482 67.272 1.00 83.12 351 ALA A O 1
ATOM 2595 N N . ASP A 1 352 ? -44.203 -19.708 67.919 1.00 84.06 352 ASP A N 1
ATOM 2596 C CA . ASP A 1 352 ? -44.094 -20.192 69.296 1.00 84.06 352 ASP A CA 1
ATOM 2597 C C . ASP A 1 352 ? -44.224 -21.723 69.317 1.00 84.06 352 ASP A C 1
ATOM 2599 O O . ASP A 1 352 ? -45.272 -22.266 68.968 1.00 84.06 352 ASP A O 1
ATOM 2603 N N . CYS A 1 353 ? -43.135 -22.406 69.680 1.00 79.44 353 CYS A N 1
ATOM 2604 C CA . CYS A 1 353 ? -43.030 -23.866 69.658 1.00 79.44 353 CYS A CA 1
ATOM 2605 C C . CYS A 1 353 ? -43.384 -24.525 71.005 1.00 79.44 353 CYS A C 1
ATOM 2607 O O . CYS A 1 353 ? -42.979 -25.661 71.255 1.00 79.44 353 CYS A O 1
ATOM 2609 N N . GLY A 1 354 ? -44.054 -23.812 71.922 1.00 80.62 354 GLY A N 1
ATOM 2610 C CA . GLY A 1 354 ? -44.549 -24.345 73.196 1.00 80.62 354 GLY A CA 1
ATOM 2611 C C . GLY A 1 354 ? -43.495 -25.112 74.012 1.00 80.62 354 GLY A C 1
ATOM 2612 O O . GLY A 1 354 ? -42.714 -24.521 74.752 1.00 80.62 354 GLY A O 1
ATOM 2613 N N . SER A 1 355 ? -43.476 -26.447 73.882 1.00 78.50 355 SER A N 1
ATOM 2614 C CA . SER A 1 355 ? -42.524 -27.364 74.547 1.00 78.50 355 SER A CA 1
ATOM 2615 C C . SER A 1 355 ? -41.411 -27.895 73.617 1.00 78.50 355 SER A C 1
ATOM 2617 O O . SER A 1 355 ? -40.978 -29.050 73.707 1.00 78.50 355 SER A O 1
ATOM 2619 N N . GLY A 1 356 ? -40.921 -27.047 72.712 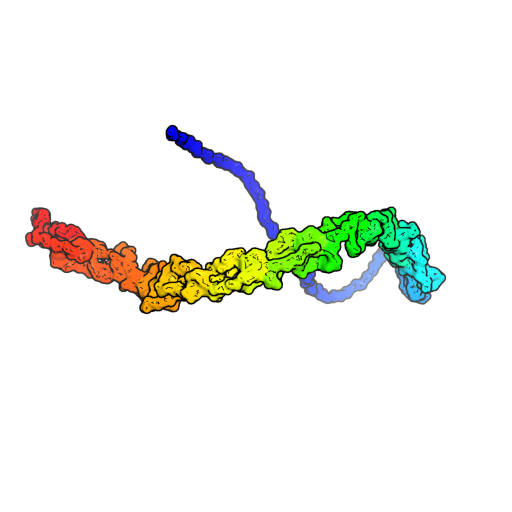1.00 79.81 356 GLY A N 1
ATOM 2620 C CA . GLY A 1 356 ? -39.864 -27.350 71.746 1.00 79.81 356 GLY A CA 1
ATOM 2621 C C . GLY A 1 356 ? -38.985 -26.143 71.407 1.00 79.81 356 GLY A C 1
ATOM 2622 O O . GLY A 1 356 ? -39.135 -25.059 71.964 1.00 79.81 356 GLY A O 1
ATOM 2623 N N . HIS A 1 357 ? -38.047 -26.336 70.481 1.00 86.25 357 HIS A N 1
ATOM 2624 C CA . HIS A 1 357 ? -37.207 -25.265 69.942 1.00 86.25 357 HIS A CA 1
ATOM 2625 C C . HIS A 1 357 ? -37.397 -25.148 68.432 1.00 86.25 357 HIS A C 1
ATOM 2627 O O . HIS A 1 357 ? -37.570 -26.146 67.741 1.00 86.25 357 HIS A O 1
ATOM 2633 N N . CYS A 1 358 ? -37.362 -23.928 67.908 1.00 87.31 358 CYS A N 1
ATOM 2634 C CA . CYS A 1 358 ? -37.444 -23.702 66.472 1.00 87.31 358 CYS A CA 1
ATOM 2635 C C . CYS A 1 358 ? -36.124 -24.084 65.789 1.00 87.31 358 CYS A C 1
ATOM 2637 O O . CYS A 1 358 ? -35.045 -23.651 66.209 1.00 87.31 358 CYS A O 1
ATOM 2639 N N . ASP A 1 359 ? -36.204 -24.872 64.721 1.00 88.62 359 ASP A N 1
ATOM 2640 C CA . ASP A 1 359 ? -35.070 -25.137 63.853 1.00 88.62 359 ASP A CA 1
ATOM 2641 C C . ASP A 1 359 ? -34.703 -23.877 63.067 1.00 88.62 359 ASP A C 1
ATOM 2643 O O . ASP A 1 359 ? -35.474 -23.347 62.273 1.00 88.62 359 ASP A O 1
ATOM 2647 N N . PHE A 1 360 ? -33.476 -23.423 63.261 1.00 85.81 360 PHE A N 1
ATOM 2648 C CA . PHE A 1 360 ? -32.957 -22.194 62.677 1.00 85.81 360 PHE A CA 1
ATOM 2649 C C . PHE A 1 360 ? -32.792 -22.251 61.146 1.00 85.81 360 PHE A C 1
ATOM 2651 O O . PHE A 1 360 ? -32.656 -21.205 60.518 1.00 85.81 360 PHE A O 1
ATOM 2658 N N . GLN A 1 361 ? -32.780 -23.436 60.524 1.00 89.19 361 GLN A N 1
ATOM 2659 C CA . GLN A 1 361 ? -32.647 -23.568 59.066 1.00 89.19 361 GLN A CA 1
ATOM 2660 C C . GLN A 1 361 ? -34.012 -23.606 58.378 1.00 89.19 361 GLN A C 1
ATOM 2662 O O . GLN A 1 361 ? -34.237 -22.891 57.404 1.00 89.19 361 GLN A O 1
ATOM 2667 N N . SER A 1 362 ? -34.926 -24.426 58.892 1.00 87.38 362 SER A N 1
ATOM 2668 C CA . SER A 1 362 ? -36.222 -24.723 58.276 1.00 87.38 362 SER A CA 1
ATOM 2669 C C . SER A 1 362 ? -37.410 -23.996 58.907 1.00 87.38 362 SER A C 1
ATOM 2671 O O . SER A 1 362 ? -38.472 -23.946 58.294 1.00 87.38 362 SER A O 1
ATOM 2673 N N . GLY A 1 363 ? -37.263 -23.462 60.122 1.00 85.94 363 GLY A N 1
ATOM 2674 C CA . GLY A 1 363 ? -38.351 -22.847 60.890 1.00 85.94 363 GLY A CA 1
ATOM 2675 C C . GLY A 1 363 ? -39.305 -23.838 61.548 1.00 85.94 363 GLY A C 1
ATOM 2676 O O . GLY A 1 363 ? -40.299 -23.435 62.147 1.00 85.94 363 GLY A O 1
ATOM 2677 N N . ARG A 1 364 ? -39.032 -25.142 61.436 1.00 87.25 364 ARG A N 1
ATOM 2678 C CA . ARG A 1 364 ? -39.848 -26.204 62.029 1.00 87.25 364 ARG A CA 1
ATOM 2679 C C . ARG A 1 364 ? -39.656 -26.263 63.544 1.00 87.25 364 ARG A C 1
ATOM 2681 O O . ARG A 1 364 ? -38.527 -26.240 64.021 1.00 87.25 364 ARG A O 1
ATOM 2688 N N . CYS A 1 365 ? -40.734 -26.483 64.293 1.00 86.69 365 CYS A N 1
ATOM 2689 C CA . CYS A 1 365 ? -40.643 -26.806 65.714 1.00 86.69 365 CYS A CA 1
ATOM 2690 C C . CYS A 1 365 ? -40.072 -28.220 65.932 1.00 86.69 365 CYS A C 1
ATOM 2692 O O . CYS A 1 365 ? -40.593 -29.224 65.434 1.00 86.69 365 CYS A O 1
ATOM 2694 N N . LEU A 1 366 ? -38.965 -28.288 66.667 1.00 86.00 366 LEU A N 1
ATOM 2695 C CA . LEU A 1 366 ? -38.324 -29.505 67.146 1.00 86.00 366 LEU A CA 1
ATOM 2696 C C . LEU A 1 366 ? -38.776 -29.742 68.590 1.00 86.00 366 LEU A C 1
ATOM 2698 O O . LEU A 1 366 ? -38.288 -29.110 69.532 1.00 86.00 366 LEU A O 1
ATOM 2702 N N . CYS A 1 367 ? -39.759 -30.628 68.741 1.00 83.94 367 CYS A N 1
ATOM 2703 C CA . CYS A 1 367 ? -40.381 -30.948 70.021 1.00 83.94 367 CYS A CA 1
ATOM 2704 C C . CYS A 1 367 ? -39.390 -31.657 70.967 1.00 83.94 367 CYS A C 1
ATOM 2706 O O . CYS A 1 367 ? -38.523 -32.418 70.525 1.00 83.94 367 CYS A O 1
ATOM 2708 N N . SER A 1 368 ? -39.521 -31.424 72.276 1.00 83.31 368 SER A N 1
ATOM 2709 C CA . SER A 1 368 ? -38.729 -32.134 73.291 1.00 83.31 368 SER A CA 1
ATOM 2710 C C . SER A 1 368 ? -39.050 -33.643 73.312 1.00 83.31 368 SER A C 1
ATOM 2712 O O . SER A 1 368 ? -40.128 -34.053 72.877 1.00 83.31 368 SER A O 1
ATOM 2714 N N . PRO A 1 369 ? -38.158 -34.514 73.818 1.00 83.19 369 PRO A N 1
ATOM 2715 C CA . PRO A 1 369 ? -38.449 -35.944 73.913 1.00 83.19 369 PRO A CA 1
ATOM 2716 C C . PRO A 1 369 ? -39.763 -36.212 74.670 1.00 83.19 369 PRO A C 1
ATOM 2718 O O . PRO A 1 369 ? -39.920 -35.776 75.807 1.00 83.19 369 PRO A O 1
ATOM 2721 N N . GLY A 1 370 ? -40.702 -36.926 74.038 1.00 78.50 370 GLY A N 1
ATOM 2722 C CA . GLY A 1 370 ? -42.001 -37.286 74.628 1.00 78.50 370 GLY A CA 1
ATOM 2723 C C . GLY A 1 370 ? -43.195 -36.419 74.207 1.00 78.50 370 GLY A C 1
ATOM 2724 O O . GLY A 1 370 ? -44.324 -36.765 74.547 1.00 78.50 370 GLY A O 1
ATOM 2725 N N . VAL A 1 371 ? -42.987 -35.349 73.431 1.00 78.25 371 VAL A N 1
ATOM 2726 C CA . VAL A 1 371 ? -44.062 -34.507 72.871 1.00 78.25 371 VAL A CA 1
ATOM 2727 C C . VAL A 1 371 ? -44.081 -34.569 71.336 1.00 78.25 371 VAL A C 1
ATOM 2729 O O . VAL A 1 371 ? -43.041 -34.728 70.699 1.00 78.25 371 VAL A O 1
ATOM 2732 N N . HIS A 1 372 ? -45.270 -34.487 70.729 1.00 74.06 372 HIS A N 1
ATOM 2733 C CA . HIS A 1 372 ? -45.466 -34.484 69.274 1.00 74.06 372 HIS A CA 1
ATOM 2734 C C . HIS A 1 372 ? -46.534 -33.455 68.885 1.00 74.06 372 HIS A C 1
ATOM 2736 O O . HIS A 1 372 ? -47.534 -33.307 69.582 1.00 74.06 372 HIS A O 1
ATOM 2742 N N . GLY A 1 373 ? -46.326 -32.750 67.775 1.00 71.06 373 GLY A N 1
ATOM 2743 C CA . GLY A 1 373 ? -47.212 -31.683 67.313 1.00 71.06 373 GLY A CA 1
ATOM 2744 C C . GLY A 1 373 ? -46.574 -30.878 66.181 1.00 71.06 373 GLY A C 1
ATOM 2745 O O . GLY A 1 373 ? -45.397 -31.061 65.869 1.00 71.06 373 GLY A O 1
ATOM 2746 N N . THR A 1 374 ? -47.358 -30.019 65.529 1.00 64.75 374 THR A N 1
ATOM 2747 C CA . THR A 1 374 ? -46.869 -29.078 64.501 1.00 64.75 374 THR A CA 1
ATOM 2748 C C . THR A 1 374 ? -46.426 -27.732 65.078 1.00 64.75 374 THR A C 1
ATOM 2750 O O . THR A 1 374 ? -45.852 -26.930 64.343 1.00 64.75 374 THR A O 1
ATOM 2753 N N . GLN A 1 375 ? -46.704 -27.494 66.363 1.00 55.22 375 GLN A N 1
ATOM 2754 C CA . GLN A 1 375 ? -46.269 -26.351 67.162 1.00 55.22 375 GLN A CA 1
ATOM 2755 C C . GLN A 1 375 ? -45.757 -26.868 68.499 1.00 55.22 375 GLN A C 1
ATOM 2757 O O . GLN A 1 375 ? -46.465 -27.711 69.102 1.00 55.22 375 GLN A O 1
#

Foldseek 3Di:
DDDDDDDDDDDDDDDDDDDDDDDDDDDDDDDDDDDDDDDDDDDDDDDDDPPADPDDPQPQAPQWDDPHRPDIWGAWQFADPNRPDGADQQFTGINRPHGQLLPPAFGADRHPSATDGDQQAADRNSPDGQQAPAATADRHPSAGDHDWQFADRRSPDGAQADPQWGADRHPSATHEDWQFADRRRPHGQQAPPFTADRHPSAGDADFQFADRRSPHGAQADAAGADRHPNFGQHAKQADDRRRPHGADAQFIDGRRPDGAAAAPPSDGADRHPRAHPFHAWQFDDRRSNHGQDWQFTTGNSPDGADQAVPRATARRYPSFGPFAAKQFDDSRSPDGQDFQFITTVSPGGADDLPQFGQDRYPSFTDHDPPDDDRD